Protein AF-A0A1Y0IBA2-F1 (afdb_monomer)

InterPro domains:
  IPR001638 Solute-binding protein family 3/N-terminal domain of MltF [PF00497] (38-251)
  IPR001638 Solute-binding protein family 3/N-terminal domain of MltF [PF00497] (267-486)
  IPR001638 Solute-binding protein family 3/N-terminal domain of MltF [SM00062] (30-254)
  IPR001638 Solute-binding protein family 3/N-terminal domain of MltF [SM00062] (262-488)

Foldseek 3Di:
DDPDDDDDDDDDDDDPPPPPPPPPVPLPPQAEAEEEEEDQPQQADDPHVCRHLLNVLLQQLLVVLRHHYDYDYDHPVVRLVCQLVVVGFKYWFDFDDPVCVVFKDWAPFSFKFFWWKKFFPPDPDDDPACLVQAVFEEEEAPPDDLDPRVVVCVVVSSHHYDYDPDPLVVLVCRLVVVGGIYTDGPNRSLVSCLPPPVPCSLRMDTDPPTSDIGGITMIHTPPRPCRVVVRVSSNNSSVVCVVVVVSVVSNLLSVLLVLLLSAQAAEEDQPPAWHQDPVRFIHHLVQVLVCLLCVLSVHNDGDGSVRYDQPVCRVVCQQSDLRYKYWQAWDDPVCVVFWDWADLLFWWFKWKKFFVVLVCQADDLLPDDQFAEEDEPPHPQVVLCVVVVNDPVNYDYDRDLLVVLVCRVVVVGGIYTGTPLSNQQSVVVVPHQCQRMDIHPGSDGTTIIMTHGPSRDVSNSVSSNVSSVCCVVVCVSVVSCCVSVVPGDDHPPD

Organism: NCBI:txid141451

Solvent-accessible surface area (backbone atoms only — not comparable to full-atom values): 27259 Å² total; per-residue (Å²): 137,85,85,78,86,77,90,82,89,82,90,84,83,89,82,86,80,75,78,78,75,74,80,68,80,71,77,71,82,55,48,75,42,38,38,22,24,34,74,48,47,66,39,21,27,79,93,36,80,77,30,15,55,52,44,43,55,50,39,53,13,29,42,72,53,51,31,42,70,42,80,42,72,43,53,56,73,54,26,54,49,34,14,63,72,58,78,22,61,24,26,51,77,37,69,88,46,80,77,55,52,74,54,28,45,73,49,63,68,75,52,72,46,49,25,16,38,33,28,47,62,87,54,88,80,77,72,94,51,68,64,66,45,36,87,42,38,31,32,41,44,62,89,66,82,74,52,70,72,47,54,50,34,48,75,72,60,41,34,40,76,42,79,30,86,36,67,68,55,39,52,51,31,40,78,69,63,76,24,52,31,35,70,35,38,58,64,37,52,48,46,49,30,60,74,76,34,66,88,49,49,85,49,47,42,62,48,88,68,54,78,42,75,49,52,22,19,41,36,30,21,64,82,42,92,56,40,71,61,53,49,53,34,37,43,52,14,43,51,48,30,58,73,71,45,50,45,63,48,52,54,49,51,48,55,33,40,59,49,57,70,64,42,42,61,33,28,35,72,48,41,66,33,27,27,67,48,97,83,64,44,56,41,36,49,55,44,54,53,50,36,52,36,31,45,71,64,73,32,88,71,63,80,52,56,90,24,57,31,53,55,62,56,32,64,52,46,31,76,72,36,52,54,20,33,35,42,81,39,72,82,42,84,88,49,52,87,65,42,43,80,34,70,72,76,47,79,51,42,26,22,37,40,22,49,52,93,67,61,56,34,83,49,60,77,79,76,53,76,98,54,36,31,26,27,42,67,92,34,71,48,41,52,54,42,48,78,58,68,50,56,68,93,32,54,45,71,44,80,46,66,61,56,45,34,56,31,46,75,71,63,76,25,60,32,35,39,38,43,50,65,34,51,46,50,37,32,47,73,74,71,46,68,57,64,53,46,37,66,29,74,61,78,38,87,37,44,23,20,37,37,26,18,72,69,45,55,68,67,46,52,52,51,53,37,53,38,48,51,46,33,59,74,73,41,54,48,58,51,50,48,51,64,54,59,74,70,53,85,71,55,73,92,122

pLDDT: mean 89.32, std 13.73, range [33.81, 98.62]

Secondary structure (DSSP, 8-state):
-----------------------------PEEEEEEE--BTTTB-TTSGGG-HHHHHHHHHHHTTTEEEEEEE--HHHHHHHHHTTSSSEEEEEEP-TTGGGTEEE-S-SEEEEEEEEEETTS----SSGGGGTTSEEEEETT----HHHHHHHHTTSSEEEEESSHHHHHHHHHTTS-SEEEEEHHHHHHHHHHH-TTTTTTEEE-SS-SEEEEEEEEEETT-TTHHHHHHHHHHHHHHHHHHTHHHHHHHHHHHHHHHHTPEEEB--BTTTBEE-TTS-EESHHHHHHHHHHHHTT--PPP-GGGB--HHHHHHHHHH-TTEEEEEEE--HHHHTT-EEEEEEEE--EEEEEEGGG--TTS-GGG--S--EEE-TTSHHHHHHHHTT--GGGEEE-S-HHHHHHHHHTTSSSEEEEEHHHHHHHHHHTT--GGGEEE-S-SB--EEEEEE-TTS-HHHHHHHHHHHHHHHHHSHHHHHHHHHHTTSPPPP--

Structure (mmCIF, N/CA/C/O backbone):
data_AF-A0A1Y0IBA2-F1
#
_entry.id   AF-A0A1Y0IBA2-F1
#
loop_
_atom_site.group_PDB
_atom_site.id
_atom_site.type_symbol
_atom_site.label_atom_id
_atom_site.label_alt_id
_atom_site.label_comp_id
_atom_site.label_asym_id
_atom_site.label_entity_id
_atom_site.label_seq_id
_atom_site.pdbx_PDB_ins_code
_atom_site.Cartn_x
_atom_site.Cartn_y
_atom_site.Cartn_z
_atom_site.occupancy
_atom_site.B_iso_or_equiv
_atom_site.auth_seq_id
_atom_site.auth_comp_id
_atom_site.auth_asym_id
_atom_site.auth_atom_id
_atom_site.pdbx_PDB_model_num
ATOM 1 N N . MET A 1 1 ? 102.633 3.731 -4.176 1.00 46.41 1 MET A N 1
ATOM 2 C CA . MET A 1 1 ? 101.498 3.028 -4.812 1.00 46.41 1 MET A CA 1
ATOM 3 C C . MET A 1 1 ? 100.332 3.130 -3.850 1.00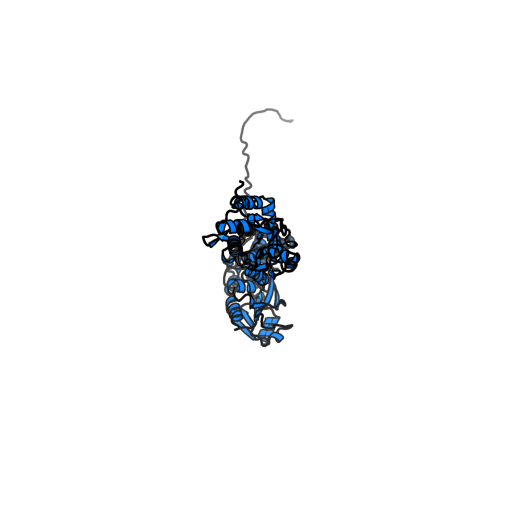 46.41 1 MET A C 1
ATOM 5 O O . MET A 1 1 ? 100.462 2.710 -2.712 1.00 46.41 1 MET A O 1
ATOM 9 N N . LYS A 1 2 ? 99.335 3.926 -4.241 1.00 37.59 2 LYS A N 1
ATOM 10 C CA . LYS A 1 2 ? 98.458 4.699 -3.352 1.00 37.59 2 LYS A CA 1
ATOM 11 C C . LYS A 1 2 ? 97.168 3.931 -3.037 1.00 37.59 2 LYS A C 1
ATOM 13 O O . LYS A 1 2 ? 96.363 3.743 -3.940 1.00 37.59 2 LYS A O 1
ATOM 18 N N . SER A 1 3 ? 96.932 3.593 -1.770 1.00 38.38 3 SER A N 1
ATOM 19 C CA . SER A 1 3 ? 95.576 3.533 -1.208 1.00 38.38 3 SER A CA 1
ATOM 20 C C . SER A 1 3 ? 95.429 4.746 -0.289 1.00 38.38 3 SER A C 1
ATOM 22 O O . SER A 1 3 ? 95.976 4.789 0.811 1.00 38.38 3 SER A O 1
ATOM 24 N N . CYS A 1 4 ? 94.806 5.785 -0.832 1.00 38.47 4 CYS A N 1
ATOM 25 C CA . CYS A 1 4 ? 94.611 7.092 -0.215 1.00 38.47 4 CYS A CA 1
ATOM 26 C C . CYS A 1 4 ? 93.495 7.031 0.848 1.00 38.47 4 CYS A C 1
ATOM 28 O O . CYS A 1 4 ? 92.418 6.542 0.526 1.00 38.47 4 CYS A O 1
ATOM 30 N N . THR A 1 5 ? 93.813 7.500 2.070 1.00 41.88 5 THR A N 1
ATOM 31 C CA . THR A 1 5 ? 93.128 8.556 2.874 1.00 41.88 5 THR A CA 1
ATOM 32 C C . THR A 1 5 ? 91.595 8.540 2.990 1.00 41.88 5 THR A C 1
ATOM 34 O O . THR A 1 5 ? 90.887 8.309 2.029 1.00 41.88 5 THR A O 1
ATOM 37 N N . GLU A 1 6 ? 90.934 8.930 4.077 1.00 38.28 6 GLU A N 1
ATOM 38 C CA . GLU A 1 6 ? 91.236 9.317 5.459 1.00 38.28 6 GLU A CA 1
ATOM 39 C C . GLU A 1 6 ? 89.854 9.550 6.106 1.00 38.28 6 GLU A C 1
ATOM 41 O O . GLU A 1 6 ? 88.870 9.850 5.428 1.00 38.28 6 GLU A O 1
ATOM 46 N N . ARG A 1 7 ? 89.777 9.458 7.434 1.00 46.19 7 ARG A N 1
ATOM 47 C CA . ARG A 1 7 ? 88.698 10.080 8.218 1.00 46.19 7 ARG A CA 1
ATOM 48 C C . ARG A 1 7 ? 88.736 11.602 8.002 1.00 46.19 7 ARG A C 1
ATOM 50 O O . ARG A 1 7 ? 89.830 12.138 7.901 1.00 46.19 7 ARG A O 1
ATOM 57 N N . THR A 1 8 ? 87.599 12.307 8.072 1.00 38.00 8 THR A N 1
ATOM 58 C CA . THR A 1 8 ? 87.295 13.335 9.105 1.00 38.00 8 THR A CA 1
ATOM 59 C C . THR A 1 8 ? 85.969 14.062 8.807 1.00 38.00 8 THR A C 1
ATOM 61 O O . THR A 1 8 ? 85.603 14.321 7.668 1.00 38.00 8 THR A O 1
ATOM 64 N N . ARG A 1 9 ? 85.241 14.324 9.897 1.00 45.75 9 ARG A N 1
ATOM 65 C CA . ARG A 1 9 ? 83.955 15.021 10.077 1.00 45.75 9 ARG A CA 1
ATOM 66 C C . ARG A 1 9 ? 83.925 16.436 9.474 1.00 45.75 9 ARG A C 1
ATOM 68 O O . ARG A 1 9 ? 84.949 17.092 9.556 1.00 45.75 9 ARG A O 1
ATOM 75 N N . LEU A 1 10 ? 82.745 16.944 9.081 1.00 33.81 10 LEU A N 1
ATOM 76 C CA . LEU A 1 10 ? 82.214 18.262 9.507 1.00 33.81 10 LEU A CA 1
ATOM 77 C C . LEU A 1 10 ? 80.775 18.526 8.973 1.00 33.81 10 LEU A C 1
ATOM 79 O O . LEU A 1 10 ? 80.551 18.626 7.777 1.00 33.81 10 LEU A O 1
ATOM 83 N N . THR A 1 11 ? 79.828 18.579 9.919 1.00 41.25 11 THR A N 1
ATOM 84 C CA . THR A 1 11 ? 78.705 19.530 10.117 1.00 41.25 11 THR A CA 1
ATOM 85 C C . THR A 1 11 ? 77.932 20.135 8.927 1.00 41.25 11 THR A C 1
ATOM 87 O O . THR A 1 11 ? 78.527 20.860 8.145 1.00 41.25 11 THR A O 1
ATOM 90 N N . LEU A 1 12 ? 76.589 19.980 8.912 1.00 35.59 12 LEU A N 1
ATOM 91 C CA . LEU A 1 12 ? 75.534 21.013 8.672 1.00 35.59 12 LEU A CA 1
ATOM 92 C C . LEU A 1 12 ? 74.169 20.318 8.438 1.00 35.59 12 LEU A C 1
ATOM 94 O O . LEU A 1 12 ? 74.000 19.571 7.485 1.00 35.59 12 LEU A O 1
ATOM 98 N N . PHE A 1 13 ? 73.280 20.267 9.434 1.00 36.09 13 PHE A N 1
ATOM 99 C CA . PHE A 1 13 ? 72.139 21.178 9.647 1.00 36.09 13 PHE A CA 1
ATOM 100 C C . PHE A 1 13 ? 71.141 21.288 8.469 1.00 36.09 13 PHE A C 1
ATOM 102 O O . PHE A 1 13 ? 71.413 21.936 7.470 1.00 36.09 13 PHE A O 1
ATOM 109 N N . ALA A 1 14 ? 69.958 20.702 8.698 1.00 37.66 14 ALA A N 1
ATOM 110 C CA . ALA A 1 14 ? 68.623 21.105 8.235 1.00 37.66 14 ALA A CA 1
ATOM 111 C C . ALA A 1 14 ? 68.325 21.245 6.725 1.00 37.66 14 ALA A C 1
ATOM 113 O O . ALA A 1 14 ? 68.632 22.257 6.110 1.00 37.66 14 ALA A O 1
ATOM 114 N N . LEU A 1 15 ? 67.526 20.303 6.202 1.00 36.12 15 LEU A N 1
ATOM 115 C CA . LEU A 1 15 ? 66.221 20.580 5.568 1.00 36.12 15 LEU A CA 1
ATOM 116 C C . LEU A 1 15 ? 65.508 19.250 5.275 1.00 36.12 15 LEU A C 1
ATOM 118 O O . LEU A 1 15 ? 65.703 18.610 4.245 1.00 36.12 15 LEU A O 1
ATOM 122 N N . PHE A 1 16 ? 64.684 18.817 6.229 1.00 40.34 16 PHE A N 1
ATOM 123 C CA . PHE A 1 16 ? 63.760 17.698 6.069 1.00 40.34 16 PHE A CA 1
ATOM 124 C C . PHE A 1 16 ? 62.535 18.216 5.298 1.00 40.34 16 PHE A C 1
ATOM 126 O O . PHE A 1 16 ? 61.545 18.638 5.889 1.00 40.34 16 PHE A O 1
ATOM 133 N N . LEU A 1 17 ? 62.619 18.254 3.965 1.00 37.97 17 LEU A N 1
ATOM 134 C CA . LEU A 1 17 ? 61.452 18.442 3.100 1.00 37.97 17 LEU A CA 1
ATOM 135 C C . LEU A 1 17 ? 60.733 17.093 3.000 1.00 37.97 17 LEU A C 1
ATOM 137 O O . LEU A 1 17 ? 60.948 16.297 2.088 1.00 37.97 17 LEU A O 1
ATOM 141 N N . TRP A 1 18 ? 59.909 16.813 4.006 1.00 43.09 18 TRP A N 1
ATOM 142 C CA . TRP A 1 18 ? 58.934 15.735 3.950 1.00 43.09 18 TRP A CA 1
ATOM 143 C C . TRP A 1 18 ? 57.874 16.150 2.928 1.00 43.09 18 TRP A C 1
ATOM 145 O O . TRP A 1 18 ? 57.004 16.974 3.204 1.00 43.09 18 TRP A O 1
ATOM 155 N N . ALA A 1 19 ? 57.996 15.629 1.707 1.00 40.78 19 ALA A N 1
ATOM 156 C CA . ALA A 1 19 ? 56.945 15.709 0.712 1.00 40.78 19 ALA A CA 1
ATOM 157 C C . ALA A 1 19 ? 55.736 14.918 1.234 1.00 40.78 19 ALA A C 1
ATOM 159 O O . ALA A 1 19 ? 55.625 13.708 1.042 1.00 40.78 19 ALA A O 1
ATOM 160 N N . LEU A 1 20 ? 54.838 15.628 1.917 1.00 43.28 20 LEU A N 1
ATOM 161 C CA . LEU A 1 20 ? 53.439 15.261 2.085 1.00 43.28 20 LEU A CA 1
ATOM 162 C C . LEU A 1 20 ? 52.824 15.166 0.685 1.00 43.28 20 LEU A C 1
ATOM 164 O O . LEU A 1 20 ? 52.234 16.117 0.179 1.00 43.28 20 LEU A O 1
ATOM 168 N N . THR A 1 21 ? 52.978 14.012 0.039 1.00 44.53 21 THR A N 1
ATOM 169 C CA . THR A 1 21 ? 52.054 13.612 -1.017 1.00 44.53 21 THR A CA 1
ATOM 170 C C . THR A 1 21 ? 50.749 13.276 -0.316 1.00 44.53 21 THR A C 1
ATOM 172 O O . THR A 1 21 ? 50.501 12.170 0.157 1.00 44.53 21 THR A O 1
ATOM 175 N N . SER A 1 22 ? 49.920 14.302 -0.169 1.00 42.81 22 SER A N 1
ATOM 176 C CA . SER A 1 22 ? 48.495 14.122 0.003 1.00 42.81 22 SER A CA 1
ATOM 177 C C . SER A 1 22 ? 48.020 13.294 -1.189 1.00 42.81 22 SER A C 1
ATOM 179 O O . SER A 1 22 ? 47.839 13.807 -2.291 1.00 42.81 22 SER A O 1
ATOM 181 N N . ASN A 1 23 ? 47.833 11.991 -0.975 1.00 39.16 23 ASN A N 1
ATOM 182 C CA . ASN A 1 23 ? 46.945 11.182 -1.799 1.00 39.16 23 ASN A CA 1
ATOM 183 C C . ASN A 1 23 ? 45.531 11.739 -1.603 1.00 39.16 23 ASN A C 1
ATOM 185 O O . ASN A 1 23 ? 44.699 11.168 -0.902 1.00 39.16 23 ASN A O 1
ATOM 189 N N . SER A 1 24 ? 45.268 12.901 -2.200 1.00 40.94 24 SER A N 1
ATOM 190 C CA . SER A 1 24 ? 43.923 13.249 -2.606 1.00 40.94 24 SER A CA 1
ATOM 191 C C . SER A 1 24 ? 43.558 12.180 -3.619 1.00 40.94 24 SER A C 1
ATOM 193 O O . SER A 1 24 ? 44.074 12.187 -4.736 1.00 40.94 24 SER A O 1
ATOM 195 N N . TYR A 1 25 ? 42.730 11.219 -3.212 1.00 47.41 25 TYR A N 1
ATOM 196 C CA . TYR A 1 25 ? 41.954 10.444 -4.165 1.00 47.41 25 TYR A CA 1
ATOM 197 C C . TYR A 1 25 ? 41.173 11.469 -4.987 1.00 47.41 25 TYR A C 1
ATOM 199 O O . TYR A 1 25 ? 40.138 11.973 -4.554 1.00 47.41 25 TYR A O 1
ATOM 207 N N . ALA A 1 26 ? 41.720 11.853 -6.138 1.00 38.84 26 ALA A N 1
ATOM 208 C CA . ALA A 1 26 ? 40.960 12.546 -7.150 1.00 38.84 26 ALA A CA 1
ATOM 209 C C . ALA A 1 26 ? 39.820 11.590 -7.501 1.00 38.84 26 ALA A C 1
ATOM 211 O O . ALA A 1 26 ? 40.058 10.503 -8.025 1.00 38.84 26 ALA A O 1
ATOM 212 N N . ILE A 1 27 ? 38.597 11.951 -7.111 1.00 50.38 27 ILE A N 1
ATOM 213 C CA . ILE A 1 27 ? 37.390 11.270 -7.564 1.00 50.38 27 ILE A CA 1
ATOM 214 C C . ILE A 1 27 ? 37.451 11.358 -9.090 1.00 50.38 27 ILE A C 1
ATOM 216 O O . ILE A 1 27 ? 37.327 12.456 -9.637 1.00 50.38 27 ILE A O 1
ATOM 220 N N . GLU A 1 28 ? 37.736 10.243 -9.770 1.00 56.47 28 GLU A N 1
ATOM 221 C CA . GLU A 1 28 ? 37.721 10.222 -11.231 1.00 56.47 28 GLU A CA 1
ATOM 222 C C . GLU A 1 28 ? 36.373 10.779 -11.712 1.00 56.47 28 GLU A C 1
ATOM 224 O O . GLU A 1 28 ? 35.336 10.470 -11.108 1.00 56.47 28 GLU A O 1
ATOM 229 N N . PRO A 1 29 ? 36.346 11.617 -12.765 1.00 55.97 29 PRO A N 1
ATOM 230 C CA . PRO A 1 29 ? 35.093 12.136 -13.282 1.00 55.97 29 PRO A CA 1
ATOM 231 C C . PRO A 1 29 ? 34.214 10.958 -13.711 1.00 55.97 29 PRO A C 1
ATOM 233 O O . PRO A 1 29 ? 34.481 10.295 -14.713 1.00 55.97 29 PRO A O 1
ATOM 236 N N . THR A 1 30 ? 33.164 10.688 -12.930 1.00 71.38 30 THR A N 1
ATOM 237 C CA . THR A 1 30 ? 32.177 9.658 -13.263 1.00 71.38 30 THR A CA 1
ATOM 238 C C . THR A 1 30 ? 31.604 9.959 -14.641 1.00 71.38 30 THR A C 1
ATOM 240 O O . THR A 1 30 ? 31.122 11.064 -14.911 1.00 71.38 30 THR A O 1
ATOM 243 N N . SER A 1 31 ? 31.681 8.982 -15.545 1.00 90.12 31 SER A N 1
ATOM 244 C CA . SER A 1 31 ? 31.133 9.146 -16.890 1.00 90.12 31 SER A CA 1
ATOM 245 C C . SER A 1 31 ? 29.627 9.367 -16.772 1.00 90.12 31 SER A C 1
ATOM 247 O O . SER A 1 31 ? 28.919 8.574 -16.154 1.00 90.12 31 SER A O 1
ATOM 249 N N . ARG A 1 32 ? 29.121 10.472 -17.317 1.00 95.00 32 ARG A N 1
ATOM 250 C CA . ARG A 1 32 ? 27.687 10.773 -17.268 1.00 95.00 32 ARG A CA 1
ATOM 251 C C . ARG A 1 32 ? 26.972 10.005 -18.372 1.00 95.00 32 ARG A C 1
ATOM 253 O O . ARG A 1 32 ? 27.505 9.904 -19.473 1.00 95.00 32 ARG A O 1
ATOM 260 N N . ILE A 1 33 ? 25.789 9.482 -18.069 1.00 96.75 33 ILE A N 1
ATOM 261 C CA . ILE A 1 33 ? 24.936 8.801 -19.043 1.00 96.75 33 ILE A CA 1
ATOM 262 C C . ILE A 1 33 ? 23.505 9.320 -18.945 1.00 96.75 33 ILE A C 1
ATOM 264 O O . ILE A 1 33 ? 22.924 9.361 -17.861 1.00 96.75 33 ILE A O 1
ATOM 268 N N . SER A 1 34 ? 22.951 9.746 -20.071 1.00 97.69 34 SER A N 1
ATOM 269 C CA . SER A 1 34 ? 21.569 10.206 -20.188 1.00 97.69 34 SER A CA 1
ATOM 270 C C . SER A 1 34 ? 20.628 9.025 -20.429 1.00 97.69 34 SER A C 1
ATOM 272 O O . SER A 1 34 ? 20.839 8.222 -21.337 1.00 97.69 34 SER A O 1
ATOM 274 N N . VAL A 1 35 ? 19.604 8.902 -19.581 1.00 97.56 35 VAL A N 1
ATOM 275 C CA . VAL A 1 35 ? 18.660 7.775 -19.573 1.00 97.56 35 VAL A CA 1
ATOM 276 C C . VAL A 1 35 ? 17.244 8.313 -19.743 1.00 97.56 35 VAL A C 1
ATOM 278 O O . VAL A 1 35 ? 16.734 8.962 -18.830 1.00 97.56 35 VAL A O 1
ATOM 281 N N . SER A 1 36 ? 16.606 8.043 -20.882 1.00 97.19 36 SER A N 1
ATOM 282 C CA . SER A 1 36 ? 15.223 8.460 -21.152 1.00 97.19 36 SER A CA 1
ATOM 283 C C . SER A 1 36 ? 14.196 7.369 -20.850 1.00 97.19 36 SER A C 1
ATOM 285 O O . SER A 1 36 ? 14.473 6.176 -21.001 1.00 97.19 36 SER A O 1
ATOM 287 N N . TYR A 1 37 ? 12.992 7.759 -20.433 1.00 95.31 37 TYR A N 1
ATOM 288 C CA . TYR A 1 37 ? 11.892 6.829 -20.152 1.00 95.31 37 TYR A CA 1
ATOM 289 C C . TYR A 1 37 ? 10.519 7.501 -20.231 1.00 95.31 37 TYR A C 1
ATOM 291 O O . TYR A 1 37 ? 10.405 8.713 -20.038 1.00 95.31 37 TYR A O 1
ATOM 299 N N . GLY A 1 38 ? 9.493 6.685 -20.493 1.00 92.56 38 GLY A N 1
ATOM 300 C CA . GLY A 1 38 ? 8.085 7.057 -20.377 1.00 92.56 38 GLY A CA 1
ATOM 301 C C . GLY A 1 38 ? 7.575 7.049 -18.939 1.00 92.56 38 GLY A C 1
ATOM 302 O O . GLY A 1 38 ? 8.171 6.415 -18.064 1.00 92.56 38 GLY A O 1
ATOM 303 N N . ASP A 1 39 ? 6.460 7.736 -18.693 1.00 90.50 39 ASP A N 1
ATOM 304 C CA . ASP A 1 39 ? 5.732 7.602 -17.431 1.00 90.50 39 ASP A CA 1
ATOM 305 C C . ASP A 1 39 ? 5.001 6.256 -17.388 1.00 90.50 39 ASP A C 1
ATOM 307 O O . ASP A 1 39 ? 4.251 5.911 -18.304 1.00 90.50 39 ASP A O 1
ATOM 311 N N . TRP A 1 40 ? 5.290 5.469 -16.356 1.00 91.56 40 TRP A N 1
ATOM 312 C CA . TRP A 1 40 ? 4.789 4.111 -16.181 1.00 91.56 40 TRP A CA 1
ATOM 313 C C . TRP A 1 40 ? 4.854 3.727 -14.704 1.00 91.56 40 TRP A C 1
ATOM 315 O O . TRP A 1 40 ? 5.523 2.774 -14.284 1.00 91.56 40 TRP A O 1
ATOM 325 N N . ALA A 1 41 ? 4.207 4.557 -13.888 1.00 88.81 41 ALA A N 1
ATOM 326 C CA . ALA A 1 41 ? 4.178 4.403 -12.448 1.00 88.81 41 ALA A CA 1
ATOM 327 C C . ALA A 1 41 ? 3.658 3.003 -12.052 1.00 88.81 41 ALA A C 1
ATOM 329 O O . ALA A 1 41 ? 2.621 2.565 -12.552 1.00 88.81 41 ALA A O 1
ATOM 330 N N . PRO A 1 42 ? 4.342 2.285 -11.144 1.00 86.94 42 PRO A N 1
ATOM 331 C CA . PRO A 1 42 ? 5.414 2.784 -10.283 1.00 86.94 42 PRO A CA 1
ATOM 332 C C . PRO A 1 42 ? 6.852 2.501 -10.776 1.00 86.94 42 PRO A C 1
ATOM 334 O O . PRO A 1 42 ? 7.826 2.727 -10.051 1.00 86.94 42 PRO A O 1
ATOM 337 N N . PHE A 1 43 ? 7.016 1.955 -11.980 1.00 90.44 43 PHE A N 1
ATOM 338 C CA . PHE A 1 43 ? 8.317 1.532 -12.497 1.00 90.44 43 PHE A CA 1
ATOM 339 C C . PHE A 1 43 ? 9.178 2.694 -12.978 1.00 90.44 43 PHE A C 1
ATOM 341 O O . PHE A 1 43 ? 10.380 2.710 -12.709 1.00 90.44 43 PHE A O 1
ATOM 348 N N . THR A 1 44 ? 8.569 3.653 -13.665 1.00 93.25 44 THR A N 1
ATOM 349 C CA . THR A 1 44 ? 9.206 4.883 -14.135 1.00 93.25 44 THR A CA 1
ATOM 350 C C . THR A 1 44 ? 8.232 6.046 -13.997 1.00 93.25 44 THR A C 1
ATOM 352 O O . THR A 1 44 ? 7.028 5.847 -14.111 1.00 93.25 44 THR A O 1
ATOM 355 N N . GLY A 1 45 ? 8.721 7.256 -13.739 1.00 89.62 45 GLY A N 1
ATOM 356 C CA . GLY A 1 45 ? 7.861 8.441 -13.680 1.00 89.62 45 GLY A CA 1
ATOM 357 C C . GLY A 1 45 ? 8.600 9.672 -13.180 1.00 89.62 45 GLY A C 1
ATOM 358 O O . GLY A 1 45 ? 9.595 9.561 -12.465 1.00 89.62 45 GLY A O 1
ATOM 359 N N . LYS A 1 46 ? 8.135 10.858 -13.581 1.00 84.75 46 LYS A N 1
ATOM 360 C CA . LYS A 1 46 ? 8.781 12.132 -13.230 1.00 84.75 46 LYS A CA 1
ATOM 361 C C . LYS A 1 46 ? 8.604 12.486 -11.751 1.00 84.75 46 LYS A C 1
ATOM 363 O O . LYS A 1 46 ? 9.548 12.948 -11.118 1.00 84.75 46 LYS A O 1
ATOM 368 N N . ASP A 1 47 ? 7.411 12.238 -11.223 1.00 81.19 47 ASP A N 1
ATOM 369 C CA . ASP A 1 47 ? 6.994 12.654 -9.881 1.00 81.19 47 ASP A CA 1
ATOM 370 C C . ASP A 1 47 ? 7.049 11.490 -8.872 1.00 81.19 47 ASP A C 1
ATOM 372 O O . ASP A 1 47 ? 6.344 11.476 -7.867 1.00 81.19 47 ASP A O 1
ATOM 376 N N . ILE A 1 48 ? 7.901 10.497 -9.146 1.00 79.25 48 ILE A N 1
ATOM 377 C CA . ILE A 1 48 ? 8.120 9.323 -8.296 1.00 79.25 48 ILE A CA 1
ATOM 378 C C . ILE A 1 48 ? 9.507 9.431 -7.667 1.00 79.25 48 ILE A C 1
ATOM 380 O O . ILE A 1 48 ? 10.478 9.791 -8.341 1.00 79.25 48 ILE A O 1
ATOM 384 N N . ALA A 1 49 ? 9.630 9.086 -6.383 1.00 74.12 49 ALA A N 1
ATOM 385 C CA . ALA A 1 49 ? 10.921 9.031 -5.706 1.00 74.12 49 ALA A CA 1
ATOM 386 C C . ALA A 1 49 ? 11.932 8.200 -6.521 1.00 74.12 49 ALA A C 1
ATOM 388 O O . ALA A 1 49 ? 11.629 7.105 -7.000 1.00 74.12 49 ALA A O 1
ATOM 389 N N . HIS A 1 50 ? 13.131 8.755 -6.721 1.00 76.50 50 HIS A N 1
ATOM 390 C CA . HIS A 1 50 ? 14.197 8.168 -7.548 1.00 76.50 50 HIS A CA 1
ATOM 391 C C . HIS A 1 50 ? 13.819 7.870 -9.016 1.00 76.50 50 HIS A C 1
ATOM 393 O O . HIS A 1 50 ? 14.555 7.174 -9.713 1.00 76.50 50 HIS A O 1
ATOM 399 N N . GLY A 1 51 ? 12.707 8.420 -9.512 1.00 82.38 51 GLY A N 1
ATOM 400 C CA . GLY A 1 51 ? 12.202 8.183 -10.861 1.00 82.38 51 GLY A CA 1
ATOM 401 C C . GLY A 1 51 ? 11.555 6.810 -11.061 1.00 82.38 51 GLY A C 1
ATOM 402 O O . GLY A 1 51 ? 11.388 6.405 -12.209 1.00 82.38 51 GLY A O 1
ATOM 403 N N . GLY A 1 52 ? 11.231 6.082 -9.983 1.00 88.25 52 GLY A N 1
ATOM 404 C CA . GLY A 1 52 ? 10.587 4.764 -10.016 1.00 88.25 52 GLY A CA 1
ATOM 405 C C . GLY A 1 52 ? 11.536 3.559 -9.924 1.00 88.25 52 GLY A C 1
ATOM 406 O O . GLY A 1 52 ? 12.763 3.684 -9.963 1.00 88.25 52 GLY A O 1
ATOM 407 N N . ILE A 1 53 ? 10.942 2.365 -9.796 1.00 89.81 53 ILE A N 1
ATOM 408 C CA . ILE A 1 53 ? 11.646 1.090 -9.550 1.00 89.81 53 ILE A CA 1
ATOM 409 C C . ILE A 1 53 ? 12.739 0.797 -10.588 1.00 89.81 53 ILE A C 1
ATOM 411 O O . ILE A 1 53 ? 13.869 0.455 -10.231 1.00 89.81 53 ILE A O 1
ATOM 415 N N . LEU A 1 54 ? 12.417 0.902 -11.880 1.00 93.12 54 LEU A N 1
ATOM 416 C CA . LEU A 1 54 ? 13.362 0.574 -12.951 1.00 93.12 54 LEU A CA 1
ATOM 417 C C . LEU A 1 54 ? 14.477 1.608 -13.040 1.00 93.12 54 LEU A C 1
ATOM 419 O O . LEU A 1 54 ? 15.631 1.233 -13.249 1.00 93.12 54 LEU A O 1
ATOM 423 N N . THR A 1 55 ? 14.151 2.886 -12.850 1.00 94.50 55 THR A N 1
ATOM 424 C CA . THR A 1 55 ? 15.136 3.973 -12.857 1.00 94.50 55 THR A CA 1
ATOM 425 C C . THR A 1 55 ? 16.177 3.766 -11.763 1.00 94.50 55 THR A C 1
ATOM 427 O O . THR A 1 55 ? 17.376 3.880 -12.027 1.00 94.50 55 THR A O 1
ATOM 430 N N . GLU A 1 56 ? 15.748 3.370 -10.563 1.00 93.00 56 GLU A N 1
ATOM 431 C CA . GLU A 1 56 ? 16.650 3.086 -9.448 1.00 93.00 56 GLU A CA 1
ATOM 432 C C . GLU A 1 56 ? 17.545 1.863 -9.716 1.00 93.00 56 GLU A C 1
ATOM 434 O O . GLU A 1 56 ? 18.762 1.937 -9.529 1.00 93.00 56 GLU A O 1
ATOM 439 N N . LEU A 1 57 ? 16.992 0.762 -10.239 1.00 94.94 57 LEU A N 1
ATOM 440 C CA . LEU A 1 57 ? 17.788 -0.413 -10.629 1.00 94.94 57 LEU A CA 1
ATOM 441 C C . LEU A 1 57 ? 18.840 -0.068 -11.693 1.00 94.94 57 LEU A C 1
ATOM 443 O O . LEU A 1 57 ? 19.992 -0.504 -11.607 1.00 94.94 57 LEU A O 1
ATOM 447 N N . VAL A 1 58 ? 18.461 0.739 -12.686 1.00 96.69 58 VAL A N 1
ATOM 448 C CA . VAL A 1 58 ? 19.360 1.188 -13.755 1.00 96.69 58 VAL A CA 1
ATOM 449 C C . VAL A 1 58 ? 20.455 2.095 -13.203 1.00 96.69 58 VAL A C 1
ATOM 451 O O . VAL A 1 58 ? 21.629 1.910 -13.535 1.00 96.69 58 VAL A O 1
ATOM 454 N N . ARG A 1 59 ? 20.101 3.029 -12.315 1.00 95.88 59 ARG A N 1
ATOM 455 C CA . ARG A 1 59 ? 21.054 3.902 -11.626 1.00 95.88 59 ARG A CA 1
ATOM 456 C C . ARG A 1 59 ? 22.096 3.093 -10.865 1.00 95.88 59 ARG A C 1
ATOM 458 O O . ARG A 1 59 ? 23.290 3.316 -11.052 1.00 95.88 59 ARG A O 1
ATOM 465 N N . GLN A 1 60 ? 21.660 2.125 -10.065 1.00 95.50 60 GLN A N 1
ATOM 466 C CA . GLN A 1 60 ? 22.554 1.274 -9.280 1.00 95.50 60 GLN A CA 1
ATOM 467 C C . GLN A 1 60 ? 23.466 0.426 -10.175 1.00 95.50 60 GLN A C 1
ATOM 469 O O . GLN A 1 60 ? 24.665 0.317 -9.910 1.00 95.50 60 GLN A O 1
ATOM 474 N N . ALA A 1 61 ? 22.944 -0.117 -11.280 1.00 96.69 61 ALA A N 1
ATOM 475 C CA . ALA A 1 61 ? 23.742 -0.894 -12.226 1.00 96.69 61 ALA A CA 1
ATOM 476 C C . ALA A 1 61 ? 24.844 -0.039 -12.872 1.00 96.69 61 ALA A C 1
ATOM 478 O O . ALA A 1 61 ? 26.004 -0.447 -12.921 1.00 96.69 61 ALA A O 1
ATOM 479 N N . PHE A 1 62 ? 24.516 1.173 -13.319 1.00 97.38 62 PHE A N 1
ATOM 480 C CA . PHE A 1 62 ? 25.498 2.091 -13.895 1.00 97.38 62 PHE A CA 1
ATOM 481 C C . PHE A 1 62 ? 26.526 2.584 -12.872 1.00 97.38 62 PHE A C 1
ATOM 483 O O . PHE A 1 62 ? 27.717 2.640 -13.189 1.00 97.38 62 PHE A O 1
ATOM 490 N N . MET A 1 63 ? 26.107 2.849 -11.632 1.00 94.81 63 MET A N 1
ATOM 491 C CA . MET A 1 63 ? 27.009 3.257 -10.552 1.00 94.81 63 MET A CA 1
ATOM 492 C C . MET A 1 63 ? 28.057 2.193 -10.218 1.00 94.81 63 MET A C 1
ATOM 494 O O . MET A 1 63 ? 29.225 2.535 -10.046 1.00 94.81 63 MET A O 1
ATOM 498 N N . LYS A 1 64 ? 27.692 0.900 -10.216 1.00 93.12 64 LYS A N 1
ATOM 499 C CA . LYS A 1 64 ? 28.659 -0.210 -10.052 1.00 93.12 64 LYS A CA 1
ATOM 500 C C . LYS A 1 64 ? 29.734 -0.229 -11.151 1.00 93.12 64 LYS A C 1
ATOM 502 O O . LYS A 1 64 ? 30.781 -0.843 -10.967 1.00 93.12 64 LYS A O 1
ATOM 507 N N . SER A 1 65 ? 29.480 0.439 -12.274 1.00 93.38 65 SER A N 1
ATOM 508 C CA . SER A 1 65 ? 30.386 0.554 -13.417 1.00 93.38 65 SER A CA 1
ATOM 509 C C . SER A 1 65 ? 30.985 1.958 -13.589 1.00 93.38 65 SER A C 1
ATOM 511 O O . SER A 1 65 ? 31.537 2.240 -14.651 1.00 93.38 65 SER A O 1
ATOM 513 N N . GLY A 1 66 ? 30.893 2.831 -12.576 1.00 92.88 66 GLY A N 1
ATOM 514 C CA . GLY A 1 66 ? 31.528 4.157 -12.576 1.00 92.88 66 GLY A CA 1
ATOM 515 C C . GLY A 1 66 ? 30.775 5.248 -13.348 1.00 92.88 66 GLY A C 1
ATOM 516 O O . GLY A 1 66 ? 31.363 6.280 -13.678 1.00 92.88 66 GLY A O 1
ATOM 517 N N . TYR A 1 67 ? 29.489 5.035 -13.647 1.00 95.94 67 TYR A N 1
ATOM 518 C CA . TYR A 1 67 ? 28.652 6.018 -14.335 1.00 95.94 67 TYR A CA 1
ATOM 519 C C . TYR A 1 67 ? 27.711 6.753 -13.380 1.00 95.94 67 TYR A C 1
ATOM 521 O O . TYR A 1 67 ? 27.173 6.169 -12.438 1.00 95.94 67 TYR A O 1
ATOM 529 N N . THR A 1 68 ? 27.446 8.018 -13.697 1.00 95.44 68 THR A N 1
ATOM 530 C CA . THR A 1 68 ? 26.391 8.820 -13.068 1.00 95.44 68 THR A CA 1
ATOM 531 C C . THR A 1 68 ? 25.222 8.963 -14.037 1.00 95.44 68 THR A C 1
ATOM 533 O O . THR A 1 68 ? 25.380 9.508 -15.132 1.00 95.44 68 THR A O 1
ATOM 536 N N . VAL A 1 69 ? 24.044 8.483 -13.634 1.00 95.44 69 VAL A N 1
ATOM 537 C CA . VAL A 1 69 ? 22.817 8.542 -14.443 1.00 95.44 69 VAL A CA 1
ATOM 538 C C . VAL A 1 69 ? 22.184 9.931 -14.383 1.00 95.44 69 VAL A C 1
ATOM 540 O O . VAL A 1 69 ? 21.991 10.488 -13.304 1.00 95.44 69 VAL A O 1
ATOM 543 N N . ILE A 1 70 ? 21.828 10.465 -15.551 1.00 95.19 70 ILE A N 1
ATOM 544 C CA . ILE A 1 70 ? 21.004 11.662 -15.729 1.00 95.19 70 ILE A CA 1
ATOM 545 C C . ILE A 1 70 ? 19.643 11.205 -16.278 1.00 95.19 70 ILE A C 1
ATOM 547 O O . ILE A 1 70 ? 19.538 10.944 -17.480 1.00 95.19 70 ILE A O 1
ATOM 551 N N . PRO A 1 71 ? 18.614 11.066 -15.427 1.00 94.00 71 PRO A N 1
ATOM 552 C CA . PRO A 1 71 ? 17.294 10.639 -15.872 1.00 94.00 71 PRO A CA 1
ATOM 553 C C . PRO A 1 71 ? 16.578 11.752 -16.651 1.00 94.00 71 PRO A C 1
ATOM 555 O O . PRO A 1 71 ? 16.675 12.927 -16.294 1.00 94.00 71 PRO A O 1
ATOM 558 N N . GLN A 1 72 ? 15.837 11.378 -17.694 1.00 94.81 72 GLN A N 1
ATOM 559 C CA . GLN A 1 72 ? 15.024 12.280 -18.511 1.00 94.81 72 GLN A CA 1
ATOM 560 C C . GLN A 1 72 ? 13.646 11.655 -18.774 1.00 94.81 72 GLN A C 1
ATOM 562 O O . GLN A 1 72 ? 13.484 10.819 -19.662 1.00 94.81 72 GLN A O 1
ATOM 567 N N . ALA A 1 73 ? 12.651 12.058 -17.984 1.00 93.75 73 ALA A N 1
ATOM 568 C CA . ALA A 1 73 ? 11.264 11.649 -18.186 1.00 93.75 73 ALA A CA 1
ATOM 569 C C . ALA A 1 73 ? 10.660 12.380 -19.396 1.00 93.75 73 ALA A C 1
ATOM 571 O O . ALA A 1 73 ? 10.763 13.606 -19.484 1.00 93.75 73 ALA A O 1
ATOM 572 N N . MET A 1 74 ? 10.033 11.639 -20.309 1.00 92.81 74 MET A N 1
ATOM 573 C CA . MET A 1 74 ? 9.417 12.158 -21.536 1.00 92.81 74 MET A CA 1
ATOM 574 C C . MET A 1 74 ? 8.336 11.196 -22.060 1.00 92.81 74 MET A C 1
ATOM 576 O O . MET A 1 74 ? 8.051 10.192 -21.419 1.00 92.81 74 MET A O 1
ATOM 580 N N . GLY A 1 75 ? 7.702 11.469 -23.204 1.00 91.88 75 GLY A N 1
ATOM 581 C CA . GLY A 1 75 ? 6.759 10.511 -23.804 1.00 91.88 75 GLY A CA 1
ATOM 582 C C . GLY A 1 75 ? 7.469 9.272 -24.371 1.00 91.88 75 GLY A C 1
ATOM 583 O O . GLY A 1 75 ? 8.598 9.373 -24.841 1.00 91.88 75 GLY A O 1
ATOM 584 N N . TRP A 1 76 ? 6.818 8.102 -24.410 1.00 92.62 76 TRP A N 1
ATOM 585 C CA . TRP A 1 76 ? 7.435 6.871 -24.942 1.00 92.62 76 TRP A CA 1
ATOM 586 C C . TRP A 1 76 ? 7.972 7.025 -26.373 1.00 92.62 76 TRP A C 1
ATOM 588 O O . TRP A 1 76 ? 9.100 6.628 -26.666 1.00 92.62 76 TRP A O 1
ATOM 598 N N . SER A 1 77 ? 7.194 7.645 -27.266 1.00 92.44 77 SER A N 1
ATOM 599 C CA . SER A 1 77 ? 7.638 7.916 -28.639 1.00 92.44 77 SER A CA 1
ATOM 600 C C . SER A 1 77 ? 8.822 8.887 -28.692 1.00 92.44 77 SER A C 1
ATOM 602 O O . SER A 1 77 ? 9.701 8.726 -29.535 1.00 92.44 77 SER A O 1
ATOM 604 N N . GLU A 1 78 ? 8.870 9.860 -27.781 1.00 94.38 78 GLU A N 1
ATOM 605 C CA . GLU A 1 78 ? 9.973 10.817 -27.660 1.00 94.38 78 GLU A CA 1
ATOM 606 C C . GLU A 1 78 ? 11.244 10.128 -27.151 1.00 94.38 78 GLU A C 1
ATOM 608 O O . GLU A 1 78 ? 12.297 10.285 -27.761 1.00 94.38 78 GLU A O 1
ATOM 613 N N . ALA A 1 79 ? 11.141 9.278 -26.124 1.00 95.81 79 ALA A N 1
ATOM 614 C CA . ALA A 1 79 ? 12.264 8.513 -25.579 1.00 95.81 79 ALA A CA 1
ATOM 615 C C . ALA A 1 79 ? 12.916 7.610 -26.634 1.00 95.81 79 ALA A C 1
ATOM 617 O O . ALA A 1 79 ? 14.147 7.575 -26.764 1.00 95.81 79 ALA A O 1
ATOM 618 N N . LEU A 1 80 ? 12.095 6.921 -27.435 1.00 95.75 80 LEU A N 1
ATOM 619 C CA . LEU A 1 80 ? 12.576 6.094 -28.540 1.00 95.75 80 LEU A CA 1
ATOM 620 C C . LEU A 1 80 ? 13.308 6.939 -29.592 1.00 95.75 80 LEU A C 1
ATOM 622 O O . LEU A 1 80 ? 14.389 6.569 -30.048 1.00 95.75 80 LEU A O 1
ATOM 626 N N . GLU A 1 81 ? 12.742 8.090 -29.954 1.00 97.12 81 GLU A N 1
ATOM 627 C CA . GLU A 1 81 ? 13.294 8.961 -30.989 1.00 97.12 81 GLU A CA 1
ATOM 628 C C . GLU A 1 81 ? 14.571 9.686 -30.544 1.00 97.12 81 GLU A C 1
ATOM 630 O O . GLU A 1 81 ? 15.537 9.757 -31.307 1.00 97.12 81 GLU A O 1
ATOM 635 N N . HIS A 1 82 ? 14.624 10.160 -29.299 1.00 98.00 82 HIS A N 1
ATOM 636 C CA . HIS A 1 82 ? 15.825 10.748 -28.706 1.00 98.00 82 HIS A CA 1
ATOM 637 C C . HIS A 1 82 ? 16.970 9.736 -28.639 1.00 98.00 82 HIS A C 1
ATOM 639 O O . HIS A 1 82 ? 18.111 10.054 -28.976 1.00 98.00 82 HIS A O 1
ATOM 645 N N . THR A 1 83 ? 16.662 8.484 -28.297 1.00 98.12 83 THR A N 1
ATOM 646 C CA . THR A 1 83 ? 17.660 7.407 -28.281 1.00 98.12 83 THR A CA 1
ATOM 647 C C . THR A 1 83 ? 18.115 7.048 -29.693 1.00 98.12 83 THR A C 1
ATOM 649 O O . THR A 1 83 ? 19.310 6.867 -29.921 1.00 98.12 83 THR A O 1
ATOM 652 N N . ARG A 1 84 ? 17.199 7.005 -30.675 1.00 97.69 84 ARG A N 1
ATOM 653 C CA . ARG A 1 84 ? 17.531 6.759 -32.091 1.00 97.69 84 ARG A CA 1
ATOM 654 C C . ARG A 1 84 ? 18.498 7.813 -32.626 1.00 97.69 84 ARG A C 1
ATOM 656 O O . ARG A 1 84 ? 19.516 7.464 -33.227 1.00 97.69 84 ARG A O 1
ATOM 663 N N . LYS A 1 85 ? 18.185 9.087 -32.363 1.00 97.69 85 LYS A N 1
ATOM 664 C CA . LYS A 1 85 ? 18.978 10.271 -32.731 1.00 97.69 85 LYS A CA 1
ATOM 665 C C . LYS A 1 85 ? 20.208 10.496 -31.853 1.00 97.69 85 LYS A C 1
ATOM 667 O O . LYS A 1 85 ? 20.993 11.387 -32.161 1.00 97.69 85 LYS A O 1
ATOM 672 N N . GLN A 1 86 ? 20.389 9.693 -30.803 1.00 97.31 86 GLN A N 1
ATOM 673 C CA . GLN A 1 86 ? 21.517 9.770 -29.869 1.00 97.31 86 GLN A CA 1
ATOM 674 C C . GLN A 1 86 ? 21.578 11.107 -29.104 1.00 97.31 86 GLN A C 1
ATOM 676 O O . GLN A 1 86 ? 22.644 11.526 -28.660 1.00 97.31 86 GLN A O 1
ATOM 681 N N . THR A 1 87 ? 20.440 11.792 -28.947 1.00 97.12 87 THR A N 1
ATOM 682 C CA . THR A 1 87 ? 20.315 12.946 -28.038 1.00 97.12 87 THR A CA 1
ATOM 683 C C . THR A 1 87 ? 20.157 12.498 -26.586 1.00 97.12 87 THR A C 1
ATOM 685 O O . THR A 1 87 ? 20.465 13.263 -25.674 1.00 97.12 87 THR A O 1
ATOM 688 N N . THR A 1 88 ? 19.738 11.247 -26.379 1.00 97.81 88 THR A N 1
ATOM 689 C CA . THR A 1 88 ? 19.962 10.486 -25.147 1.00 97.81 88 THR A CA 1
ATOM 690 C C . THR A 1 88 ? 20.773 9.233 -25.448 1.00 97.81 88 THR A C 1
ATOM 692 O O . THR A 1 88 ? 20.613 8.634 -26.512 1.00 97.81 88 THR A O 1
ATOM 695 N N . ASP A 1 89 ? 21.632 8.821 -24.516 1.00 98.38 89 ASP A N 1
ATOM 696 C CA . ASP A 1 89 ? 22.517 7.667 -24.699 1.00 98.38 89 ASP A CA 1
ATOM 697 C C . ASP A 1 89 ? 21.712 6.360 -24.735 1.00 98.38 89 ASP A C 1
ATOM 699 O O . ASP A 1 89 ? 21.972 5.481 -25.558 1.00 98.38 89 ASP A O 1
ATOM 703 N N . VAL A 1 90 ? 20.742 6.219 -23.824 1.00 98.56 90 VAL A N 1
ATOM 704 C CA . VAL A 1 90 ? 19.951 4.995 -23.638 1.00 98.56 90 VAL A CA 1
ATOM 705 C C . VAL A 1 90 ? 18.507 5.309 -23.249 1.00 98.56 90 VAL A C 1
ATOM 707 O O . VAL A 1 90 ? 18.224 6.368 -22.687 1.00 98.56 90 VAL A O 1
ATOM 710 N N . SER A 1 91 ? 17.612 4.342 -23.459 1.00 98.38 91 SER A N 1
ATOM 711 C CA . SER A 1 91 ? 16.253 4.360 -22.909 1.00 98.38 91 SER A CA 1
ATOM 712 C C . SER A 1 91 ? 15.903 3.041 -22.218 1.00 98.38 91 SER A C 1
ATOM 714 O O . SER A 1 91 ? 16.477 2.005 -22.544 1.00 98.38 91 SER A O 1
ATOM 716 N N . ILE A 1 92 ? 15.002 3.062 -21.233 1.00 97.94 92 ILE A N 1
ATOM 717 C CA . ILE A 1 92 ? 14.714 1.918 -20.347 1.00 97.94 92 ILE A CA 1
ATOM 718 C C . ILE A 1 92 ? 13.226 1.563 -20.317 1.00 97.94 92 ILE A C 1
ATOM 720 O O . ILE A 1 92 ? 12.382 2.405 -20.599 1.00 97.94 92 ILE A O 1
ATOM 724 N N . GLY A 1 93 ? 12.919 0.318 -19.935 1.00 95.44 93 GLY A N 1
ATOM 725 C CA . GLY A 1 93 ? 11.539 -0.164 -19.800 1.00 95.44 93 GLY A CA 1
ATOM 726 C C . GLY A 1 93 ? 10.962 -0.759 -21.085 1.00 95.44 93 GLY A C 1
ATOM 727 O O . GLY A 1 93 ? 9.751 -0.773 -21.263 1.00 95.44 93 GLY A O 1
ATOM 728 N N . TRP A 1 94 ? 11.811 -1.254 -21.989 1.00 96.81 94 TRP A N 1
ATOM 729 C CA . TRP A 1 94 ? 11.374 -1.739 -23.298 1.00 96.81 94 TRP A CA 1
ATOM 730 C C . TRP A 1 94 ? 11.277 -3.257 -23.352 1.00 96.81 94 TRP A C 1
ATOM 732 O O . TRP A 1 94 ? 12.224 -3.955 -22.993 1.00 96.81 94 TRP A O 1
ATOM 742 N N . LEU A 1 95 ? 10.174 -3.763 -23.899 1.00 95.88 95 LEU A N 1
ATOM 743 C CA . LEU A 1 95 ? 10.111 -5.134 -24.394 1.00 95.88 95 LEU A CA 1
ATOM 744 C C . LEU A 1 95 ? 10.966 -5.287 -25.656 1.00 95.88 95 LEU A C 1
ATOM 746 O O . LEU A 1 95 ? 11.100 -4.353 -26.462 1.00 95.88 95 LEU A O 1
ATOM 750 N N . TYR A 1 96 ? 11.528 -6.479 -25.840 1.00 96.25 96 TYR A N 1
ATOM 751 C CA . TYR A 1 96 ? 12.158 -6.842 -27.103 1.00 96.25 96 TYR A CA 1
ATOM 752 C C . TYR A 1 96 ? 11.103 -6.925 -28.209 1.00 96.25 96 TYR A C 1
ATOM 754 O O . TYR A 1 96 ? 10.096 -7.614 -28.054 1.00 96.25 96 TYR A O 1
ATOM 762 N N . SER A 1 97 ? 11.346 -6.256 -29.338 1.00 94.62 97 SER A N 1
ATOM 763 C CA . SER A 1 97 ? 10.595 -6.502 -30.568 1.00 94.62 97 SER A CA 1
ATOM 764 C C . SER A 1 97 ? 11.556 -6.678 -31.749 1.00 94.62 97 SER A C 1
ATOM 766 O O . SER A 1 97 ? 12.541 -5.935 -31.846 1.00 94.62 97 SER A O 1
ATOM 768 N N . PRO A 1 98 ? 11.287 -7.628 -32.668 1.00 93.00 98 PRO A N 1
ATOM 769 C CA . PRO A 1 98 ? 12.126 -7.831 -33.850 1.00 93.00 98 PRO A CA 1
ATOM 770 C C . PRO A 1 98 ? 12.275 -6.565 -34.703 1.00 93.00 98 PRO A C 1
ATOM 772 O O . PRO A 1 98 ? 13.356 -6.278 -35.207 1.00 93.00 98 PRO A O 1
ATOM 775 N N . GLU A 1 99 ? 11.210 -5.768 -34.814 1.00 93.25 99 GLU A N 1
ATOM 776 C CA . GLU A 1 99 ? 11.217 -4.510 -35.565 1.00 93.25 99 GLU A CA 1
ATOM 777 C C . GLU A 1 99 ? 12.213 -3.495 -34.981 1.00 93.25 99 GLU A C 1
ATOM 779 O O . GLU A 1 99 ? 13.051 -2.959 -35.709 1.00 93.25 99 GLU A O 1
ATOM 784 N N . ARG A 1 100 ? 12.178 -3.268 -33.659 1.00 95.56 100 ARG A N 1
ATOM 785 C CA . ARG A 1 100 ? 13.063 -2.308 -32.976 1.00 95.56 100 ARG A CA 1
ATOM 786 C C . ARG A 1 100 ? 14.508 -2.796 -32.912 1.00 95.56 100 ARG A C 1
ATOM 788 O O . ARG A 1 100 ? 15.416 -1.971 -32.859 1.00 95.56 100 ARG A O 1
ATOM 795 N N . ALA A 1 101 ? 14.748 -4.106 -32.964 1.00 96.69 101 ALA A N 1
ATOM 796 C CA . ALA A 1 101 ? 16.099 -4.668 -32.981 1.00 96.69 101 ALA A CA 1
ATOM 797 C C . ALA A 1 101 ? 16.932 -4.229 -34.205 1.00 96.69 101 ALA A C 1
ATOM 799 O O . ALA A 1 101 ? 18.163 -4.258 -34.151 1.00 96.69 101 ALA A O 1
ATOM 800 N N . ASN A 1 102 ? 16.290 -3.762 -35.282 1.00 96.88 102 ASN A N 1
ATOM 801 C CA . ASN A 1 102 ? 16.986 -3.171 -36.430 1.00 96.88 102 ASN A CA 1
ATOM 802 C C . ASN A 1 102 ? 17.675 -1.841 -36.075 1.00 96.88 102 ASN A C 1
ATOM 804 O O . ASN A 1 102 ? 18.791 -1.582 -36.522 1.00 96.88 102 ASN A O 1
ATOM 808 N N . ASP A 1 103 ? 17.039 -1.031 -35.227 1.00 97.38 103 ASP A N 1
ATOM 809 C CA . ASP A 1 103 ? 17.515 0.300 -34.834 1.00 97.38 103 ASP A CA 1
ATOM 810 C C . ASP A 1 103 ? 18.293 0.288 -33.513 1.00 97.38 103 ASP A C 1
ATOM 812 O O . ASP A 1 103 ? 19.142 1.155 -33.281 1.00 97.38 103 ASP A O 1
ATOM 816 N N . PHE A 1 104 ? 18.024 -0.686 -32.639 1.00 98.56 104 PHE A N 1
ATOM 817 C CA . PHE A 1 104 ? 18.504 -0.689 -31.261 1.00 98.56 104 PHE A CA 1
ATOM 818 C C . PHE A 1 104 ? 19.148 -2.011 -30.842 1.00 98.56 104 PHE A C 1
ATOM 820 O O . PHE A 1 104 ? 18.688 -3.097 -31.185 1.00 98.56 104 PHE A O 1
ATOM 827 N N . ALA A 1 105 ? 20.197 -1.911 -30.026 1.00 98.44 105 ALA A N 1
ATOM 828 C CA . ALA A 1 105 ? 20.721 -3.035 -29.263 1.00 98.44 105 ALA A CA 1
ATOM 829 C C . ALA A 1 105 ? 20.055 -3.091 -27.880 1.00 98.44 105 ALA A C 1
ATOM 831 O O . ALA A 1 105 ? 19.785 -2.054 -27.276 1.00 98.44 105 ALA A O 1
ATOM 832 N N . TYR A 1 106 ? 19.841 -4.309 -27.382 1.00 98.50 106 TYR A N 1
ATOM 833 C CA . TYR A 1 106 ? 19.131 -4.599 -26.136 1.00 98.50 106 TYR A CA 1
ATOM 834 C C . TYR A 1 106 ? 20.077 -5.128 -25.057 1.00 98.50 106 TYR A C 1
ATOM 836 O O . TYR A 1 106 ? 21.037 -5.847 -25.348 1.00 98.50 106 TYR A O 1
ATOM 844 N N . SER A 1 107 ? 19.819 -4.761 -23.803 1.00 98.38 107 SER A N 1
ATOM 845 C CA . SER A 1 107 ? 20.629 -5.184 -22.656 1.00 98.38 107 SER A CA 1
ATOM 846 C C . SER A 1 107 ? 20.250 -6.567 -22.156 1.00 98.38 107 SER A C 1
ATOM 848 O O . SER A 1 107 ? 19.244 -7.136 -22.567 1.00 98.38 107 SER A O 1
ATOM 850 N N . GLU A 1 108 ? 21.000 -7.086 -21.182 1.00 95.50 108 GLU A N 1
ATOM 851 C CA . GLU A 1 108 ? 20.426 -8.096 -20.291 1.00 95.50 108 GLU A CA 1
ATOM 852 C C . GLU A 1 108 ? 19.187 -7.532 -19.570 1.00 95.50 108 GLU A C 1
ATOM 854 O O . GLU A 1 108 ? 19.023 -6.313 -19.447 1.00 95.50 108 GLU A O 1
ATOM 859 N N . SER A 1 109 ? 18.309 -8.414 -19.088 1.00 96.38 109 SER A N 1
ATOM 860 C CA . SER A 1 109 ? 17.051 -8.010 -18.455 1.00 96.38 109 SER A CA 1
ATOM 861 C C . SER A 1 109 ? 17.269 -7.129 -17.221 1.00 96.38 109 SER A C 1
ATOM 863 O O . SER A 1 109 ? 18.088 -7.446 -16.351 1.00 96.38 109 SER A O 1
ATOM 865 N N . ILE A 1 110 ? 16.497 -6.046 -17.132 1.00 96.19 110 ILE A N 1
ATOM 866 C CA . ILE A 1 110 ? 16.405 -5.179 -15.952 1.00 96.19 110 ILE A CA 1
ATOM 867 C C . ILE A 1 110 ? 15.478 -5.829 -14.928 1.00 96.19 110 ILE A C 1
ATOM 869 O O . ILE A 1 110 ? 15.864 -6.044 -13.784 1.00 96.19 110 ILE A O 1
ATOM 873 N N . ALA A 1 111 ? 14.263 -6.160 -15.355 1.00 93.00 111 ALA A N 1
ATOM 874 C CA . ALA A 1 111 ? 13.205 -6.796 -14.577 1.00 93.00 111 ALA A CA 1
ATOM 875 C C . ALA A 1 111 ? 12.264 -7.536 -15.543 1.00 93.00 111 ALA A C 1
ATOM 877 O O . ALA A 1 111 ? 12.538 -7.586 -16.742 1.00 93.00 111 ALA A O 1
ATOM 878 N N . TYR A 1 112 ? 11.170 -8.093 -15.033 1.00 91.75 112 TYR A N 1
ATOM 879 C CA . TYR A 1 112 ? 10.102 -8.684 -15.839 1.00 91.75 112 TYR A CA 1
ATOM 880 C C . TYR A 1 112 ? 8.815 -7.895 -15.630 1.00 91.75 112 TYR A C 1
ATOM 882 O O . TYR A 1 112 ? 8.566 -7.420 -14.522 1.00 91.75 112 TYR A O 1
ATOM 890 N N . THR A 1 113 ? 8.013 -7.780 -16.683 1.00 92.38 113 THR A N 1
ATOM 891 C CA . THR A 1 113 ? 6.642 -7.263 -16.612 1.00 92.38 113 THR A CA 1
ATOM 892 C C . THR A 1 113 ? 5.651 -8.412 -16.733 1.00 92.38 113 THR A C 1
ATOM 894 O O . THR A 1 113 ? 5.921 -9.381 -17.446 1.00 92.38 113 THR A O 1
ATOM 897 N N . LYS A 1 114 ? 4.516 -8.316 -16.032 1.00 93.44 114 LYS A N 1
ATOM 898 C CA . LYS A 1 114 ? 3.400 -9.265 -16.138 1.00 93.44 114 LYS A CA 1
ATOM 899 C C . LYS A 1 114 ? 2.189 -8.511 -16.679 1.00 93.44 114 LYS A C 1
ATOM 901 O O . LYS A 1 114 ? 1.431 -7.921 -15.909 1.00 93.44 114 LYS A O 1
ATOM 906 N N . ASN A 1 115 ? 1.991 -8.562 -17.995 1.00 95.06 115 ASN A N 1
ATOM 907 C CA . ASN A 1 115 ? 0.809 -7.972 -18.615 1.00 95.06 115 ASN A CA 1
ATOM 908 C C . ASN A 1 115 ? -0.376 -8.924 -18.479 1.00 95.06 115 ASN A C 1
ATOM 910 O O . ASN A 1 115 ? -0.315 -10.081 -18.895 1.00 95.06 115 ASN A O 1
ATOM 914 N N . VAL A 1 116 ? -1.462 -8.406 -17.925 1.00 96.00 116 VAL A N 1
ATOM 915 C CA . VAL A 1 116 ? -2.730 -9.100 -17.679 1.00 96.00 116 VAL A CA 1
ATOM 916 C C . VAL A 1 116 ? -3.860 -8.328 -18.344 1.00 96.00 116 VAL A C 1
ATOM 918 O O . VAL A 1 116 ? -3.721 -7.135 -18.612 1.00 96.00 116 VAL A O 1
ATOM 921 N N . PHE A 1 117 ? -4.987 -8.986 -18.600 1.00 97.50 117 PHE A N 1
ATOM 922 C CA . PHE A 1 117 ? -6.183 -8.289 -19.060 1.00 97.50 117 PHE A CA 1
ATOM 923 C C . PHE A 1 117 ? -6.964 -7.752 -17.863 1.00 97.50 117 PHE A C 1
ATOM 925 O O . PHE A 1 117 ? -7.540 -8.529 -17.105 1.00 97.50 117 PHE A O 1
ATOM 932 N N . PHE A 1 118 ? -7.005 -6.428 -17.710 1.00 97.50 118 PHE A N 1
ATOM 933 C CA . PHE A 1 118 ? -7.953 -5.765 -16.819 1.00 97.50 118 PHE A CA 1
ATOM 934 C C . PHE A 1 118 ? -9.351 -5.786 -17.439 1.00 97.50 118 PHE A C 1
ATOM 936 O O . PHE A 1 118 ? -9.493 -5.549 -18.639 1.00 97.50 118 PHE A O 1
ATOM 943 N N . HIS A 1 119 ? -10.367 -6.065 -16.624 1.00 97.38 119 HIS A N 1
ATOM 944 C CA . HIS A 1 119 ? -11.761 -6.180 -17.042 1.00 97.38 119 HIS A CA 1
ATOM 945 C C . HIS A 1 119 ? -12.735 -5.851 -15.905 1.00 97.38 119 HIS A C 1
ATOM 947 O O . HIS A 1 119 ? -12.370 -5.869 -14.728 1.00 97.38 119 HIS A O 1
ATOM 953 N N . HIS A 1 120 ? -13.996 -5.578 -16.244 1.00 96.75 120 HIS A N 1
ATOM 954 C CA . HIS A 1 120 ? -15.051 -5.448 -15.237 1.00 96.75 120 HIS A CA 1
ATOM 955 C C . HIS A 1 120 ? -15.260 -6.792 -14.526 1.00 96.75 120 HIS A C 1
ATOM 957 O O . HIS A 1 120 ? -15.293 -7.838 -15.175 1.00 96.75 120 HIS A O 1
ATOM 963 N N . ARG A 1 121 ? -15.428 -6.796 -13.203 1.00 93.62 121 ARG A N 1
ATOM 964 C CA . ARG A 1 121 ? -15.574 -8.016 -12.390 1.00 93.62 121 ARG A CA 1
ATOM 965 C C . ARG A 1 121 ? -16.791 -8.848 -12.784 1.00 93.62 121 ARG A C 1
ATOM 967 O O . ARG A 1 121 ? -16.766 -10.068 -12.665 1.00 93.62 121 ARG A O 1
ATOM 974 N N . GLU A 1 122 ? -17.835 -8.185 -13.263 1.00 93.06 122 GLU A N 1
ATOM 975 C CA . GLU A 1 122 ? -19.059 -8.822 -13.754 1.00 93.06 122 GLU A CA 1
ATOM 976 C C . GLU A 1 122 ? -18.894 -9.474 -15.136 1.00 93.06 122 GLU A C 1
ATOM 978 O O . GLU A 1 122 ? -19.756 -10.250 -15.543 1.00 93.06 122 GLU A O 1
ATOM 983 N N . LEU A 1 123 ? -17.801 -9.190 -15.857 1.00 93.69 123 LEU A N 1
ATOM 984 C CA . LEU A 1 123 ? -17.493 -9.833 -17.129 1.00 93.69 123 LEU A CA 1
ATOM 985 C C . LEU A 1 123 ? -16.791 -11.176 -16.862 1.00 93.69 123 LEU A C 1
ATOM 987 O O . LEU A 1 123 ? -15.652 -11.174 -16.385 1.00 93.69 123 LEU A O 1
ATOM 991 N N . PRO A 1 124 ? -17.413 -12.327 -17.185 1.00 85.81 124 PRO A N 1
ATOM 992 C CA . PRO A 1 124 ? -16.752 -13.620 -17.089 1.00 85.81 124 PRO A CA 1
ATOM 993 C C . PRO A 1 124 ? -15.734 -13.750 -18.226 1.00 85.81 124 PRO A C 1
ATOM 995 O O . PRO A 1 124 ? -16.064 -14.163 -19.338 1.00 85.81 124 PRO A O 1
ATOM 998 N N . VAL A 1 125 ? -14.490 -13.371 -17.952 1.00 87.75 125 VAL A N 1
ATOM 999 C CA . VAL A 1 125 ? -13.374 -13.545 -18.882 1.00 87.75 125 VAL A CA 1
ATOM 1000 C C . VAL A 1 125 ? -12.767 -14.925 -18.654 1.00 87.75 125 VAL A C 1
ATOM 1002 O O . VAL A 1 125 ? -12.366 -15.266 -17.545 1.00 87.75 125 VAL A O 1
ATOM 1005 N N . SER A 1 126 ? -12.734 -15.742 -19.704 1.00 89.00 126 SER A N 1
ATOM 1006 C CA . SER A 1 126 ? -12.052 -17.035 -19.717 1.00 89.00 126 SER A CA 1
ATOM 1007 C C . SER A 1 126 ? -11.483 -17.260 -21.108 1.00 89.00 126 SER A C 1
ATOM 1009 O O . SER A 1 126 ? -12.196 -17.118 -22.103 1.00 89.00 126 SER A O 1
ATOM 1011 N N . TRP A 1 127 ? -10.186 -17.545 -21.178 1.00 94.25 127 TRP A N 1
ATOM 1012 C CA . TRP A 1 127 ? -9.467 -17.697 -22.434 1.00 94.25 127 TRP A CA 1
ATOM 1013 C C . TRP A 1 127 ? -8.224 -18.562 -22.239 1.00 94.25 127 TRP A C 1
ATOM 1015 O O . TRP A 1 127 ? -7.492 -18.407 -21.262 1.00 94.25 127 TRP A O 1
ATOM 1025 N N . ASP A 1 128 ? -7.962 -19.423 -23.218 1.00 92.31 128 ASP A N 1
ATOM 1026 C CA . ASP A 1 128 ? -6.707 -20.178 -23.329 1.00 92.31 128 ASP A CA 1
ATOM 1027 C C . ASP A 1 128 ? -5.875 -19.676 -24.520 1.00 92.31 128 ASP A C 1
ATOM 1029 O O . ASP A 1 128 ? -4.644 -19.774 -24.558 1.00 92.31 128 ASP A O 1
ATOM 1033 N N . ARG A 1 129 ? -6.554 -19.096 -25.515 1.00 94.12 129 ARG A N 1
ATOM 1034 C CA . ARG A 1 129 ? -5.974 -18.539 -26.739 1.00 94.12 129 ARG A CA 1
ATOM 1035 C C . ARG A 1 129 ? -6.652 -17.220 -27.093 1.00 94.12 129 ARG A C 1
ATOM 1037 O O . ARG A 1 129 ? -7.810 -16.984 -26.772 1.00 94.12 129 ARG A O 1
ATOM 1044 N N . LEU A 1 130 ? -5.947 -16.362 -27.828 1.00 95.25 130 LEU A N 1
ATOM 1045 C CA . LEU A 1 130 ? -6.451 -15.021 -28.155 1.00 95.25 130 LEU A CA 1
ATOM 1046 C C . LEU A 1 130 ? -7.737 -15.026 -28.991 1.00 95.25 130 LEU A C 1
ATOM 1048 O O . LEU A 1 130 ? -8.523 -14.092 -28.888 1.00 95.25 130 LEU A O 1
ATOM 1052 N N . SER A 1 131 ? -7.995 -16.074 -29.777 1.00 95.25 131 SER A N 1
ATOM 1053 C CA . SER A 1 131 ? -9.249 -16.205 -30.530 1.00 95.25 131 SER A CA 1
ATOM 1054 C C . SER A 1 131 ? -10.487 -16.331 -29.643 1.00 95.25 131 SER A C 1
ATOM 1056 O O . SER A 1 131 ? -11.583 -16.024 -30.100 1.00 95.25 131 SER A O 1
ATOM 1058 N N . ASP A 1 132 ? -10.336 -16.757 -28.388 1.00 96.38 132 ASP A N 1
ATOM 1059 C CA . ASP A 1 132 ? -11.460 -16.831 -27.447 1.00 96.38 132 ASP A CA 1
ATOM 1060 C C . ASP A 1 132 ? -11.936 -15.416 -27.053 1.00 96.38 132 ASP A C 1
ATOM 1062 O O . ASP A 1 132 ? -13.088 -15.213 -26.678 1.00 96.38 132 ASP A O 1
ATOM 1066 N N . LEU A 1 133 ? -11.073 -14.409 -27.238 1.00 96.31 133 LEU A N 1
ATOM 1067 C CA . LEU A 1 133 ? -11.340 -12.995 -26.970 1.00 96.31 133 LEU A CA 1
ATOM 1068 C C . LEU A 1 133 ? -11.912 -12.250 -28.190 1.00 96.31 133 LEU A C 1
ATOM 1070 O O . LEU A 1 133 ? -12.081 -11.034 -28.139 1.00 96.31 133 LEU A O 1
ATOM 1074 N N . ALA A 1 134 ? -12.215 -12.944 -29.294 1.00 95.62 134 ALA A N 1
ATOM 1075 C CA . ALA A 1 134 ? -12.566 -12.327 -30.579 1.00 95.62 134 ALA A CA 1
ATOM 1076 C C . ALA A 1 134 ? -13.776 -11.375 -30.525 1.00 95.62 134 ALA A C 1
ATOM 1078 O O . ALA A 1 134 ? -13.858 -10.419 -31.299 1.00 95.62 134 ALA A O 1
ATOM 1079 N N . LEU A 1 135 ? -14.729 -11.630 -29.623 1.00 95.44 135 LEU A N 1
ATOM 1080 C CA . LEU A 1 135 ? -15.932 -10.804 -29.472 1.00 95.44 135 LEU A CA 1
ATOM 1081 C C . LEU A 1 135 ? -15.721 -9.586 -28.566 1.00 95.44 135 LEU A C 1
ATOM 1083 O O . LEU A 1 135 ? -16.495 -8.630 -28.661 1.00 95.44 135 LEU A O 1
ATOM 1087 N N . LEU A 1 136 ? -14.679 -9.608 -27.734 1.00 97.62 136 LEU A N 1
ATOM 1088 C CA . LEU A 1 136 ? -14.389 -8.579 -26.745 1.00 97.62 136 LEU A CA 1
ATOM 1089 C C . LEU A 1 136 ? -13.618 -7.416 -27.374 1.00 97.62 136 LEU A C 1
ATOM 1091 O O . LEU A 1 136 ? -12.781 -7.589 -28.260 1.00 97.62 136 LEU A O 1
ATOM 1095 N N . ARG A 1 137 ? -13.916 -6.204 -26.913 1.00 98.31 137 ARG A N 1
ATOM 1096 C CA . ARG A 1 137 ? -13.241 -4.967 -27.307 1.00 98.31 137 ARG A CA 1
ATOM 1097 C C . ARG A 1 137 ? -11.983 -4.805 -26.463 1.00 98.31 137 ARG A C 1
ATOM 1099 O O . ARG A 1 137 ? -12.076 -4.562 -25.263 1.00 98.31 137 ARG A O 1
ATOM 1106 N N . ILE A 1 138 ? -10.817 -4.920 -27.087 1.00 98.56 138 ILE A N 1
ATOM 1107 C CA . ILE A 1 138 ? -9.524 -4.830 -26.408 1.00 98.56 138 ILE A CA 1
ATOM 1108 C C . ILE A 1 138 ? -8.934 -3.436 -26.632 1.00 98.56 138 ILE A C 1
ATOM 1110 O O . ILE A 1 138 ? -8.578 -3.090 -27.757 1.00 98.56 138 ILE A O 1
ATOM 1114 N N . GLY A 1 139 ? -8.840 -2.621 -25.584 1.00 98.44 139 GLY A N 1
ATOM 1115 C CA . GLY A 1 139 ? -8.173 -1.319 -25.645 1.00 98.44 139 GLY A CA 1
ATOM 1116 C C . GLY A 1 139 ? -6.658 -1.472 -25.570 1.00 98.44 139 GLY A C 1
ATOM 1117 O O . GLY A 1 139 ? -6.171 -2.148 -24.678 1.00 98.44 139 GLY A O 1
ATOM 1118 N N . VAL A 1 140 ? -5.900 -0.864 -26.479 1.00 97.75 140 VAL A N 1
ATOM 1119 C CA . VAL A 1 140 ? -4.427 -0.911 -26.478 1.00 97.75 140 VAL A CA 1
ATOM 1120 C C . VAL A 1 140 ? -3.840 0.488 -26.492 1.00 97.75 140 VAL A C 1
ATOM 1122 O O . VAL A 1 140 ? -4.444 1.426 -27.019 1.00 97.75 140 VAL A O 1
ATOM 1125 N N . THR A 1 141 ? -2.663 0.647 -25.905 1.00 95.88 141 THR A N 1
ATOM 1126 C CA . THR A 1 141 ? -1.971 1.933 -25.844 1.00 95.88 141 THR A CA 1
ATOM 1127 C C . THR A 1 141 ? -1.079 2.092 -27.065 1.00 95.88 141 THR A C 1
ATOM 1129 O O . THR A 1 141 ? -0.318 1.198 -27.444 1.00 95.88 141 THR A O 1
ATOM 1132 N N . LYS A 1 142 ? -1.192 3.242 -27.725 1.00 92.69 142 LYS A N 1
ATOM 1133 C CA . LYS A 1 142 ? -0.452 3.558 -28.943 1.00 92.69 142 LYS A CA 1
ATOM 1134 C C . LYS A 1 142 ? 1.056 3.418 -28.727 1.00 92.69 142 LYS A C 1
ATOM 1136 O O . LYS A 1 142 ? 1.638 4.037 -27.843 1.00 92.69 142 LYS A O 1
ATOM 1141 N N . GLY A 1 143 ? 1.701 2.634 -29.589 1.00 88.25 143 GLY A N 1
ATOM 1142 C CA . GLY A 1 143 ? 3.149 2.414 -29.558 1.00 88.25 143 GLY A CA 1
ATOM 1143 C C . GLY A 1 143 ? 3.620 1.344 -28.568 1.00 88.25 143 GLY A C 1
ATOM 1144 O O . GLY A 1 143 ? 4.819 1.044 -28.544 1.00 88.25 143 GLY A O 1
ATOM 1145 N N . TYR A 1 144 ? 2.722 0.740 -27.783 1.00 93.00 144 TYR A N 1
ATOM 1146 C CA . TYR A 1 144 ? 3.058 -0.452 -27.008 1.00 93.00 144 TYR A CA 1
ATOM 1147 C C . TYR A 1 144 ? 3.152 -1.670 -27.920 1.00 93.00 144 TYR A C 1
ATOM 1149 O O . TYR A 1 144 ? 2.523 -1.737 -28.971 1.00 93.00 144 TYR A O 1
ATOM 1157 N N . TYR A 1 145 ? 3.985 -2.613 -27.498 1.00 94.12 145 TYR A N 1
ATOM 1158 C CA . TYR A 1 145 ? 4.132 -3.918 -28.121 1.00 94.12 145 TYR A CA 1
ATOM 1159 C C . TYR A 1 145 ? 3.578 -4.951 -27.146 1.00 94.12 145 TYR A C 1
ATOM 1161 O O . TYR A 1 145 ? 4.009 -4.984 -25.993 1.00 94.12 145 TYR A O 1
ATOM 1169 N N . TYR A 1 146 ? 2.637 -5.778 -27.592 1.00 94.75 146 TYR A N 1
ATOM 1170 C CA . TYR A 1 146 ? 1.919 -6.726 -26.728 1.00 94.75 146 TYR A CA 1
ATOM 1171 C C . TYR A 1 146 ? 2.347 -8.181 -26.946 1.00 94.75 146 TYR A C 1
ATOM 1173 O O . TYR A 1 146 ? 1.638 -9.114 -26.565 1.00 94.75 146 TYR A O 1
ATOM 1181 N N . GLY A 1 147 ? 3.535 -8.377 -27.522 1.00 93.38 147 GLY A N 1
ATOM 1182 C CA . GLY A 1 147 ? 4.096 -9.690 -27.814 1.00 93.38 147 GLY A CA 1
ATOM 1183 C C . GLY A 1 147 ? 3.633 -10.244 -29.159 1.00 93.38 147 GLY A C 1
ATOM 1184 O O . GLY A 1 147 ? 2.552 -9.931 -29.654 1.00 93.38 147 GLY A O 1
ATOM 1185 N N . GLU A 1 148 ? 4.453 -11.117 -29.739 1.00 92.69 148 GLU A N 1
ATOM 1186 C CA . GLU A 1 148 ? 4.294 -11.613 -31.112 1.00 92.69 148 GLU A CA 1
ATOM 1187 C C . GLU A 1 148 ? 2.919 -12.248 -31.352 1.00 92.69 148 GLU A C 1
ATOM 1189 O O . GLU A 1 148 ? 2.247 -11.940 -32.333 1.00 92.69 148 GLU A O 1
ATOM 1194 N N . ARG A 1 149 ? 2.449 -13.063 -30.398 1.00 93.94 149 ARG A N 1
ATOM 1195 C CA . ARG A 1 149 ? 1.133 -13.712 -30.462 1.00 93.94 149 ARG A CA 1
ATOM 1196 C C . ARG A 1 149 ? -0.013 -12.697 -30.549 1.00 93.94 149 ARG A C 1
ATOM 1198 O O . ARG A 1 149 ? -0.983 -12.943 -31.262 1.00 93.94 149 ARG A O 1
ATOM 1205 N N . PHE A 1 150 ? 0.081 -11.581 -29.823 1.00 96.75 150 PHE A N 1
ATOM 1206 C CA . PHE A 1 150 ? -0.944 -10.537 -29.843 1.00 96.75 150 PHE 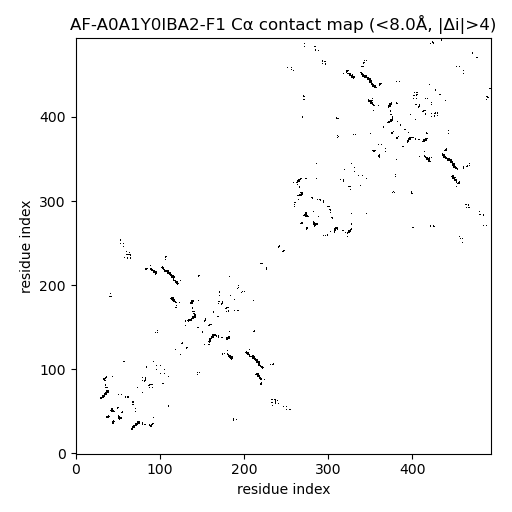A CA 1
ATOM 1207 C C . PHE A 1 150 ? -0.892 -9.727 -31.135 1.00 96.75 150 PHE A C 1
ATOM 1209 O O . PHE A 1 150 ? -1.935 -9.521 -31.753 1.00 96.75 150 PHE A O 1
ATOM 1216 N N . GLU A 1 151 ? 0.306 -9.336 -31.578 1.00 95.00 151 GLU A N 1
ATOM 1217 C CA . GLU A 1 151 ? 0.483 -8.619 -32.846 1.00 95.00 151 GLU A CA 1
ATOM 1218 C C . GLU A 1 151 ? -0.034 -9.445 -34.033 1.00 95.00 151 GLU A C 1
ATOM 1220 O O . GLU A 1 151 ? -0.753 -8.926 -34.889 1.00 95.00 151 GLU A O 1
ATOM 1225 N N . GLN A 1 152 ? 0.248 -10.753 -34.050 1.00 95.19 152 GLN A N 1
ATOM 1226 C CA . GLN A 1 152 ? -0.270 -11.663 -35.068 1.00 95.19 152 GLN A CA 1
ATOM 1227 C C . GLN A 1 152 ? -1.802 -11.731 -35.027 1.00 95.19 152 GLN A C 1
ATOM 1229 O O . GLN A 1 152 ? -2.454 -11.522 -36.047 1.00 95.19 152 GLN A O 1
ATOM 1234 N N . ALA A 1 153 ? -2.397 -11.952 -33.850 1.00 96.75 153 ALA A N 1
ATOM 1235 C CA . ALA A 1 153 ? -3.852 -12.008 -33.714 1.00 96.75 153 ALA A CA 1
ATOM 1236 C C . ALA A 1 153 ? -4.536 -10.688 -34.120 1.00 96.75 153 ALA A C 1
ATOM 1238 O O . ALA A 1 153 ? -5.639 -10.713 -34.675 1.00 96.75 153 ALA A O 1
ATOM 1239 N N . HIS A 1 154 ? -3.898 -9.543 -33.859 1.00 95.94 154 HIS A N 1
ATOM 1240 C CA . HIS A 1 154 ? -4.380 -8.236 -34.293 1.00 95.94 154 HIS A CA 1
ATOM 1241 C C . HIS A 1 154 ? -4.313 -8.079 -35.820 1.00 95.94 154 HIS A C 1
ATOM 1243 O O . HIS A 1 154 ? -5.322 -7.724 -36.435 1.00 95.94 154 HIS A O 1
ATOM 1249 N N . SER A 1 155 ? -3.166 -8.396 -36.431 1.00 94.69 155 SER A N 1
ATOM 1250 C CA . SER A 1 155 ? -2.962 -8.352 -37.888 1.00 94.69 155 SER A CA 1
ATOM 1251 C C . SER A 1 155 ? -3.943 -9.264 -38.631 1.00 94.69 155 SER A C 1
ATOM 1253 O O . SER A 1 155 ? -4.580 -8.848 -39.601 1.00 94.69 155 SER A O 1
ATOM 1255 N N . ASP A 1 156 ? -4.143 -10.478 -38.116 1.00 95.94 156 ASP A N 1
ATOM 1256 C CA . ASP A 1 156 ? -5.053 -11.481 -38.675 1.00 95.94 156 ASP A CA 1
ATOM 1257 C C . ASP A 1 156 ? -6.532 -11.177 -38.373 1.00 95.94 156 ASP A C 1
ATOM 1259 O O . ASP A 1 156 ? -7.420 -11.936 -38.761 1.00 95.94 156 ASP A O 1
ATOM 1263 N N . LYS A 1 157 ? -6.824 -10.067 -37.674 1.00 95.75 157 LYS A N 1
ATOM 1264 C CA . LYS A 1 157 ? -8.171 -9.639 -37.249 1.00 95.75 157 LYS A CA 1
ATOM 1265 C C . LYS A 1 157 ? -8.918 -10.694 -36.426 1.00 95.75 157 LYS A C 1
ATOM 1267 O O . LYS A 1 157 ? -10.148 -10.725 -36.410 1.00 95.75 157 LYS A O 1
ATOM 1272 N N . THR A 1 158 ? -8.170 -11.537 -35.720 1.00 96.56 158 THR A N 1
ATOM 1273 C CA . THR A 1 158 ? -8.705 -12.546 -34.797 1.00 96.56 158 THR A CA 1
ATOM 1274 C C . THR A 1 158 ? -9.220 -11.905 -33.504 1.00 96.56 158 THR A C 1
ATOM 1276 O O . THR A 1 158 ? -10.094 -12.460 -32.848 1.00 96.56 158 THR A O 1
ATOM 1279 N N . ILE A 1 159 ? -8.716 -10.718 -33.155 1.00 97.75 159 ILE A N 1
ATOM 1280 C CA . ILE A 1 159 ? -9.149 -9.918 -32.002 1.00 97.75 159 ILE A CA 1
ATOM 1281 C C . ILE A 1 159 ? -9.556 -8.502 -32.425 1.00 97.75 159 ILE A C 1
ATOM 1283 O O . ILE A 1 159 ? -9.059 -7.962 -33.417 1.00 97.75 159 ILE A O 1
ATOM 1287 N N . ARG A 1 160 ? -10.453 -7.875 -31.654 1.00 97.50 160 ARG A N 1
ATOM 1288 C CA . ARG A 1 160 ? -10.947 -6.512 -31.911 1.00 97.50 160 ARG A CA 1
ATOM 1289 C C . ARG A 1 160 ? -10.200 -5.505 -31.047 1.00 97.50 160 ARG A C 1
ATOM 1291 O O . ARG A 1 160 ? -10.452 -5.404 -29.851 1.00 97.50 160 ARG A O 1
ATOM 1298 N N . VAL A 1 161 ? -9.308 -4.743 -31.669 1.00 97.88 161 VAL A N 1
ATOM 1299 C CA . VAL A 1 161 ? -8.405 -3.814 -30.978 1.00 97.88 161 VAL A CA 1
ATOM 1300 C C . VAL A 1 161 ? -8.832 -2.358 -31.181 1.00 97.88 161 VAL A C 1
ATOM 1302 O O . VAL A 1 161 ? -9.134 -1.945 -32.300 1.00 97.88 161 VAL A O 1
ATOM 1305 N N . PHE A 1 162 ? -8.824 -1.578 -30.100 1.00 97.94 162 PHE A N 1
ATOM 1306 C CA . PHE A 1 162 ? -9.139 -0.150 -30.065 1.00 97.94 162 PHE A CA 1
ATOM 1307 C C . PHE A 1 162 ? -7.944 0.617 -29.505 1.00 97.94 162 PHE A C 1
ATOM 1309 O O . PHE A 1 162 ? -7.578 0.444 -28.349 1.00 97.94 162 PHE A O 1
ATOM 1316 N N . VAL A 1 163 ? -7.330 1.479 -30.310 1.00 97.12 163 VAL A N 1
ATOM 1317 C CA . VAL A 1 163 ? -6.134 2.220 -29.888 1.00 97.12 163 VAL A CA 1
ATOM 1318 C C . VAL A 1 163 ? -6.532 3.471 -29.096 1.00 97.12 163 VAL A C 1
ATOM 1320 O O . VAL A 1 163 ? -7.440 4.206 -29.494 1.00 97.12 163 VAL A O 1
ATOM 1323 N N . ALA A 1 164 ? -5.849 3.730 -27.984 1.00 96.56 164 ALA A N 1
ATOM 1324 C CA . ALA A 1 164 ? -5.888 4.995 -27.254 1.00 96.56 164 ALA A CA 1
ATOM 1325 C C . ALA A 1 164 ? -4.481 5.599 -27.151 1.00 96.56 164 ALA A C 1
ATOM 1327 O O . ALA A 1 164 ? -3.484 4.885 -27.269 1.00 96.56 164 ALA A O 1
ATOM 1328 N N . ASP A 1 165 ? -4.398 6.912 -26.936 1.00 92.75 165 ASP A N 1
ATOM 1329 C CA . ASP A 1 165 ? -3.109 7.603 -26.849 1.00 92.75 165 ASP A CA 1
ATOM 1330 C C . ASP A 1 165 ? -2.387 7.336 -25.519 1.00 92.75 165 ASP A C 1
ATOM 1332 O O . ASP A 1 165 ? -1.157 7.345 -25.492 1.00 92.75 165 ASP A O 1
ATOM 1336 N N . THR A 1 166 ? -3.121 7.058 -24.433 1.00 93.12 166 THR A N 1
ATOM 1337 C CA . THR A 1 166 ? -2.544 6.840 -23.097 1.00 93.12 166 THR A CA 1
ATOM 1338 C C . THR A 1 166 ? -3.165 5.658 -22.348 1.00 93.12 166 THR A C 1
ATOM 1340 O O . THR A 1 166 ? -4.309 5.267 -22.598 1.00 93.12 166 THR A O 1
ATOM 1343 N N . ASP A 1 167 ? -2.428 5.127 -21.365 1.00 95.44 167 ASP A N 1
ATOM 1344 C CA . ASP A 1 167 ? -2.940 4.103 -20.446 1.00 95.44 167 ASP A CA 1
ATOM 1345 C C . ASP A 1 167 ? -4.132 4.624 -19.621 1.00 95.44 167 ASP A C 1
ATOM 1347 O O . ASP A 1 167 ? -5.090 3.890 -19.377 1.00 95.44 167 ASP A O 1
ATOM 1351 N N . ALA A 1 168 ? -4.114 5.908 -19.243 1.00 94.94 168 ALA A N 1
ATOM 1352 C CA . ALA A 1 168 ? -5.213 6.555 -18.527 1.00 94.94 168 ALA A CA 1
ATOM 1353 C C . ALA A 1 168 ? -6.503 6.598 -19.367 1.00 94.94 168 ALA A C 1
ATOM 1355 O O . ALA A 1 168 ? -7.585 6.342 -18.839 1.00 94.94 168 ALA A O 1
ATOM 1356 N N . ASP A 1 169 ? -6.400 6.846 -20.678 1.00 96.69 169 ASP A N 1
ATOM 1357 C CA . ASP A 1 169 ? -7.554 6.816 -21.582 1.00 96.69 169 ASP A CA 1
ATOM 1358 C C . ASP A 1 169 ? -8.148 5.415 -21.713 1.00 96.69 169 ASP A C 1
ATOM 1360 O O . ASP A 1 169 ? -9.370 5.267 -21.701 1.00 96.69 169 ASP A O 1
ATOM 1364 N N . ASN A 1 170 ? -7.307 4.383 -21.832 1.00 97.94 170 ASN A N 1
ATOM 1365 C CA . ASN A 1 170 ?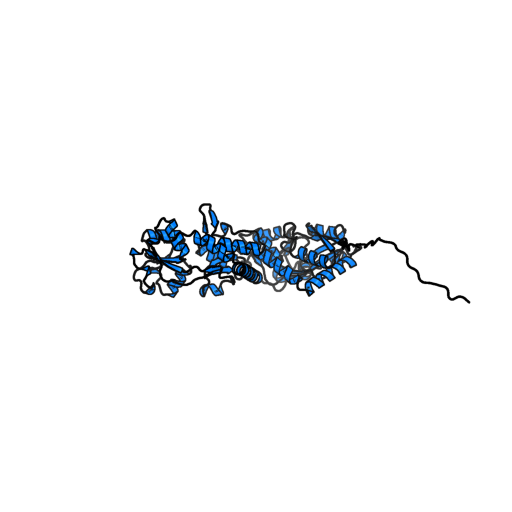 -7.782 2.999 -21.854 1.00 97.94 170 ASN A CA 1
ATOM 1366 C C . ASN A 1 170 ? -8.429 2.611 -20.521 1.00 97.94 170 ASN A C 1
ATOM 1368 O O . ASN A 1 170 ? -9.514 2.033 -20.527 1.00 97.94 170 ASN A O 1
ATOM 1372 N N . MET A 1 171 ? -7.838 2.990 -19.384 1.00 97.56 171 MET A N 1
ATOM 1373 C CA . MET A 1 171 ? -8.430 2.717 -18.073 1.00 97.56 171 MET A CA 1
ATOM 1374 C C . MET A 1 171 ? -9.783 3.422 -17.900 1.00 97.56 171 MET A C 1
ATOM 1376 O O . MET A 1 171 ? -10.748 2.799 -17.463 1.00 97.56 171 MET A O 1
ATOM 1380 N N . ARG A 1 172 ? -9.900 4.686 -18.331 1.00 97.44 172 ARG A N 1
ATOM 1381 C CA . ARG A 1 172 ? -11.180 5.412 -18.363 1.00 97.44 172 ARG A CA 1
ATOM 1382 C C . ARG A 1 172 ? -12.228 4.663 -19.180 1.00 97.44 172 ARG A C 1
ATOM 1384 O O . ARG A 1 172 ? -13.345 4.462 -18.711 1.00 97.44 172 ARG A O 1
ATOM 1391 N N . LYS A 1 173 ? -11.870 4.270 -20.407 1.00 98.00 173 LYS A N 1
ATOM 1392 C CA . LYS A 1 173 ? -12.749 3.525 -21.316 1.00 98.00 173 LYS A CA 1
ATOM 1393 C C . LYS A 1 173 ? -13.190 2.201 -20.702 1.00 98.00 173 LYS A C 1
ATOM 1395 O O . LYS A 1 173 ? -14.339 1.816 -20.882 1.00 98.00 173 LYS A O 1
ATOM 1400 N N . LEU A 1 174 ? -12.301 1.524 -19.976 1.00 98.12 174 LEU A N 1
ATOM 1401 C CA . LEU A 1 174 ? -12.615 0.275 -19.294 1.00 98.12 174 LEU A CA 1
ATOM 1402 C C . LEU A 1 174 ? -13.638 0.489 -18.175 1.00 98.12 174 LEU A C 1
ATOM 1404 O O . LEU A 1 174 ? -14.666 -0.181 -18.155 1.00 98.12 174 LEU A O 1
ATOM 1408 N N . VAL A 1 175 ? -13.394 1.464 -17.294 1.00 96.69 175 VAL A N 1
ATOM 1409 C CA . VAL A 1 175 ? -14.309 1.832 -16.196 1.00 96.69 175 VAL A CA 1
ATOM 1410 C C . VAL A 1 175 ? -15.686 2.245 -16.727 1.00 96.69 175 VAL A C 1
ATOM 1412 O O . VAL A 1 175 ? -16.706 1.936 -16.125 1.00 96.69 175 VAL A O 1
ATOM 1415 N N . GLN A 1 176 ? -15.734 2.904 -17.886 1.00 95.94 176 GLN A N 1
ATOM 1416 C CA . GLN A 1 176 ? -16.980 3.345 -18.523 1.00 95.94 176 GLN A CA 1
ATOM 1417 C C . GLN A 1 176 ? -17.645 2.273 -19.406 1.00 95.94 176 GLN A C 1
ATOM 1419 O O . GLN A 1 176 ? -18.696 2.536 -19.991 1.00 95.94 176 GLN A O 1
ATOM 1424 N N . GLY A 1 177 ? -17.051 1.082 -19.537 1.00 96.44 177 GLY A N 1
ATOM 1425 C CA . GLY A 1 177 ? -17.573 0.004 -20.381 1.00 96.44 177 GLY A CA 1
ATOM 1426 C C . GLY A 1 177 ? -17.489 0.277 -21.892 1.00 96.44 177 GLY A C 1
ATOM 1427 O O . GLY A 1 177 ? -18.186 -0.363 -22.684 1.00 96.44 177 GLY A O 1
ATOM 1428 N N . GLU A 1 178 ? -16.650 1.220 -22.331 1.00 97.94 178 GLU A N 1
ATOM 1429 C CA . GLU A 1 178 ? -16.362 1.485 -23.751 1.00 97.94 178 GLU A CA 1
ATOM 1430 C C . GLU A 1 178 ? -15.462 0.403 -24.378 1.00 97.94 178 GLU A C 1
ATOM 1432 O O . GLU A 1 178 ? -15.549 0.143 -25.583 1.00 97.94 178 GLU A O 1
ATOM 1437 N N . ILE A 1 179 ? -14.636 -0.254 -23.563 1.00 98.50 179 ILE A N 1
ATOM 1438 C CA . ILE A 1 179 ? -13.863 -1.455 -23.903 1.00 98.50 179 ILE A CA 1
ATOM 1439 C C . ILE A 1 179 ? -14.132 -2.540 -22.858 1.00 98.50 179 ILE A C 1
ATOM 1441 O O . ILE A 1 179 ? -14.568 -2.237 -21.751 1.00 98.50 179 ILE A O 1
ATOM 1445 N N . ASP A 1 180 ? -13.876 -3.795 -23.216 1.00 98.38 180 ASP A N 1
ATOM 1446 C CA . ASP A 1 180 ? -14.110 -4.947 -22.341 1.00 98.38 180 ASP A CA 1
ATOM 1447 C C . ASP A 1 180 ? -12.821 -5.397 -21.645 1.00 98.38 180 ASP A C 1
ATOM 1449 O O . ASP A 1 180 ? -12.857 -5.799 -20.484 1.00 98.38 180 ASP A O 1
ATOM 1453 N N . LEU A 1 181 ? -11.686 -5.307 -22.352 1.00 98.38 181 LEU A N 1
ATOM 1454 C CA . LEU A 1 181 ? -10.371 -5.729 -21.872 1.00 98.38 181 LEU A CA 1
ATOM 1455 C C . LEU A 1 181 ? -9.322 -4.640 -22.092 1.00 98.38 181 LEU A C 1
ATOM 1457 O O . LEU A 1 181 ? -9.277 -4.025 -23.158 1.00 98.38 181 LEU A O 1
ATOM 1461 N N . PHE A 1 182 ? -8.413 -4.482 -21.134 1.00 98.19 182 PHE A N 1
ATOM 1462 C CA . PHE A 1 182 ? -7.213 -3.662 -21.287 1.00 98.19 182 PHE A CA 1
ATOM 1463 C C . PHE A 1 182 ? -5.960 -4.447 -20.857 1.00 98.19 182 PHE A C 1
ATOM 1465 O O . PHE A 1 182 ? -5.773 -4.668 -19.658 1.00 98.19 182 PHE A O 1
ATOM 1472 N N . PRO A 1 183 ? -5.104 -4.904 -21.794 1.00 97.44 183 PRO A N 1
ATOM 1473 C CA . PRO A 1 183 ? -3.806 -5.472 -21.464 1.00 97.44 183 PRO A CA 1
ATOM 1474 C C . PRO A 1 183 ? -2.866 -4.401 -20.906 1.00 97.44 183 PRO A C 1
ATOM 1476 O O . PRO A 1 183 ? -2.513 -3.447 -21.600 1.00 97.44 183 PRO A O 1
ATOM 1479 N N . LEU A 1 184 ? -2.426 -4.586 -19.665 1.00 96.44 184 LEU A N 1
ATOM 1480 C CA . LEU A 1 184 ? -1.455 -3.714 -19.007 1.00 96.44 184 LEU A CA 1
ATOM 1481 C C . LEU A 1 184 ? -0.715 -4.486 -17.912 1.00 96.44 184 LEU A C 1
ATOM 1483 O O . LEU A 1 184 ? -1.201 -5.513 -17.433 1.00 96.44 184 LEU A O 1
ATOM 1487 N N . ASP A 1 185 ? 0.450 -3.992 -17.500 1.00 94.56 185 ASP A N 1
ATOM 1488 C CA . ASP A 1 185 ? 1.158 -4.546 -16.352 1.00 94.56 185 ASP A CA 1
ATOM 1489 C C . ASP A 1 185 ? 0.273 -4.475 -15.101 1.00 94.56 185 ASP A C 1
ATOM 1491 O O . ASP A 1 185 ? -0.381 -3.461 -14.829 1.00 94.56 185 ASP A O 1
ATOM 1495 N N . ASN A 1 186 ? 0.233 -5.568 -14.340 1.00 90.00 186 ASN A N 1
ATOM 1496 C CA . ASN A 1 186 ? -0.664 -5.710 -13.201 1.00 90.00 186 ASN A CA 1
ATOM 1497 C C . ASN A 1 186 ? -0.429 -4.649 -12.107 1.00 90.00 186 ASN A C 1
ATOM 1499 O O . ASN A 1 186 ? -1.382 -4.240 -11.439 1.00 90.00 186 ASN A O 1
ATOM 1503 N N . PHE A 1 187 ? 0.807 -4.178 -11.912 1.00 87.19 187 PHE A N 1
ATOM 1504 C CA . PHE A 1 187 ? 1.102 -3.125 -10.938 1.00 87.19 187 PHE A CA 1
ATOM 1505 C C . PHE A 1 187 ? 0.728 -1.742 -11.463 1.00 87.19 187 PHE A C 1
ATOM 1507 O O . PHE A 1 187 ? 0.195 -0.933 -10.699 1.00 87.19 187 PHE A O 1
ATOM 1514 N N . VAL A 1 188 ? 0.962 -1.489 -12.750 1.00 91.81 188 VAL A N 1
ATOM 1515 C CA . VAL A 1 188 ? 0.626 -0.209 -13.391 1.00 91.81 188 VAL A CA 1
ATOM 1516 C C . VAL A 1 188 ? -0.887 -0.029 -13.471 1.00 91.81 188 VAL A C 1
ATOM 1518 O O . VAL A 1 188 ? -1.405 1.007 -13.062 1.00 91.81 188 VAL A O 1
ATOM 1521 N N . GLY A 1 189 ? -1.631 -1.051 -13.901 1.00 92.88 189 GLY A N 1
ATOM 1522 C CA . GLY A 1 189 ? -3.091 -0.962 -13.973 1.00 92.88 189 GLY A CA 1
ATOM 1523 C C . GLY A 1 189 ? -3.748 -0.790 -12.602 1.00 92.88 189 GLY A C 1
ATOM 1524 O O . GLY A 1 189 ? -4.634 0.050 -12.452 1.00 92.88 189 GLY A O 1
ATOM 1525 N N . ARG A 1 190 ? -3.256 -1.484 -11.564 1.00 87.19 190 ARG A N 1
ATOM 1526 C CA . ARG A 1 190 ? -3.694 -1.240 -10.177 1.00 87.19 190 ARG A CA 1
ATOM 1527 C C . ARG A 1 190 ? -3.391 0.189 -9.728 1.00 87.19 190 ARG A C 1
ATOM 1529 O O . ARG A 1 190 ? -4.259 0.829 -9.146 1.00 87.19 190 ARG A O 1
ATOM 1536 N N . HIS A 1 191 ? -2.194 0.698 -10.023 1.00 85.50 191 HIS A N 1
ATOM 1537 C CA . HIS A 1 191 ? -1.820 2.071 -9.687 1.00 85.50 191 HIS A CA 1
ATOM 1538 C C . HIS A 1 191 ? -2.740 3.105 -10.353 1.00 85.50 191 HIS A C 1
ATOM 1540 O O . HIS A 1 191 ? -3.168 4.053 -9.697 1.00 85.50 191 HIS A O 1
ATOM 1546 N N . LEU A 1 192 ? -3.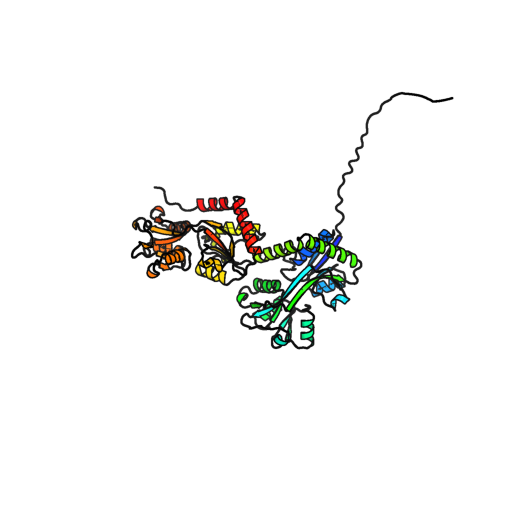097 2.909 -11.625 1.00 90.44 192 LEU A N 1
ATOM 1547 C CA . LEU A 1 192 ? -4.039 3.788 -12.321 1.00 90.44 192 LEU A CA 1
ATOM 1548 C C . LEU A 1 192 ? -5.435 3.751 -11.693 1.00 90.44 192 LEU A C 1
ATOM 1550 O O . LEU A 1 192 ? -6.033 4.807 -11.501 1.00 90.44 192 LEU A O 1
ATOM 1554 N N . LEU A 1 193 ? -5.945 2.567 -11.339 1.00 90.19 193 LEU A N 1
ATOM 1555 C CA . LEU A 1 193 ? -7.243 2.432 -10.667 1.00 90.19 193 LEU A CA 1
ATOM 1556 C C . LEU A 1 193 ? -7.254 3.135 -9.308 1.00 90.19 193 LEU A C 1
ATOM 1558 O O . LEU A 1 193 ? -8.171 3.894 -9.017 1.00 90.19 193 LEU A O 1
ATOM 1562 N N . GLU A 1 194 ? -6.225 2.920 -8.492 1.00 82.38 194 GLU A N 1
ATOM 1563 C CA . GLU A 1 194 ? -6.108 3.530 -7.164 1.00 82.38 194 GLU A CA 1
ATOM 1564 C C . GLU A 1 194 ? -6.023 5.059 -7.233 1.00 82.38 194 GLU A C 1
ATOM 1566 O O . GLU A 1 194 ? -6.646 5.748 -6.426 1.00 82.38 194 GLU A O 1
ATOM 1571 N N . THR A 1 195 ? -5.273 5.587 -8.201 1.00 82.81 195 THR A N 1
ATOM 1572 C CA . THR A 1 195 ? -5.021 7.026 -8.326 1.00 82.81 195 THR A CA 1
ATOM 1573 C C . THR A 1 195 ? -6.171 7.763 -9.012 1.00 82.81 195 THR A C 1
ATOM 1575 O O . THR A 1 195 ? -6.546 8.852 -8.580 1.00 82.81 195 THR A O 1
ATOM 1578 N N . LEU A 1 196 ? -6.738 7.195 -10.082 1.00 89.00 196 LEU A N 1
ATOM 1579 C CA . LEU A 1 196 ? -7.716 7.883 -10.934 1.00 89.00 196 LEU A CA 1
ATOM 1580 C C . LEU A 1 196 ? -9.167 7.484 -10.639 1.00 89.00 196 LEU A C 1
ATOM 1582 O O . LEU A 1 196 ? -10.065 8.310 -10.800 1.00 89.00 196 LEU A O 1
ATOM 1586 N N . TYR A 1 197 ? -9.402 6.248 -10.189 1.00 89.62 197 TYR A N 1
ATOM 1587 C CA . TYR A 1 197 ? -10.738 5.670 -9.999 1.00 89.62 197 TYR A CA 1
ATOM 1588 C C . TYR A 1 197 ? -10.898 4.966 -8.637 1.00 89.62 197 TYR A C 1
ATOM 1590 O O . TYR A 1 197 ? -11.375 3.829 -8.575 1.00 89.62 197 TYR A O 1
ATOM 1598 N N . PRO A 1 198 ? -10.558 5.613 -7.502 1.00 77.81 198 PRO A N 1
ATOM 1599 C CA . PRO A 1 198 ? -10.583 4.966 -6.185 1.00 77.81 198 PRO A CA 1
ATOM 1600 C C . PRO A 1 198 ? -11.978 4.483 -5.751 1.00 77.81 198 PRO A C 1
ATOM 1602 O O . PRO A 1 198 ? -12.083 3.666 -4.839 1.00 77.81 198 PRO A O 1
ATOM 1605 N N . ARG A 1 199 ? -13.054 4.982 -6.377 1.00 80.25 199 ARG A N 1
ATOM 1606 C CA . ARG A 1 199 ? -14.436 4.535 -6.123 1.00 80.25 199 ARG A CA 1
ATOM 1607 C C . ARG A 1 199 ? -14.814 3.278 -6.908 1.00 80.25 199 ARG A C 1
ATOM 1609 O O . ARG A 1 199 ? -15.636 2.512 -6.422 1.00 80.25 199 ARG A O 1
ATOM 1616 N N . ASP A 1 200 ? -14.192 3.062 -8.062 1.00 82.81 200 ASP A N 1
ATOM 1617 C CA . ASP A 1 200 ? -14.506 1.977 -9.001 1.00 82.81 200 ASP A CA 1
ATOM 1618 C C . ASP A 1 200 ? -13.485 0.829 -8.920 1.00 82.81 200 ASP A C 1
ATOM 1620 O O . ASP A 1 200 ? -13.596 -0.174 -9.620 1.00 82.81 200 ASP A O 1
ATOM 1624 N N . ILE A 1 201 ? -12.488 0.934 -8.032 1.00 81.19 201 ILE A N 1
ATOM 1625 C CA . ILE A 1 201 ? -11.435 -0.076 -7.840 1.00 81.19 201 ILE A CA 1
ATOM 1626 C C . ILE A 1 201 ? -11.982 -1.474 -7.509 1.00 81.19 201 ILE A C 1
ATOM 1628 O O . ILE A 1 201 ? -11.318 -2.478 -7.753 1.00 81.19 201 ILE A O 1
ATOM 1632 N N . LEU A 1 202 ? -13.187 -1.555 -6.937 1.00 81.56 202 LEU A N 1
ATOM 1633 C CA . LEU A 1 202 ? -13.852 -2.826 -6.656 1.00 81.56 202 LEU A CA 1
ATOM 1634 C C . LEU A 1 202 ? -14.635 -3.364 -7.856 1.00 81.56 202 LEU A C 1
ATOM 1636 O O . LEU A 1 202 ? -14.950 -4.546 -7.860 1.00 81.56 202 LEU A O 1
ATOM 1640 N N . GLU A 1 203 ? -14.920 -2.551 -8.863 1.00 90.56 203 GLU A N 1
ATOM 1641 C CA . GLU A 1 203 ? -15.647 -2.980 -10.058 1.00 90.56 203 GLU A CA 1
ATOM 1642 C C . GLU A 1 203 ? -14.701 -3.524 -11.127 1.00 90.56 203 GLU A C 1
ATOM 1644 O O . GLU A 1 203 ? -15.074 -4.402 -11.901 1.00 90.56 203 GLU A O 1
ATOM 1649 N N . ILE A 1 204 ? -13.443 -3.078 -11.129 1.00 94.19 204 ILE A N 1
ATOM 1650 C CA . ILE A 1 204 ? -12.413 -3.575 -12.040 1.00 94.19 204 ILE A CA 1
ATOM 1651 C C . ILE A 1 204 ? -11.560 -4.651 -11.361 1.00 94.19 204 ILE A C 1
ATOM 1653 O O . ILE A 1 204 ? -11.149 -4.548 -10.206 1.00 94.19 204 ILE A O 1
ATOM 1657 N N . THR A 1 205 ? -11.283 -5.717 -12.100 1.00 91.94 205 THR A N 1
ATOM 1658 C CA . THR A 1 205 ? -10.352 -6.785 -11.731 1.00 91.94 205 THR A CA 1
ATOM 1659 C C . THR A 1 205 ? -9.438 -7.080 -12.918 1.00 91.94 205 THR A C 1
ATOM 1661 O O . THR A 1 205 ? -9.486 -6.393 -13.937 1.00 91.94 205 THR A O 1
ATOM 1664 N N . TYR A 1 206 ? -8.570 -8.074 -12.796 1.00 92.94 206 TYR A N 1
ATOM 1665 C CA . TYR A 1 206 ? -7.806 -8.592 -13.922 1.00 92.94 206 TYR A CA 1
ATOM 1666 C C . TYR A 1 206 ? -7.705 -10.116 -13.846 1.00 92.94 206 TYR A C 1
ATOM 1668 O O . TYR A 1 206 ? -7.830 -10.700 -12.766 1.00 92.94 206 TYR A O 1
ATOM 1676 N N . ASP A 1 207 ? -7.468 -10.737 -14.998 1.00 87.81 207 ASP A N 1
ATOM 1677 C CA . ASP A 1 207 ? -7.207 -12.170 -15.120 1.00 87.81 207 ASP A CA 1
ATOM 1678 C C . ASP A 1 207 ? -5.763 -12.486 -14.687 1.00 87.81 207 ASP A C 1
ATOM 1680 O O . ASP A 1 207 ? -4.810 -11.847 -15.137 1.00 87.81 207 ASP A O 1
ATOM 1684 N N . GLU A 1 208 ? -5.577 -13.463 -13.797 1.00 84.12 208 GLU A N 1
ATOM 1685 C CA . GLU A 1 208 ? -4.244 -13.858 -13.328 1.00 84.12 208 GLU A CA 1
ATOM 1686 C C . GLU A 1 208 ? -3.422 -14.609 -14.390 1.00 84.12 208 GLU A C 1
ATOM 1688 O O . GLU A 1 208 ? -2.191 -14.661 -14.256 1.00 84.12 208 GLU A O 1
ATOM 1693 N N . ASN A 1 209 ? -4.069 -15.148 -15.433 1.00 89.31 209 ASN A N 1
ATOM 1694 C CA . ASN A 1 209 ? -3.433 -15.689 -16.630 1.00 89.31 209 ASN A CA 1
ATOM 1695 C C . ASN A 1 209 ? -2.807 -14.533 -17.432 1.00 89.31 209 ASN A C 1
ATOM 1697 O O . ASN A 1 209 ? -3.524 -13.681 -17.966 1.00 89.31 209 ASN A O 1
ATOM 1701 N N . PRO A 1 210 ? -1.468 -14.441 -17.509 1.00 93.12 210 PRO A N 1
ATOM 1702 C CA . PRO A 1 210 ? -0.829 -13.323 -18.179 1.00 93.12 210 PRO A CA 1
ATOM 1703 C C . PRO A 1 210 ? -0.983 -13.425 -19.700 1.00 93.12 210 PRO A C 1
ATOM 1705 O O . PRO A 1 210 ? -0.759 -14.478 -20.299 1.00 93.12 210 PRO A O 1
ATOM 1708 N N . LEU A 1 211 ? -1.255 -12.289 -20.347 1.00 95.50 211 LEU A N 1
ATOM 1709 C CA . LEU A 1 211 ? -1.080 -12.149 -21.793 1.00 95.50 211 LEU A CA 1
ATOM 1710 C C . LEU A 1 211 ? 0.375 -12.451 -22.177 1.00 95.50 211 LEU A C 1
ATOM 1712 O O . LEU A 1 211 ? 0.627 -13.203 -23.126 1.00 95.50 211 LEU A O 1
ATOM 1716 N N . LEU A 1 212 ? 1.305 -11.863 -21.416 1.00 94.12 212 LEU A N 1
ATOM 1717 C CA . LEU A 1 212 ? 2.738 -12.111 -21.505 1.00 94.12 212 LEU A CA 1
ATOM 1718 C C . LEU A 1 212 ? 3.435 -11.898 -20.158 1.00 94.12 212 LEU A C 1
ATOM 1720 O O . LEU A 1 212 ? 2.961 -11.152 -19.296 1.00 94.12 212 LEU A O 1
ATOM 1724 N N . MET A 1 213 ? 4.589 -12.543 -20.010 1.00 94.56 213 MET A N 1
ATOM 1725 C CA . MET A 1 213 ? 5.544 -12.290 -18.939 1.00 94.56 213 MET A CA 1
ATOM 1726 C C . MET A 1 213 ? 6.941 -12.236 -19.552 1.00 94.56 213 MET A C 1
ATOM 1728 O O . MET A 1 213 ? 7.564 -13.268 -19.785 1.00 94.56 213 MET A O 1
ATOM 1732 N N . GLU A 1 214 ? 7.405 -11.029 -19.857 1.00 94.56 214 GLU A N 1
ATOM 1733 C CA . GLU A 1 214 ? 8.586 -10.800 -20.697 1.00 94.56 214 GLU A CA 1
ATOM 1734 C C . GLU A 1 214 ? 9.594 -9.882 -19.986 1.00 94.56 214 GLU A C 1
ATOM 1736 O O . GLU A 1 214 ? 9.214 -9.068 -19.132 1.00 94.56 214 GLU A O 1
ATOM 1741 N N . PRO A 1 215 ? 10.895 -10.007 -20.296 1.00 95.81 215 PRO A N 1
ATOM 1742 C CA . PRO A 1 215 ? 11.917 -9.139 -19.739 1.00 95.81 215 PRO A CA 1
ATOM 1743 C C . PRO A 1 215 ? 11.813 -7.706 -20.279 1.00 95.81 215 PRO A C 1
ATOM 1745 O O . PRO A 1 215 ? 11.617 -7.462 -21.468 1.00 95.81 215 PRO A O 1
ATOM 1748 N N . LEU A 1 216 ? 12.027 -6.744 -19.383 1.00 96.88 216 LEU A N 1
ATOM 1749 C CA . LEU A 1 216 ? 12.232 -5.338 -19.710 1.00 96.88 216 LEU A CA 1
ATOM 1750 C C . LEU A 1 216 ? 13.722 -5.059 -19.875 1.00 96.88 216 LEU A C 1
ATOM 1752 O O . LEU A 1 216 ? 14.546 -5.495 -19.064 1.00 96.88 216 LEU A O 1
ATOM 1756 N N . HIS A 1 217 ? 14.060 -4.282 -20.895 1.00 98.25 217 HIS A N 1
ATOM 1757 C CA . HIS A 1 217 ? 15.428 -4.006 -21.303 1.00 98.25 217 HIS A CA 1
ATOM 1758 C C . HIS A 1 217 ? 15.739 -2.512 -21.315 1.00 98.25 217 HIS A C 1
ATOM 1760 O O . HIS A 1 217 ? 14.861 -1.649 -21.424 1.00 98.25 217 HIS A O 1
ATOM 1766 N N . LEU A 1 218 ? 17.036 -2.234 -21.239 1.00 98.44 218 LEU A N 1
ATOM 1767 C CA . LEU A 1 218 ? 17.631 -0.996 -21.699 1.00 98.44 218 LEU A CA 1
ATOM 1768 C C . LEU A 1 218 ? 17.930 -1.147 -23.193 1.00 98.44 218 LEU A C 1
ATOM 1770 O O . LEU A 1 218 ? 18.446 -2.182 -23.625 1.00 98.44 218 LEU A O 1
ATOM 1774 N N . ILE A 1 219 ? 17.637 -0.102 -23.960 1.00 98.62 219 ILE A N 1
ATOM 1775 C CA . ILE A 1 219 ? 17.965 0.003 -25.378 1.00 98.62 219 ILE A CA 1
ATOM 1776 C C . ILE A 1 219 ? 18.960 1.133 -25.629 1.00 98.62 219 ILE A C 1
ATOM 1778 O O . ILE A 1 219 ? 18.973 2.148 -24.932 1.00 98.62 219 ILE A O 1
ATOM 1782 N N . ILE A 1 220 ? 19.776 0.957 -26.661 1.00 98.62 220 ILE A N 1
ATOM 1783 C CA . ILE A 1 220 ? 20.729 1.946 -27.173 1.00 98.62 220 ILE A CA 1
ATOM 1784 C C . ILE A 1 220 ? 20.725 1.889 -28.697 1.00 98.62 220 ILE A C 1
ATOM 1786 O O . ILE A 1 220 ? 20.581 0.808 -29.269 1.00 98.62 220 ILE A O 1
ATOM 1790 N N . SER A 1 221 ? 20.899 3.027 -29.372 1.00 98.50 221 SER A N 1
ATOM 1791 C CA . SER A 1 221 ? 20.979 3.046 -30.838 1.00 98.50 221 SER A CA 1
ATOM 1792 C C . SER A 1 221 ? 22.094 2.124 -31.342 1.00 98.50 221 SER A C 1
ATOM 1794 O O . SER A 1 221 ? 23.224 2.147 -30.840 1.00 98.50 221 SER A O 1
ATOM 1796 N N . GLN A 1 222 ? 21.795 1.326 -32.370 1.00 97.69 222 GLN A N 1
ATOM 1797 C CA . GLN A 1 222 ? 22.777 0.509 -33.084 1.00 97.69 222 GLN A CA 1
ATOM 1798 C C . GLN A 1 222 ? 23.947 1.361 -33.596 1.00 97.69 222 GLN A C 1
ATOM 1800 O O . GLN A 1 222 ? 25.069 0.860 -33.645 1.00 97.69 222 GLN A O 1
ATOM 1805 N N . GLN A 1 223 ? 23.691 2.635 -33.907 1.00 97.56 223 GLN A N 1
ATOM 1806 C CA . GLN A 1 223 ? 24.659 3.595 -34.442 1.00 97.56 223 GLN A CA 1
ATOM 1807 C C . GLN A 1 223 ? 25.433 4.361 -33.357 1.00 97.56 223 GLN A C 1
ATOM 1809 O O . GLN A 1 223 ? 26.287 5.185 -33.679 1.00 97.56 223 GLN A O 1
ATOM 1814 N N . HIS A 1 224 ? 25.151 4.121 -32.072 1.00 98.25 224 HIS A N 1
ATOM 1815 C CA . HIS A 1 224 ? 25.793 4.856 -30.987 1.00 98.25 224 HIS A CA 1
ATOM 1816 C C . HIS A 1 224 ? 27.300 4.524 -30.903 1.00 98.25 224 HIS A C 1
ATOM 1818 O O . HIS A 1 224 ? 27.663 3.355 -30.728 1.00 98.25 224 HIS A O 1
ATOM 1824 N N . PRO A 1 225 ? 28.215 5.512 -30.924 1.00 97.38 225 PRO A N 1
ATOM 1825 C CA . PRO A 1 225 ? 29.659 5.259 -31.024 1.00 97.38 225 PRO A CA 1
ATOM 1826 C C . PRO A 1 225 ? 30.229 4.498 -29.817 1.00 97.38 225 PRO A C 1
ATOM 1828 O O . PRO A 1 225 ? 31.184 3.735 -29.943 1.00 97.38 225 PRO A O 1
ATOM 1831 N N . LYS A 1 226 ? 29.620 4.665 -28.636 1.00 96.88 226 LYS A N 1
ATOM 1832 C CA . LYS A 1 226 ? 30.007 3.966 -27.395 1.00 96.88 226 LYS A CA 1
ATOM 1833 C C . LYS A 1 226 ? 29.117 2.768 -27.057 1.00 96.88 226 LYS A C 1
ATOM 1835 O O . LYS A 1 226 ? 29.160 2.290 -25.925 1.00 96.88 226 LYS A O 1
ATOM 1840 N N . ARG A 1 227 ? 28.306 2.276 -28.005 1.00 97.81 227 ARG A N 1
ATOM 1841 C CA . ARG A 1 227 ? 27.302 1.218 -27.783 1.00 97.81 227 ARG A CA 1
ATOM 1842 C C . ARG A 1 227 ? 27.856 0.043 -26.981 1.00 97.81 227 ARG A C 1
ATOM 1844 O O . ARG A 1 227 ? 27.391 -0.233 -25.884 1.00 97.81 227 ARG A O 1
ATOM 1851 N N . THR A 1 228 ? 28.900 -0.609 -27.488 1.00 97.75 228 THR A N 1
ATOM 1852 C CA . THR A 1 228 ? 29.492 -1.793 -26.845 1.00 97.75 228 THR A CA 1
ATOM 1853 C C . THR A 1 228 ? 30.029 -1.487 -25.443 1.00 97.75 228 THR A C 1
ATOM 1855 O O . THR A 1 228 ? 29.869 -2.296 -24.532 1.00 97.75 228 THR A O 1
ATOM 1858 N N . GLN A 1 229 ? 30.631 -0.312 -25.238 1.00 97.38 229 GLN A N 1
ATOM 1859 C CA . GLN A 1 229 ? 31.148 0.106 -23.932 1.00 97.38 229 GLN A CA 1
ATOM 1860 C C . GLN A 1 229 ? 30.019 0.280 -22.909 1.00 97.38 229 GLN A C 1
ATOM 1862 O O . GLN A 1 229 ? 30.112 -0.264 -21.808 1.00 97.38 229 GLN A O 1
ATOM 1867 N N . ILE A 1 230 ? 28.964 1.012 -23.279 1.00 98.00 230 ILE A N 1
ATOM 1868 C CA . ILE A 1 230 ? 27.813 1.294 -22.412 1.00 98.00 230 ILE A CA 1
ATOM 1869 C C . ILE A 1 230 ? 27.067 0.001 -22.080 1.00 98.00 230 ILE A C 1
ATOM 1871 O O . ILE A 1 230 ? 26.811 -0.270 -20.909 1.00 98.00 230 ILE A O 1
ATOM 1875 N N . MET A 1 231 ? 26.807 -0.844 -23.080 1.00 98.12 231 MET A N 1
ATOM 1876 C CA . MET A 1 231 ? 26.122 -2.124 -22.883 1.00 98.12 231 MET A CA 1
ATOM 1877 C C . MET A 1 231 ? 26.900 -3.058 -21.962 1.00 98.12 231 MET A C 1
ATOM 1879 O O . MET A 1 231 ? 26.334 -3.628 -21.031 1.00 98.12 231 MET A O 1
ATOM 1883 N N . ASN A 1 232 ? 28.215 -3.170 -22.158 1.00 97.94 232 ASN A N 1
ATOM 1884 C CA . ASN A 1 232 ? 29.055 -3.985 -21.288 1.00 97.94 232 ASN A CA 1
ATOM 1885 C C . ASN A 1 232 ? 29.117 -3.425 -19.863 1.00 97.94 232 ASN A C 1
ATOM 1887 O O . ASN A 1 232 ? 29.111 -4.196 -18.906 1.00 97.94 232 ASN A O 1
ATOM 1891 N N . ALA A 1 233 ? 29.174 -2.100 -19.703 1.00 97.44 233 ALA A N 1
ATOM 1892 C CA . ALA A 1 233 ? 29.135 -1.465 -18.391 1.00 97.44 233 ALA A CA 1
ATOM 1893 C C . ALA A 1 233 ? 27.809 -1.745 -17.671 1.00 97.44 233 ALA A C 1
ATOM 1895 O O . ALA A 1 233 ? 27.822 -2.187 -16.521 1.00 97.44 233 ALA A O 1
ATOM 1896 N N . PHE A 1 234 ? 26.683 -1.559 -18.357 1.00 98.38 234 PHE A N 1
ATOM 1897 C CA . PHE A 1 234 ? 25.364 -1.832 -17.803 1.00 98.38 234 PHE A CA 1
ATOM 1898 C C . PHE A 1 234 ? 25.199 -3.307 -17.422 1.00 98.38 234 PHE A C 1
ATOM 1900 O O . PHE A 1 234 ? 24.902 -3.614 -16.270 1.00 98.38 234 PHE A O 1
ATOM 1907 N N . ASN A 1 235 ? 25.474 -4.229 -18.351 1.00 98.44 235 ASN A N 1
ATOM 1908 C CA . ASN A 1 235 ? 25.312 -5.666 -18.124 1.00 98.44 235 ASN A CA 1
ATOM 1909 C C . ASN A 1 235 ? 26.208 -6.167 -16.980 1.00 98.44 235 ASN A C 1
ATOM 1911 O O . ASN A 1 235 ? 25.758 -6.948 -16.145 1.00 98.44 235 ASN A O 1
ATOM 1915 N N . ARG A 1 236 ? 27.458 -5.686 -16.870 1.00 97.75 236 ARG A N 1
ATOM 1916 C CA . ARG A 1 236 ? 28.325 -6.013 -15.721 1.00 97.75 236 ARG A CA 1
ATOM 1917 C C . ARG A 1 236 ? 27.738 -5.525 -14.400 1.00 97.75 236 ARG A C 1
ATOM 1919 O O . ARG A 1 236 ? 27.730 -6.288 -13.436 1.00 97.75 236 ARG A O 1
ATOM 1926 N N . GLY A 1 237 ? 27.246 -4.289 -14.364 1.00 97.06 237 GLY A N 1
ATOM 1927 C CA . GLY A 1 237 ? 26.620 -3.711 -13.179 1.00 97.06 237 GLY A CA 1
ATOM 1928 C C . GLY A 1 237 ? 25.364 -4.471 -12.762 1.00 97.06 237 GLY A C 1
ATOM 1929 O O . GLY A 1 237 ? 25.235 -4.876 -11.610 1.00 97.06 237 GLY A O 1
ATOM 1930 N N . MET A 1 238 ? 24.486 -4.767 -13.721 1.00 97.38 238 MET A N 1
ATOM 1931 C CA . MET A 1 238 ? 23.266 -5.539 -13.494 1.00 97.38 238 MET A CA 1
ATOM 1932 C C . MET A 1 238 ? 23.576 -6.960 -13.007 1.00 97.38 238 MET A C 1
ATOM 1934 O O . MET A 1 238 ? 22.977 -7.448 -12.050 1.00 97.38 238 MET A O 1
ATOM 1938 N N . LYS A 1 239 ? 24.574 -7.618 -13.603 1.00 97.12 239 LYS A N 1
ATOM 1939 C CA . LYS A 1 239 ? 25.049 -8.933 -13.162 1.00 97.12 239 LYS A CA 1
ATOM 1940 C C . LYS A 1 239 ? 25.636 -8.895 -11.751 1.00 97.12 239 LYS A C 1
ATOM 1942 O O . LYS A 1 239 ? 25.435 -9.845 -10.998 1.00 97.12 239 LYS A O 1
ATOM 1947 N N . ALA A 1 240 ? 26.340 -7.824 -11.382 1.00 96.25 240 ALA A N 1
ATOM 1948 C CA . ALA A 1 240 ? 26.836 -7.633 -10.023 1.00 96.25 240 ALA A CA 1
ATOM 1949 C C . ALA A 1 240 ? 25.679 -7.493 -9.020 1.00 96.25 240 ALA A C 1
ATOM 1951 O O . ALA A 1 240 ? 25.688 -8.206 -8.022 1.00 96.25 240 ALA A O 1
ATOM 1952 N N . LEU A 1 241 ? 24.658 -6.681 -9.329 1.00 95.75 241 LEU A N 1
ATOM 1953 C CA . LEU A 1 241 ? 23.457 -6.532 -8.491 1.00 95.75 241 LEU A CA 1
ATOM 1954 C C . LEU A 1 241 ? 22.690 -7.850 -8.318 1.00 95.75 241 LEU A C 1
ATOM 1956 O O . LEU A 1 241 ? 22.235 -8.171 -7.222 1.00 95.75 241 LEU A O 1
ATOM 1960 N N . LYS A 1 242 ? 22.539 -8.627 -9.397 1.00 94.88 242 LYS A N 1
ATOM 1961 C CA . LYS A 1 242 ? 21.877 -9.940 -9.342 1.00 94.88 242 LYS A CA 1
ATOM 1962 C C . LYS A 1 242 ? 22.675 -10.934 -8.494 1.00 94.88 242 LYS A C 1
ATOM 1964 O O . LYS A 1 242 ? 22.092 -11.663 -7.703 1.00 94.88 242 LYS A O 1
ATOM 1969 N N . ARG A 1 243 ? 24.009 -10.946 -8.619 1.00 95.62 243 ARG A N 1
ATOM 1970 C CA . ARG A 1 243 ? 24.893 -11.835 -7.841 1.00 95.62 243 ARG A CA 1
ATOM 1971 C C . ARG A 1 243 ? 24.963 -11.479 -6.358 1.00 95.62 243 ARG A C 1
ATOM 1973 O O . ARG A 1 243 ? 25.097 -12.387 -5.549 1.00 95.62 243 ARG A O 1
ATOM 1980 N N . SER A 1 244 ? 24.902 -10.195 -6.007 1.00 95.56 244 SER A N 1
ATOM 1981 C CA . SER A 1 244 ? 24.925 -9.736 -4.612 1.00 95.56 244 SER A CA 1
ATOM 1982 C C . SER A 1 244 ? 23.572 -9.868 -3.904 1.00 95.56 244 SER A C 1
ATOM 1984 O O . SER A 1 244 ? 23.507 -9.685 -2.694 1.00 95.56 244 SER A O 1
ATOM 1986 N N . GLY A 1 245 ? 22.489 -10.142 -4.640 1.00 94.38 245 GLY A N 1
ATOM 1987 C CA . GLY A 1 245 ? 21.119 -10.099 -4.121 1.00 94.38 245 GLY A CA 1
ATOM 1988 C C . GLY A 1 245 ? 20.555 -8.680 -3.970 1.00 94.38 245 GLY A C 1
ATOM 1989 O O . GLY A 1 245 ? 19.375 -8.523 -3.659 1.00 94.38 245 GLY A O 1
ATOM 1990 N N . GLU A 1 246 ? 21.352 -7.637 -4.242 1.00 92.75 246 GLU A N 1
ATOM 1991 C CA . GLU A 1 246 ? 20.905 -6.239 -4.189 1.00 92.75 246 GLU A CA 1
ATOM 1992 C C . GLU A 1 246 ? 19.769 -5.970 -5.181 1.00 92.75 246 GLU A C 1
ATOM 1994 O O . GLU A 1 246 ? 18.875 -5.194 -4.865 1.00 92.75 246 GLU A O 1
ATOM 1999 N N . HIS A 1 247 ? 19.769 -6.632 -6.346 1.00 93.81 247 HIS A N 1
ATOM 2000 C CA . HIS A 1 247 ? 18.700 -6.507 -7.346 1.00 93.81 247 HIS A CA 1
ATOM 2001 C C . HIS A 1 247 ? 17.326 -6.863 -6.761 1.00 93.81 247 HIS A C 1
ATOM 2003 O O . HIS A 1 247 ? 16.426 -6.022 -6.741 1.00 93.81 247 HIS A O 1
ATOM 2009 N N . SER A 1 248 ? 17.188 -8.075 -6.217 1.00 90.12 248 SER A N 1
ATOM 2010 C CA . SER A 1 248 ? 15.936 -8.541 -5.612 1.00 90.12 248 SER A CA 1
ATOM 2011 C C . SER A 1 248 ? 15.554 -7.719 -4.384 1.00 90.12 248 SER A C 1
ATOM 2013 O O . SER A 1 248 ? 14.371 -7.453 -4.170 1.00 90.12 248 SER A O 1
ATOM 2015 N N . ARG A 1 249 ? 16.544 -7.284 -3.592 1.00 88.44 249 ARG A N 1
ATOM 2016 C CA . ARG A 1 249 ? 16.322 -6.430 -2.420 1.00 88.44 249 ARG A CA 1
ATOM 2017 C C . ARG A 1 249 ? 15.729 -5.077 -2.816 1.00 88.44 249 ARG A C 1
ATOM 2019 O O . ARG A 1 249 ? 14.692 -4.714 -2.280 1.00 88.44 249 ARG A O 1
ATOM 2026 N N . ILE A 1 250 ? 16.332 -4.371 -3.777 1.00 86.94 250 ILE A N 1
ATOM 2027 C CA . ILE A 1 250 ? 15.842 -3.069 -4.265 1.00 86.94 250 ILE A CA 1
ATOM 2028 C C . ILE A 1 250 ? 14.424 -3.207 -4.824 1.00 86.94 250 ILE A C 1
ATOM 2030 O O . ILE A 1 250 ? 13.550 -2.409 -4.492 1.00 86.94 250 ILE A O 1
ATOM 2034 N N . LEU A 1 251 ? 14.183 -4.240 -5.640 1.00 85.94 251 LEU A N 1
ATOM 2035 C CA . LEU A 1 251 ? 12.860 -4.501 -6.201 1.00 85.94 251 LEU A CA 1
ATOM 2036 C C . LEU A 1 251 ? 11.815 -4.695 -5.092 1.00 85.94 251 LEU A C 1
ATOM 2038 O O . LEU A 1 251 ? 10.768 -4.053 -5.115 1.00 85.94 251 LEU A O 1
ATOM 2042 N N . THR A 1 252 ? 12.128 -5.534 -4.102 1.00 84.62 252 THR A N 1
ATOM 2043 C CA . THR A 1 252 ? 11.230 -5.830 -2.978 1.00 84.62 252 THR A CA 1
ATOM 2044 C C . THR A 1 252 ? 10.999 -4.601 -2.102 1.00 84.62 252 THR A C 1
ATOM 2046 O O . THR A 1 252 ? 9.861 -4.317 -1.738 1.00 84.62 252 THR A O 1
ATOM 2049 N N . GLU A 1 253 ? 12.044 -3.844 -1.764 1.00 83.50 253 GLU A N 1
ATOM 2050 C CA . GLU A 1 253 ? 11.944 -2.642 -0.927 1.00 83.50 253 GLU A CA 1
ATOM 2051 C C . GLU A 1 253 ? 11.060 -1.578 -1.569 1.00 83.50 253 GLU A C 1
ATOM 2053 O O . GLU A 1 253 ? 10.155 -1.064 -0.915 1.00 83.50 253 GLU A O 1
ATOM 2058 N N . LEU A 1 254 ? 11.261 -1.296 -2.858 1.00 80.81 254 LEU A N 1
ATOM 2059 C CA . LEU A 1 254 ? 10.461 -0.296 -3.555 1.00 80.81 254 LEU A CA 1
ATOM 2060 C C . LEU A 1 254 ? 9.013 -0.761 -3.732 1.00 80.81 254 LEU A C 1
ATOM 2062 O O . LEU A 1 254 ? 8.096 0.011 -3.471 1.00 80.81 254 LEU A O 1
ATOM 2066 N N . GLN A 1 255 ? 8.782 -2.033 -4.081 1.00 81.19 255 GLN A N 1
ATOM 2067 C CA . GLN A 1 255 ? 7.428 -2.602 -4.108 1.00 81.19 255 GLN A CA 1
ATOM 2068 C C . GLN A 1 255 ? 6.738 -2.513 -2.742 1.00 81.19 255 GLN A C 1
ATOM 2070 O O . GLN A 1 255 ? 5.551 -2.194 -2.676 1.00 81.19 255 GLN A O 1
ATOM 2075 N N . THR A 1 256 ? 7.478 -2.762 -1.656 1.00 84.69 256 THR A N 1
ATOM 2076 C CA . THR A 1 256 ? 6.964 -2.615 -0.290 1.00 84.69 256 THR A CA 1
ATOM 2077 C C . THR A 1 256 ? 6.574 -1.169 -0.024 1.00 84.69 256 THR A C 1
ATOM 2079 O O . THR A 1 256 ? 5.437 -0.919 0.358 1.00 84.69 256 THR A O 1
ATOM 2082 N N . LEU A 1 257 ? 7.482 -0.219 -0.263 1.00 82.06 257 LEU A N 1
ATOM 2083 C CA . LEU A 1 257 ? 7.255 1.204 -0.015 1.00 82.06 257 LEU A CA 1
ATOM 2084 C C . LEU A 1 257 ? 5.991 1.698 -0.727 1.00 82.06 257 LEU A C 1
ATOM 2086 O O . LEU A 1 257 ? 5.103 2.261 -0.097 1.00 82.06 257 LEU A O 1
ATOM 2090 N N . LEU A 1 258 ? 5.853 1.373 -2.011 1.00 79.06 258 LEU A N 1
ATOM 2091 C CA . LEU A 1 258 ? 4.693 1.752 -2.817 1.00 79.06 258 LEU A CA 1
ATOM 2092 C C . LEU A 1 258 ? 3.387 1.121 -2.325 1.00 79.06 258 LEU A C 1
ATOM 2094 O O . LEU A 1 258 ? 2.317 1.709 -2.486 1.00 79.06 258 LEU A O 1
ATOM 2098 N N . ALA A 1 259 ? 3.438 -0.099 -1.786 1.00 83.50 259 ALA A N 1
ATOM 2099 C CA . ALA A 1 259 ? 2.269 -0.733 -1.183 1.00 83.50 259 ALA A CA 1
ATOM 2100 C C . ALA A 1 259 ? 1.881 -0.040 0.136 1.00 83.50 259 ALA A C 1
ATOM 2102 O O . ALA A 1 259 ? 0.695 0.193 0.366 1.00 83.50 259 ALA A O 1
ATOM 2103 N N . VAL A 1 260 ? 2.867 0.350 0.956 1.00 88.19 260 VAL A N 1
ATOM 2104 C CA . VAL A 1 260 ? 2.674 1.069 2.230 1.00 88.19 260 VAL A CA 1
ATOM 2105 C C . VAL A 1 260 ? 2.121 2.480 2.003 1.00 88.19 260 VAL A C 1
ATOM 2107 O O . VAL A 1 260 ? 1.170 2.878 2.677 1.00 88.19 260 VAL A O 1
ATOM 2110 N N . GLU A 1 261 ? 2.662 3.233 1.040 1.00 85.06 261 GLU A N 1
ATOM 2111 C CA . GLU A 1 261 ? 2.194 4.586 0.690 1.00 85.06 261 GLU A CA 1
ATOM 2112 C C . GLU A 1 261 ? 0.699 4.608 0.356 1.00 85.06 261 GLU A C 1
ATOM 2114 O O . GLU A 1 261 ? -0.024 5.527 0.745 1.00 85.06 261 GLU A O 1
ATOM 2119 N N . ARG A 1 262 ? 0.226 3.554 -0.312 1.00 82.69 262 ARG A N 1
ATOM 2120 C CA . ARG A 1 262 ? -1.158 3.413 -0.780 1.00 82.69 262 ARG A CA 1
ATOM 2121 C C . ARG A 1 262 ? -2.046 2.606 0.162 1.00 82.69 262 ARG A C 1
ATOM 2123 O O . ARG A 1 262 ? -3.238 2.465 -0.097 1.00 82.69 262 ARG A O 1
ATOM 2130 N N . LEU A 1 263 ? -1.495 2.088 1.258 1.0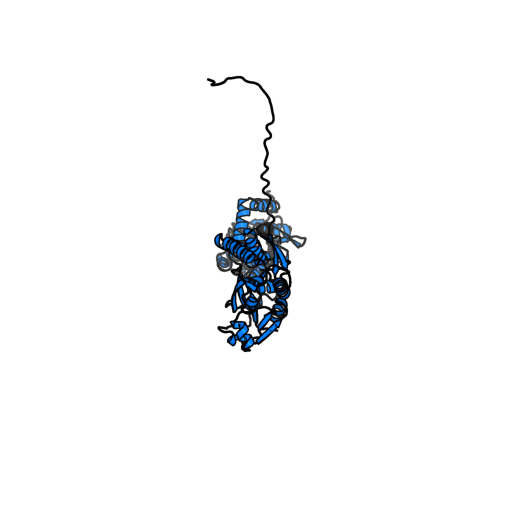0 91.31 263 LEU A N 1
ATOM 2131 C CA . LEU A 1 263 ? -2.239 1.288 2.222 1.00 91.31 263 LEU A CA 1
ATOM 2132 C C . LEU A 1 263 ? -3.372 2.126 2.824 1.00 91.31 263 LEU A C 1
ATOM 2134 O O . LEU A 1 263 ? -3.140 3.205 3.375 1.00 91.31 263 LEU A O 1
ATOM 2138 N N . ARG A 1 264 ? -4.613 1.654 2.741 1.00 92.44 264 ARG A N 1
ATOM 2139 C CA . ARG A 1 264 ? -5.749 2.311 3.391 1.00 92.44 264 ARG A CA 1
ATOM 2140 C C . ARG A 1 264 ? -5.713 2.013 4.884 1.00 92.44 264 ARG A C 1
ATOM 2142 O O . ARG A 1 264 ? -5.841 0.859 5.286 1.00 92.44 264 ARG A O 1
ATOM 2149 N N . LEU A 1 265 ? -5.541 3.052 5.694 1.00 96.38 265 LEU A N 1
ATOM 2150 C CA . LEU A 1 265 ? -5.559 2.943 7.148 1.00 96.38 265 LEU A CA 1
ATOM 2151 C C . LEU A 1 265 ? -6.996 3.120 7.645 1.00 96.38 265 LEU A C 1
ATOM 2153 O O . LEU A 1 265 ? -7.715 4.013 7.201 1.00 96.38 265 LEU A O 1
ATOM 2157 N N . ILE A 1 266 ? -7.425 2.223 8.525 1.00 97.38 266 ILE A N 1
ATOM 2158 C CA . ILE A 1 266 ? -8.780 2.161 9.065 1.00 97.38 266 ILE A CA 1
ATOM 2159 C C . ILE A 1 266 ? -8.673 2.041 10.583 1.00 97.38 266 ILE A C 1
ATOM 2161 O O . ILE A 1 266 ? -7.848 1.302 11.117 1.00 97.38 266 ILE A O 1
ATOM 2165 N N . THR A 1 267 ? -9.521 2.757 11.298 1.00 96.88 2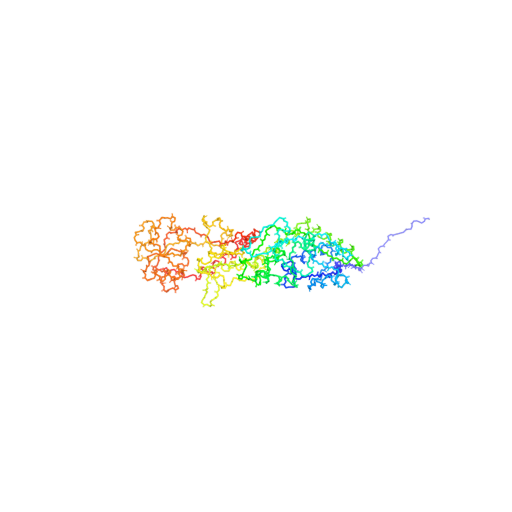67 THR A N 1
ATOM 2166 C CA . THR A 1 267 ? -9.661 2.654 12.744 1.00 96.88 267 THR A CA 1
ATOM 2167 C C . THR A 1 267 ? -11.062 3.083 13.162 1.00 96.88 267 THR A C 1
ATOM 2169 O O . THR A 1 267 ? -11.902 3.429 12.325 1.00 96.88 267 THR A O 1
ATOM 2172 N N . GLU A 1 268 ? -11.325 3.037 14.459 1.00 94.69 268 GLU A N 1
ATOM 2173 C CA . GLU A 1 268 ? -12.601 3.435 15.039 1.00 94.69 268 GLU A CA 1
ATOM 2174 C C . GLU A 1 268 ? -12.476 4.624 15.996 1.00 94.69 268 GLU A C 1
ATOM 2176 O O . GLU A 1 268 ? -11.408 5.221 16.128 1.00 94.69 268 GLU A O 1
ATOM 2181 N N . ASP A 1 269 ? -13.575 4.978 16.659 1.00 94.12 269 ASP A N 1
ATOM 2182 C CA . ASP A 1 269 ? -13.527 5.846 17.831 1.00 94.12 269 ASP A CA 1
ATOM 2183 C C . ASP A 1 269 ? -13.361 4.996 19.102 1.00 94.12 269 ASP A C 1
ATOM 2185 O O . ASP A 1 269 ? -14.319 4.441 19.645 1.00 94.12 269 ASP A O 1
ATOM 2189 N N . TYR A 1 270 ? -12.113 4.897 19.551 1.00 94.81 270 TYR A N 1
ATOM 2190 C CA . TYR A 1 270 ? -11.666 4.159 20.726 1.00 94.81 270 TYR A CA 1
ATOM 2191 C C . TYR A 1 270 ? -10.711 5.030 21.552 1.00 94.81 270 TYR A C 1
ATOM 2193 O O . TYR A 1 270 ? -9.545 4.700 21.773 1.00 94.81 270 TYR A O 1
ATOM 2201 N N . ALA A 1 271 ? -11.180 6.207 21.970 1.00 94.69 271 ALA A N 1
ATOM 2202 C CA . ALA A 1 271 ? -10.421 7.080 22.864 1.00 94.69 271 ALA A CA 1
ATOM 2203 C C . ALA A 1 271 ? -10.010 6.343 24.156 1.00 94.69 271 ALA A C 1
ATOM 2205 O O . ALA A 1 271 ? -10.788 5.533 24.654 1.00 94.69 271 ALA A O 1
ATOM 2206 N N . PRO A 1 272 ? -8.816 6.587 24.720 1.00 93.81 272 PRO A N 1
ATOM 2207 C CA . PRO A 1 272 ? -7.782 7.546 24.303 1.00 93.81 272 PRO A CA 1
ATOM 2208 C C . PRO A 1 272 ? -6.835 7.033 23.198 1.00 93.81 272 PRO A C 1
ATOM 2210 O O . PRO A 1 272 ? -5.841 7.687 22.881 1.00 93.81 272 PRO A O 1
ATOM 2213 N N . PHE A 1 273 ? -7.072 5.841 22.652 1.00 95.44 273 PHE A N 1
ATOM 2214 C CA . PHE A 1 273 ? -6.130 5.172 21.756 1.00 95.44 273 PHE A CA 1
ATOM 2215 C C . PHE A 1 273 ? -6.194 5.725 20.329 1.00 95.44 273 PHE A C 1
ATOM 2217 O O . PHE A 1 273 ? -5.161 6.021 19.733 1.00 95.44 273 PHE A O 1
ATOM 2224 N N . ASN A 1 274 ? -7.397 5.908 19.794 1.00 96.88 274 ASN A N 1
ATOM 2225 C CA . ASN A 1 274 ? -7.637 6.466 18.464 1.00 96.88 274 ASN A CA 1
ATOM 2226 C C . ASN A 1 274 ? -9.005 7.135 18.442 1.00 96.88 274 ASN A C 1
ATOM 2228 O O . ASN A 1 274 ? -10.013 6.482 18.677 1.00 96.88 274 ASN A O 1
ATOM 2232 N N . TYR A 1 275 ? -9.049 8.441 18.208 1.00 95.69 275 TYR A N 1
ATOM 2233 C CA . TYR A 1 275 ? -10.300 9.196 18.198 1.00 95.69 275 TYR A CA 1
ATOM 2234 C C . TYR A 1 275 ? -10.133 10.533 17.479 1.00 95.69 275 TYR A C 1
ATOM 2236 O O . TYR A 1 275 ? -9.017 10.985 17.218 1.00 95.69 275 TYR A O 1
ATOM 2244 N N . LEU A 1 276 ? -11.261 11.175 17.178 1.00 94.81 276 LEU A N 1
ATOM 2245 C CA . LEU A 1 276 ? -11.296 12.565 16.734 1.00 94.81 276 LEU A CA 1
ATOM 2246 C C . LEU A 1 276 ? -11.415 13.478 17.958 1.00 94.81 276 LEU A C 1
ATOM 2248 O O . LEU A 1 276 ? -12.333 13.329 18.770 1.00 94.81 276 LEU A O 1
ATOM 2252 N N . ASN A 1 277 ? -10.489 14.425 18.098 1.00 91.50 277 ASN A N 1
ATOM 2253 C CA . ASN A 1 277 ? -10.604 15.479 19.102 1.00 91.50 277 ASN A CA 1
ATOM 2254 C C . ASN A 1 277 ? -11.699 16.496 18.717 1.00 91.50 277 ASN A C 1
ATOM 2256 O O . ASN A 1 277 ? -12.330 16.410 17.663 1.00 91.50 277 ASN A O 1
ATOM 2260 N N . GLU A 1 278 ? -11.924 17.488 19.576 1.00 88.94 278 GLU A N 1
ATOM 2261 C CA . GLU A 1 278 ? -12.948 18.523 19.368 1.00 88.94 278 GLU A CA 1
ATOM 2262 C C . GLU A 1 278 ? -12.692 19.395 18.128 1.00 88.94 278 GLU A C 1
ATOM 2264 O O . GLU A 1 278 ? -13.623 19.970 17.571 1.00 88.94 278 GLU A O 1
ATOM 2269 N N . GLN A 1 279 ? -11.444 19.459 17.658 1.00 92.50 279 GLN A N 1
ATOM 2270 C CA . GLN A 1 279 ? -11.033 20.156 16.438 1.00 92.50 279 GLN A CA 1
ATOM 2271 C C . GLN A 1 279 ? -11.102 19.253 15.192 1.00 92.50 279 GLN A C 1
ATOM 2273 O O . GLN A 1 279 ? -10.600 19.630 14.133 1.00 92.50 279 GLN A O 1
ATOM 2278 N N . ASN A 1 280 ? -11.721 18.071 15.298 1.00 90.94 280 ASN A N 1
ATOM 2279 C CA . ASN A 1 280 ? -11.841 17.075 14.230 1.00 90.94 280 ASN A CA 1
ATOM 2280 C C . ASN A 1 280 ? -10.483 16.562 13.706 1.00 90.94 280 ASN A C 1
ATOM 2282 O O . ASN A 1 280 ? -10.353 16.163 12.548 1.00 90.94 280 ASN A O 1
ATOM 2286 N N . GLN A 1 281 ? -9.462 16.578 14.563 1.00 93.75 281 GLN A N 1
ATOM 2287 C CA . GLN A 1 281 ? -8.143 16.020 14.287 1.00 93.75 281 GLN A CA 1
ATOM 2288 C C . GLN A 1 281 ? -8.043 14.631 14.908 1.00 93.75 281 GLN A C 1
ATOM 2290 O O . GLN A 1 281 ? -8.448 14.416 16.053 1.00 93.75 281 GLN A O 1
ATOM 2295 N N . VAL A 1 282 ? -7.480 13.689 14.157 1.00 96.06 282 VAL A N 1
ATOM 2296 C CA . VAL A 1 282 ? -7.246 12.336 14.656 1.00 96.06 282 VAL A CA 1
ATOM 2297 C C . VAL A 1 282 ? -6.048 12.327 15.609 1.00 96.06 282 VAL A C 1
ATOM 2299 O O . VAL A 1 282 ? -4.987 12.867 15.297 1.00 96.06 282 VAL A O 1
ATOM 2302 N N . THR A 1 283 ? -6.223 11.752 16.796 1.00 95.94 283 THR A N 1
ATOM 2303 C CA . THR A 1 283 ? -5.191 11.697 17.838 1.00 95.94 283 THR A CA 1
ATOM 2304 C C . THR A 1 283 ? -5.363 10.468 18.734 1.00 95.94 283 THR A C 1
ATOM 2306 O O . THR A 1 283 ? -6.370 9.758 18.658 1.00 95.94 283 THR A O 1
ATOM 2309 N N . GLY A 1 284 ? -4.355 10.205 19.564 1.00 95.62 284 GLY A N 1
ATOM 2310 C CA . GLY A 1 284 ? -4.330 9.120 20.538 1.00 95.62 284 GLY A CA 1
ATOM 2311 C C . GLY A 1 284 ? -3.087 8.238 20.441 1.00 95.62 284 GLY A C 1
ATOM 2312 O O . GLY A 1 284 ? -2.263 8.376 19.535 1.00 95.62 284 GLY A O 1
ATOM 2313 N N . ILE A 1 285 ? -2.972 7.307 21.388 1.00 96.31 285 ILE A N 1
ATOM 2314 C CA . ILE A 1 285 ? -1.827 6.391 21.533 1.00 96.31 285 ILE A CA 1
ATOM 2315 C C . ILE A 1 285 ? -1.562 5.603 20.245 1.00 96.31 285 ILE A C 1
ATOM 2317 O O . ILE A 1 285 ? -0.454 5.618 19.714 1.00 96.31 285 ILE A O 1
ATOM 2321 N N . SER A 1 286 ? -2.585 4.928 19.721 1.00 97.38 286 SER A N 1
ATOM 2322 C CA . SER A 1 286 ? -2.479 4.097 18.521 1.00 97.38 286 SER A CA 1
ATOM 2323 C C . SER A 1 286 ? -2.221 4.924 17.263 1.00 97.38 286 SER A C 1
ATOM 2325 O O . SER A 1 286 ? -1.576 4.434 16.340 1.00 97.38 286 SER A O 1
ATOM 2327 N N . ILE A 1 287 ? -2.672 6.183 17.234 1.00 97.75 287 ILE A N 1
ATOM 2328 C CA . ILE A 1 287 ? -2.392 7.119 16.136 1.00 97.75 287 ILE A CA 1
ATOM 2329 C C . ILE A 1 287 ? -0.909 7.475 16.095 1.00 97.75 287 ILE A C 1
ATOM 2331 O O . ILE A 1 287 ? -0.294 7.411 15.032 1.00 97.75 287 ILE A O 1
ATOM 2335 N N . GLU A 1 288 ? -0.318 7.798 17.245 1.00 97.38 288 GLU A N 1
ATOM 2336 C CA . GLU A 1 288 ? 1.109 8.107 17.344 1.00 97.38 288 GLU A CA 1
ATOM 2337 C C . GLU A 1 288 ? 1.978 6.882 17.012 1.00 97.38 288 GLU A C 1
ATOM 2339 O O . GLU A 1 288 ? 2.940 6.998 16.249 1.00 97.38 288 GLU A O 1
ATOM 2344 N N . ILE A 1 289 ? 1.603 5.690 17.494 1.00 97.62 289 ILE A N 1
ATOM 2345 C CA . ILE A 1 289 ? 2.275 4.429 17.133 1.00 97.62 289 ILE A CA 1
ATOM 2346 C C . ILE A 1 289 ? 2.237 4.220 15.615 1.00 97.62 289 ILE A C 1
ATOM 2348 O O . ILE A 1 289 ? 3.276 3.979 14.999 1.00 97.62 289 ILE A O 1
ATOM 2352 N N . MET A 1 290 ? 1.058 4.349 15.000 1.00 97.69 290 MET A N 1
ATOM 2353 C CA . MET A 1 290 ? 0.892 4.161 13.560 1.00 97.69 290 MET A CA 1
ATOM 2354 C C . MET A 1 290 ? 1.719 5.189 12.774 1.00 97.69 290 MET A C 1
ATOM 2356 O O . MET A 1 290 ? 2.486 4.816 11.891 1.00 97.69 290 MET A O 1
ATOM 2360 N N . ASN A 1 291 ? 1.672 6.470 13.140 1.00 97.00 291 ASN A N 1
ATOM 2361 C CA . ASN A 1 291 ? 2.469 7.508 12.479 1.00 97.00 291 ASN A CA 1
ATOM 2362 C C . ASN A 1 291 ? 3.980 7.226 12.548 1.00 97.00 291 ASN A C 1
ATOM 2364 O O . ASN A 1 291 ? 4.681 7.411 11.553 1.00 97.00 291 ASN A O 1
ATOM 2368 N N . ARG A 1 292 ? 4.493 6.726 13.680 1.00 96.50 292 ARG A N 1
ATOM 2369 C CA . ARG A 1 292 ? 5.913 6.357 13.804 1.00 96.50 292 ARG A CA 1
ATOM 2370 C C . ARG A 1 292 ? 6.289 5.123 12.998 1.00 96.50 292 ARG A C 1
ATOM 2372 O O . ARG A 1 292 ? 7.389 5.083 12.448 1.00 96.50 292 ARG A O 1
ATOM 2379 N N . ILE A 1 293 ? 5.394 4.139 12.908 1.00 96.94 293 ILE A N 1
ATOM 2380 C CA . ILE A 1 293 ? 5.580 2.993 12.013 1.00 96.94 293 ILE A CA 1
ATOM 2381 C C . ILE A 1 293 ? 5.679 3.490 10.566 1.00 96.94 293 ILE A C 1
ATOM 2383 O O . ILE A 1 293 ? 6.665 3.181 9.903 1.00 96.94 293 ILE A O 1
ATOM 2387 N N . MET A 1 294 ? 4.736 4.316 10.096 1.00 94.94 294 MET A N 1
ATOM 2388 C CA . MET A 1 294 ? 4.766 4.863 8.728 1.00 94.94 294 MET A CA 1
ATOM 2389 C C . MET A 1 294 ? 6.060 5.636 8.448 1.00 94.94 294 MET A C 1
ATOM 2391 O O . MET A 1 294 ? 6.727 5.371 7.447 1.00 94.94 294 MET A O 1
ATOM 2395 N N . ALA A 1 295 ? 6.471 6.510 9.371 1.00 92.31 295 ALA A N 1
ATOM 2396 C CA . ALA A 1 295 ? 7.705 7.279 9.239 1.00 92.31 295 ALA A CA 1
ATOM 2397 C C . ALA A 1 295 ? 8.947 6.374 9.137 1.00 92.31 295 ALA A C 1
ATOM 2399 O O . ALA A 1 295 ? 9.816 6.607 8.297 1.00 92.31 295 ALA A O 1
ATOM 2400 N N . ARG A 1 296 ? 9.022 5.294 9.931 1.00 92.19 296 ARG A N 1
ATOM 2401 C CA . ARG A 1 296 ? 10.115 4.304 9.836 1.00 92.19 296 ARG A CA 1
ATOM 2402 C C . ARG A 1 296 ? 10.123 3.517 8.538 1.00 92.19 296 ARG A C 1
ATOM 2404 O O . ARG A 1 296 ? 11.184 3.091 8.090 1.00 92.19 296 ARG A O 1
ATOM 2411 N N . LEU A 1 297 ? 8.957 3.336 7.935 1.00 90.19 297 LEU A N 1
ATOM 2412 C CA . LEU A 1 297 ? 8.824 2.718 6.624 1.00 90.19 297 LEU A CA 1
ATOM 2413 C C . LEU A 1 297 ? 9.177 3.675 5.477 1.00 90.19 297 LEU A C 1
ATOM 2415 O O . LEU A 1 297 ? 9.138 3.251 4.327 1.00 90.19 297 LEU A O 1
ATOM 2419 N N . GLY A 1 298 ? 9.558 4.922 5.775 1.00 84.81 298 GLY A N 1
ATOM 2420 C CA . GLY A 1 298 ? 9.898 5.933 4.776 1.00 84.81 298 GLY A CA 1
ATOM 2421 C C . GLY A 1 298 ? 8.680 6.636 4.180 1.00 84.81 298 GLY A C 1
ATOM 2422 O O . GLY A 1 298 ? 8.811 7.282 3.146 1.00 84.81 298 GLY A O 1
ATOM 2423 N N . VAL A 1 299 ? 7.506 6.521 4.814 1.00 87.94 299 VAL A N 1
ATOM 2424 C CA . VAL A 1 299 ? 6.257 7.140 4.356 1.00 87.94 299 VAL A CA 1
ATOM 2425 C C . VAL A 1 299 ? 5.881 8.298 5.279 1.00 87.94 299 VAL A C 1
ATOM 2427 O O . VAL A 1 299 ? 5.502 8.087 6.428 1.00 87.94 299 VAL A O 1
ATOM 2430 N N . ASP A 1 300 ? 5.937 9.528 4.762 1.00 82.12 300 ASP A N 1
ATOM 2431 C CA . ASP A 1 300 ? 5.655 10.763 5.525 1.00 82.12 300 ASP A CA 1
ATOM 2432 C C . ASP A 1 300 ? 4.145 11.069 5.675 1.00 82.12 300 ASP A C 1
ATOM 2434 O O . ASP A 1 300 ? 3.720 12.038 6.307 1.00 82.12 300 ASP A O 1
ATOM 2438 N N . ARG A 1 301 ? 3.281 10.221 5.105 1.00 89.44 301 ARG A N 1
ATOM 2439 C CA . ARG A 1 301 ? 1.826 10.345 5.248 1.00 89.44 301 ARG A CA 1
ATOM 2440 C C . ARG A 1 301 ? 1.387 9.939 6.659 1.00 89.44 301 ARG A C 1
ATOM 2442 O O . ARG A 1 301 ? 1.511 8.775 7.040 1.00 89.44 301 ARG A O 1
ATOM 2449 N N . LYS A 1 302 ? 0.778 10.880 7.384 1.00 92.75 302 LYS A N 1
ATOM 2450 C CA . LYS A 1 302 ? 0.135 10.640 8.687 1.00 92.75 302 LYS A CA 1
ATOM 2451 C C . LYS A 1 302 ? -1.288 10.097 8.540 1.00 92.75 302 LYS A C 1
ATOM 2453 O O . LYS A 1 302 ? -1.940 10.329 7.524 1.00 92.75 302 LYS A O 1
ATOM 2458 N N . VAL A 1 303 ? -1.775 9.412 9.576 1.00 95.81 303 VAL A N 1
ATOM 2459 C CA . VAL A 1 303 ? -3.189 9.021 9.698 1.00 95.81 303 VAL A CA 1
ATOM 2460 C C . VAL A 1 303 ? -4.057 10.282 9.698 1.00 95.81 303 VAL A C 1
ATOM 2462 O O . VAL A 1 303 ? -3.782 11.211 10.459 1.00 95.81 303 VAL A O 1
ATOM 2465 N N . GLY A 1 304 ? -5.093 10.316 8.857 1.00 93.69 304 GLY A N 1
ATOM 2466 C CA . GLY A 1 304 ? -6.049 11.419 8.773 1.00 93.69 304 GLY A CA 1
ATOM 2467 C C . GLY A 1 304 ? -7.451 11.061 9.292 1.00 93.69 304 GLY A C 1
ATOM 2468 O O . GLY A 1 304 ? -7.736 9.898 9.601 1.00 93.69 304 GLY A O 1
ATOM 2469 N N . PRO A 1 305 ? -8.354 12.054 9.418 1.00 94.25 305 PRO A N 1
ATOM 2470 C CA . PRO A 1 305 ? -9.718 11.853 9.917 1.00 94.25 305 PRO A CA 1
ATOM 2471 C C . PRO A 1 305 ? -10.559 10.903 9.045 1.00 94.25 305 PRO A C 1
ATOM 2473 O O . PRO A 1 305 ? -11.468 10.250 9.550 1.00 94.25 305 PRO A O 1
ATOM 2476 N N . GLU A 1 306 ? -10.230 10.754 7.760 1.00 92.12 306 GLU A N 1
ATOM 2477 C CA . GLU A 1 306 ? -10.835 9.786 6.835 1.00 92.12 306 GLU A CA 1
ATOM 2478 C C . GLU A 1 306 ? -10.573 8.318 7.204 1.00 92.12 306 GLU A C 1
ATOM 2480 O O . GLU A 1 306 ? -11.175 7.418 6.614 1.00 92.12 306 GLU A O 1
ATOM 2485 N N . SER A 1 307 ? -9.676 8.071 8.161 1.00 95.81 307 SER A N 1
ATOM 2486 C CA . SER A 1 307 ? -9.379 6.736 8.680 1.00 95.81 307 SER A CA 1
ATOM 2487 C C . SER A 1 307 ? -10.333 6.306 9.803 1.00 95.81 307 SER A C 1
ATOM 2489 O O . SER A 1 307 ? -10.340 5.129 10.148 1.00 95.81 307 SER A O 1
ATOM 2491 N N . VAL A 1 308 ? -11.136 7.211 10.383 1.00 95.62 308 VAL A N 1
ATOM 2492 C CA . VAL A 1 308 ? -11.981 6.932 11.562 1.00 95.62 308 VAL A CA 1
ATOM 2493 C C . VAL A 1 308 ? -13.419 6.595 11.153 1.00 95.62 308 VAL A C 1
ATOM 2495 O O . VAL A 1 308 ? -14.114 7.404 10.538 1.00 95.62 308 VAL A O 1
ATOM 2498 N N . TYR A 1 309 ? -13.901 5.412 11.540 1.00 92.69 309 TYR A N 1
ATOM 2499 C CA . TYR A 1 309 ? -15.249 4.922 11.225 1.00 92.69 309 TYR A CA 1
ATOM 2500 C C . TYR A 1 309 ? -15.971 4.401 12.478 1.00 92.69 309 TYR A C 1
ATOM 2502 O O . TYR A 1 309 ? -15.334 3.948 13.421 1.00 92.69 309 TYR A O 1
ATOM 2510 N N . PRO A 1 310 ? -17.315 4.344 12.495 1.00 91.88 310 PRO A N 1
ATOM 2511 C CA . PRO A 1 310 ? -18.019 3.468 13.433 1.00 91.88 310 PRO A CA 1
ATOM 2512 C C . PRO A 1 310 ? -17.518 2.020 13.297 1.00 91.88 310 PRO A C 1
ATOM 2514 O O . PRO A 1 310 ? -17.392 1.543 12.165 1.00 91.88 310 PRO A O 1
ATOM 2517 N N . TRP A 1 311 ? -17.302 1.310 14.412 1.00 93.12 311 TRP A N 1
ATOM 2518 C CA . TRP A 1 311 ? -16.687 -0.029 14.459 1.00 93.12 311 TRP A CA 1
ATOM 2519 C C . TRP A 1 311 ? -17.160 -0.991 13.358 1.00 93.12 311 TRP A C 1
ATOM 2521 O O . TRP A 1 311 ? -16.367 -1.518 12.584 1.00 93.12 311 TRP A O 1
ATOM 2531 N N . ILE A 1 312 ? -18.477 -1.178 13.223 1.00 91.00 312 ILE A N 1
ATOM 2532 C CA . ILE A 1 312 ? -19.054 -2.094 12.226 1.00 91.00 312 ILE A CA 1
ATOM 2533 C C . ILE A 1 312 ? -18.661 -1.724 10.792 1.00 91.00 312 ILE A C 1
ATOM 2535 O O . ILE A 1 312 ? -18.441 -2.608 9.960 1.00 91.00 312 ILE A O 1
ATOM 2539 N N . ARG A 1 313 ? -18.556 -0.424 10.494 1.00 91.88 313 ARG A N 1
ATOM 2540 C CA . ARG A 1 313 ? -18.101 0.044 9.182 1.00 91.88 313 ARG A CA 1
ATOM 2541 C C . ARG A 1 313 ? -16.610 -0.216 9.011 1.00 91.88 313 ARG A C 1
ATOM 2543 O O . ARG A 1 313 ? -16.253 -0.778 7.985 1.00 91.88 313 ARG A O 1
ATOM 2550 N N . ALA A 1 314 ? -15.784 0.091 10.015 1.00 94.62 314 ALA A N 1
ATOM 2551 C CA . ALA A 1 314 ? -14.351 -0.222 9.994 1.00 94.62 314 ALA A CA 1
ATOM 2552 C C . ALA A 1 314 ? -14.104 -1.718 9.727 1.00 94.62 314 ALA A C 1
ATOM 2554 O O . ALA A 1 314 ? -13.353 -2.080 8.822 1.00 94.62 314 ALA A O 1
ATOM 2555 N N . TYR A 1 315 ? -14.802 -2.587 10.464 1.00 93.50 315 TYR A N 1
ATOM 2556 C CA . TYR A 1 315 ? -14.670 -4.039 10.366 1.00 93.50 315 TYR A CA 1
ATOM 2557 C C . TYR A 1 315 ? -15.162 -4.610 9.026 1.00 93.50 315 TYR A C 1
ATOM 2559 O O . TYR A 1 315 ? -14.593 -5.571 8.512 1.00 93.50 315 TYR A O 1
ATOM 2567 N N . THR A 1 316 ? -16.196 -4.012 8.429 1.00 91.31 316 THR A N 1
ATOM 2568 C CA . THR A 1 316 ? -16.671 -4.399 7.089 1.00 91.31 316 THR A CA 1
ATOM 2569 C C . THR A 1 316 ? -15.712 -3.918 5.999 1.00 91.31 316 THR A C 1
ATOM 2571 O O . THR A 1 316 ? -15.431 -4.647 5.049 1.00 91.31 316 THR A O 1
ATOM 2574 N N . GLU A 1 317 ? -15.195 -2.699 6.140 1.00 90.75 317 GLU A N 1
ATOM 2575 C CA . GLU A 1 317 ? -14.305 -2.057 5.174 1.00 90.75 317 GLU A CA 1
ATOM 2576 C C . GLU A 1 317 ? -12.985 -2.823 5.024 1.00 90.75 317 GLU A C 1
ATOM 2578 O O . GLU A 1 317 ? -12.576 -3.133 3.906 1.00 90.75 317 GLU A O 1
ATOM 2583 N N . ILE A 1 318 ? -12.345 -3.216 6.133 1.00 94.88 318 ILE A N 1
ATOM 2584 C CA . ILE A 1 318 ? -11.075 -3.960 6.086 1.00 94.88 318 ILE A CA 1
ATOM 2585 C C . ILE A 1 318 ? -11.198 -5.301 5.349 1.00 94.88 318 ILE A C 1
ATOM 2587 O O . ILE A 1 318 ? -10.262 -5.730 4.678 1.00 94.88 318 ILE A O 1
ATOM 2591 N N . GLN A 1 319 ? -12.352 -5.966 5.427 1.00 90.88 319 GLN A N 1
ATOM 2592 C CA . GLN A 1 319 ? -12.570 -7.232 4.720 1.00 90.88 319 GLN A CA 1
ATOM 2593 C C . GLN A 1 319 ? -12.735 -7.034 3.210 1.00 90.88 319 GLN A C 1
ATOM 2595 O O . GLN A 1 319 ? -12.374 -7.916 2.433 1.00 90.88 319 GLN A O 1
ATOM 2600 N N . ARG A 1 320 ? -13.271 -5.883 2.793 1.00 87.81 320 ARG A N 1
ATOM 2601 C CA . ARG A 1 320 ? -13.604 -5.587 1.393 1.00 87.81 320 ARG A CA 1
ATOM 2602 C C . ARG A 1 320 ? -12.492 -4.888 0.631 1.00 87.81 320 ARG A C 1
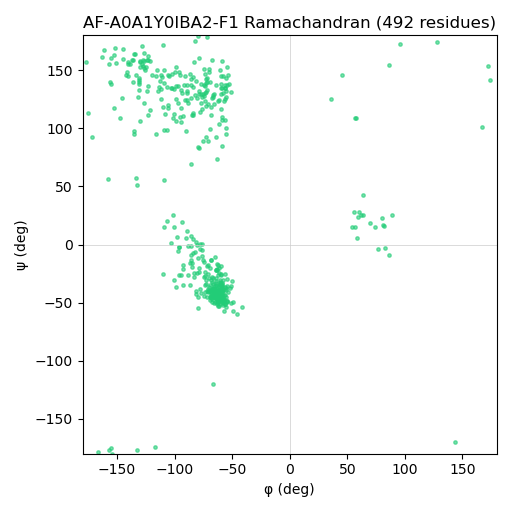ATOM 2604 O O . ARG A 1 320 ? -12.492 -4.962 -0.592 1.00 87.81 320 ARG A O 1
ATOM 2611 N N . THR A 1 321 ? -11.560 -4.245 1.328 1.00 86.00 321 THR A N 1
ATOM 2612 C CA . THR A 1 321 ? -10.501 -3.459 0.693 1.00 86.00 321 THR A CA 1
ATOM 2613 C C . THR A 1 321 ? -9.177 -4.235 0.664 1.00 86.00 321 THR A C 1
ATOM 2615 O O . THR A 1 321 ? -8.551 -4.395 1.713 1.00 86.00 321 THR A O 1
ATOM 2618 N N . PRO A 1 322 ? -8.706 -4.702 -0.514 1.00 83.31 322 PRO A N 1
ATOM 2619 C CA . PRO A 1 322 ? -7.527 -5.567 -0.630 1.00 83.31 322 PRO A CA 1
ATOM 2620 C C . PRO A 1 322 ? -6.224 -4.972 -0.076 1.00 83.31 322 PRO A C 1
ATOM 2622 O O . PRO A 1 322 ? -5.397 -5.701 0.463 1.00 83.31 322 PRO A O 1
ATOM 2625 N N . ASN A 1 323 ? -6.037 -3.655 -0.189 1.00 87.25 323 ASN A N 1
ATOM 2626 C CA . ASN A 1 323 ? -4.848 -2.954 0.299 1.00 87.25 323 ASN A CA 1
ATOM 2627 C C . ASN A 1 323 ? -5.175 -2.097 1.532 1.00 87.25 323 ASN A C 1
ATOM 2629 O O . ASN A 1 323 ? -4.983 -0.882 1.522 1.00 87.25 323 ASN A O 1
ATOM 2633 N N . ALA A 1 324 ? -5.735 -2.712 2.575 1.00 94.31 324 ALA A N 1
ATOM 2634 C CA . ALA A 1 324 ? -6.119 -2.019 3.801 1.00 94.31 324 ALA A CA 1
ATOM 2635 C C . ALA A 1 324 ? -5.556 -2.672 5.068 1.00 94.31 324 ALA A C 1
ATOM 2637 O O . ALA A 1 324 ? -5.326 -3.885 5.119 1.00 94.31 324 ALA A O 1
ATOM 2638 N N . ALA A 1 325 ? -5.397 -1.846 6.102 1.00 98.00 325 ALA A N 1
ATOM 2639 C CA . ALA A 1 325 ? -5.082 -2.243 7.465 1.00 98.00 325 ALA A CA 1
ATOM 2640 C C . ALA A 1 325 ? -6.040 -1.562 8.450 1.00 98.00 325 ALA A C 1
ATOM 2642 O O . ALA A 1 325 ? -6.254 -0.352 8.372 1.00 98.00 325 ALA A O 1
ATOM 2643 N N . ILE A 1 326 ? -6.592 -2.336 9.384 1.00 98.06 326 ILE A N 1
ATOM 2644 C CA . ILE A 1 326 ? -7.298 -1.827 10.560 1.00 98.06 326 ILE A CA 1
ATOM 2645 C C . ILE A 1 326 ? -6.382 -1.938 11.777 1.00 98.06 326 ILE A C 1
ATOM 2647 O O . ILE A 1 326 ? -5.743 -2.968 11.974 1.00 98.06 326 ILE A O 1
ATOM 2651 N N . PHE A 1 327 ? -6.303 -0.901 12.602 1.00 97.81 327 PHE A N 1
ATOM 2652 C CA . PHE A 1 327 ? -5.513 -0.929 13.836 1.00 97.81 327 PHE A CA 1
ATOM 2653 C C . PHE A 1 327 ? -6.369 -0.618 15.060 1.00 97.81 327 PHE A C 1
ATOM 2655 O O . PHE A 1 327 ? -7.472 -0.082 14.935 1.00 97.81 327 PHE A O 1
ATOM 2662 N N . SER A 1 328 ? -5.838 -0.973 16.233 1.00 95.62 328 SER A N 1
ATOM 2663 C CA . SER A 1 328 ? -6.586 -1.055 17.494 1.00 95.62 328 SER A CA 1
ATOM 2664 C C . SER A 1 328 ? -7.688 -2.113 17.464 1.00 95.62 328 SER A C 1
ATOM 2666 O O . SER A 1 328 ? -8.803 -1.874 17.909 1.00 95.62 328 SER A O 1
ATOM 2668 N N . ILE A 1 329 ? -7.378 -3.286 16.906 1.00 95.00 329 ILE A N 1
ATOM 2669 C CA . ILE A 1 329 ? -8.293 -4.428 16.877 1.00 95.00 329 ILE A CA 1
ATOM 2670 C C . ILE A 1 329 ? -7.760 -5.582 17.731 1.00 95.00 329 ILE A C 1
ATOM 2672 O O . ILE A 1 329 ? -6.598 -5.977 17.613 1.00 95.00 329 ILE A O 1
ATOM 2676 N N . THR A 1 330 ? -8.626 -6.196 18.539 1.00 94.00 330 THR A N 1
ATOM 2677 C CA . THR A 1 330 ? -8.280 -7.428 19.258 1.00 94.00 330 THR A CA 1
ATOM 2678 C C . THR A 1 330 ? -8.225 -8.628 18.314 1.00 94.00 330 THR A C 1
ATOM 2680 O O . THR A 1 330 ? -9.169 -8.884 17.552 1.00 94.00 330 THR A O 1
ATOM 2683 N N . ARG A 1 331 ? -7.137 -9.398 18.413 1.00 93.62 331 ARG A N 1
ATOM 2684 C CA . ARG A 1 331 ? -6.969 -10.697 17.755 1.00 93.62 331 ARG A CA 1
ATOM 2685 C C . ARG A 1 331 ? -7.754 -11.768 18.510 1.00 93.62 331 ARG A C 1
ATOM 2687 O O . ARG A 1 331 ? -7.523 -11.977 19.697 1.00 93.62 331 ARG A O 1
ATOM 2694 N N . THR A 1 332 ? -8.678 -12.434 17.824 1.00 91.31 332 THR A N 1
ATOM 2695 C CA . THR A 1 332 ? -9.519 -13.502 18.390 1.00 91.31 332 THR A CA 1
ATOM 2696 C C . THR A 1 332 ? -9.479 -14.736 17.488 1.00 91.31 332 THR A C 1
ATOM 2698 O O . THR A 1 332 ? -9.197 -14.586 16.292 1.00 91.31 332 THR A O 1
ATOM 2701 N N . PRO A 1 333 ? -9.794 -15.941 18.001 1.00 90.50 333 PRO A N 1
ATOM 2702 C CA . PRO A 1 333 ? -9.886 -17.148 17.177 1.00 90.50 333 PRO A CA 1
ATOM 2703 C C . PRO A 1 333 ? -10.798 -16.989 15.948 1.00 90.50 333 PRO A C 1
ATOM 2705 O O . PRO A 1 333 ? -10.468 -17.466 14.865 1.00 90.50 333 PRO A O 1
ATOM 2708 N N . GLU A 1 334 ? -11.909 -16.260 16.077 1.00 88.75 334 GLU A N 1
ATOM 2709 C CA . GLU A 1 334 ? -12.866 -15.998 14.993 1.00 88.75 334 GLU A CA 1
ATOM 2710 C C . GLU A 1 334 ? -12.277 -15.106 13.894 1.00 88.75 334 GLU A C 1
ATOM 2712 O O . GLU A 1 334 ? -12.637 -15.231 12.723 1.00 88.75 334 GLU A O 1
ATOM 2717 N N . ARG A 1 335 ? -11.373 -14.190 14.260 1.00 92.94 335 ARG A N 1
ATOM 2718 C CA . ARG A 1 335 ? -10.733 -13.247 13.331 1.00 92.94 335 ARG A CA 1
ATOM 2719 C C . ARG A 1 335 ? -9.415 -13.773 12.773 1.00 92.94 335 ARG A C 1
ATOM 2721 O O . ARG A 1 335 ? -8.956 -13.261 11.756 1.00 92.94 335 ARG A O 1
ATOM 2728 N N . GLU A 1 336 ? -8.826 -14.783 13.408 1.00 94.81 336 GLU A N 1
ATOM 2729 C CA . GLU A 1 336 ? -7.494 -15.310 13.102 1.00 94.81 336 GLU A CA 1
ATOM 2730 C C . GLU A 1 336 ? -7.327 -15.621 11.616 1.00 94.81 336 GLU A C 1
ATOM 2732 O O . GLU A 1 336 ? -6.407 -15.138 10.963 1.00 94.81 336 GLU A O 1
ATOM 2737 N N . SER A 1 337 ? -8.285 -16.362 11.063 1.00 96.12 337 SER A N 1
ATOM 2738 C CA . SER A 1 337 ? -8.261 -16.784 9.666 1.00 96.12 337 SER A CA 1
ATOM 2739 C C . SER A 1 337 ? -8.671 -15.692 8.678 1.00 96.12 337 SER A C 1
ATOM 2741 O O . SER A 1 337 ? -8.631 -15.951 7.479 1.00 96.12 337 SER A O 1
ATOM 2743 N N . LEU A 1 338 ? -9.082 -14.502 9.124 1.00 95.75 338 LEU A N 1
ATOM 2744 C CA . LEU A 1 338 ? -9.590 -13.433 8.255 1.00 95.75 338 LEU A CA 1
ATOM 2745 C C . LEU A 1 338 ? -8.507 -12.428 7.857 1.00 95.75 338 LEU A C 1
ATOM 2747 O O . LEU A 1 338 ? -8.606 -11.832 6.786 1.00 95.75 338 LEU A O 1
ATOM 2751 N N . PHE A 1 339 ? -7.469 -12.269 8.679 1.00 98.00 339 PHE A N 1
ATOM 2752 C CA . PHE A 1 339 ? -6.479 -11.205 8.530 1.00 98.00 339 PHE A CA 1
ATOM 2753 C C . PHE A 1 339 ? -5.049 -11.712 8.694 1.00 98.00 339 PHE A C 1
ATOM 2755 O O . PHE A 1 339 ? -4.808 -12.792 9.228 1.00 98.00 339 PHE A O 1
ATOM 2762 N N . LYS A 1 340 ? -4.094 -10.895 8.251 1.00 98.31 340 LYS A N 1
ATOM 2763 C CA . LYS A 1 340 ? -2.685 -11.000 8.656 1.00 98.31 340 LYS A CA 1
ATOM 2764 C C . LYS A 1 340 ? -2.451 -10.043 9.822 1.00 98.31 340 LYS A C 1
ATOM 2766 O O . LYS A 1 340 ? -3.077 -8.988 9.859 1.00 98.31 340 LYS A O 1
ATOM 2771 N N . TRP A 1 341 ? -1.582 -10.388 10.766 1.00 98.31 341 TRP A N 1
ATOM 2772 C CA . TRP A 1 341 ? -1.489 -9.683 12.050 1.00 98.31 341 TRP A CA 1
ATOM 2773 C C . TRP A 1 341 ? -0.087 -9.139 12.309 1.00 98.31 341 TRP A C 1
ATOM 2775 O O . TRP A 1 341 ? 0.893 -9.855 12.132 1.00 98.31 341 TRP A O 1
ATOM 2785 N N . VAL A 1 342 ? -0.017 -7.901 12.800 1.00 98.56 342 VAL A N 1
ATOM 2786 C CA . VAL A 1 342 ? 1.183 -7.278 13.376 1.00 98.56 342 VAL A CA 1
ATOM 2787 C C . VAL A 1 342 ? 0.841 -6.805 14.779 1.00 98.56 342 VAL A C 1
ATOM 2789 O O . VAL A 1 342 ? -0.196 -6.171 14.994 1.00 98.56 342 VAL A O 1
ATOM 2792 N N . GLY A 1 343 ? 1.691 -7.117 15.751 1.00 96.12 343 GLY A N 1
ATOM 2793 C CA . GLY A 1 343 ? 1.457 -6.732 17.136 1.00 96.12 343 GLY A CA 1
ATOM 2794 C C . GLY A 1 343 ? 1.914 -7.767 18.160 1.00 96.12 343 GLY A C 1
ATOM 2795 O O . GLY A 1 343 ? 2.550 -8.759 17.806 1.00 96.12 343 GLY A O 1
ATOM 2796 N N . PRO A 1 344 ? 1.548 -7.566 19.435 1.00 95.50 344 PRO A N 1
ATOM 2797 C CA . PRO A 1 344 ? 0.610 -6.547 19.920 1.00 95.50 344 PRO A CA 1
ATOM 2798 C C . PRO A 1 344 ? 1.187 -5.120 19.901 1.00 95.50 344 PRO A C 1
ATOM 2800 O O . PRO A 1 344 ? 2.379 -4.930 20.135 1.00 95.50 344 PRO A O 1
ATOM 2803 N N . ILE A 1 345 ? 0.342 -4.115 19.643 1.00 94.69 345 ILE A N 1
ATOM 2804 C CA . ILE A 1 345 ? 0.720 -2.689 19.723 1.00 94.69 345 ILE A CA 1
ATOM 2805 C C . ILE A 1 345 ? 0.557 -2.123 21.137 1.00 94.69 345 ILE A C 1
ATOM 2807 O O . ILE A 1 345 ? 1.359 -1.296 21.557 1.00 94.69 345 ILE A O 1
ATOM 2811 N N . LEU A 1 346 ? -0.456 -2.576 21.879 1.00 91.38 346 LEU A N 1
ATOM 2812 C CA . LEU A 1 346 ? -0.690 -2.217 23.279 1.00 91.38 346 LEU A CA 1
ATOM 2813 C C . LEU A 1 346 ? -1.656 -3.205 23.935 1.00 91.38 346 LEU A C 1
ATOM 2815 O O . LEU A 1 346 ? -2.403 -3.906 23.250 1.00 91.38 346 LEU A O 1
ATOM 2819 N N . ARG A 1 347 ? -1.664 -3.239 25.268 1.00 90.38 347 ARG A N 1
ATOM 2820 C CA . ARG A 1 347 ? -2.660 -3.968 26.061 1.00 90.38 347 ARG A CA 1
ATOM 2821 C C . ARG A 1 347 ? -3.853 -3.054 26.356 1.00 90.38 347 ARG A C 1
ATOM 2823 O O . ARG A 1 347 ? -3.654 -1.894 26.699 1.00 90.38 347 ARG A O 1
ATOM 2830 N N . SER A 1 348 ? -5.068 -3.580 26.230 1.00 88.81 348 SER A N 1
ATOM 2831 C CA . SER A 1 348 ? -6.310 -2.918 26.645 1.00 88.81 348 SER A CA 1
ATOM 2832 C C . SER A 1 348 ? -7.287 -3.992 27.114 1.00 88.81 348 SER A C 1
ATOM 2834 O O . SER A 1 348 ? -7.760 -4.805 26.315 1.00 88.81 348 SER A O 1
ATOM 2836 N N . ASP A 1 349 ? -7.526 -4.028 28.423 1.00 89.81 349 ASP A N 1
ATOM 2837 C CA . ASP A 1 349 ? -8.379 -5.036 29.047 1.00 89.81 349 ASP A CA 1
ATOM 2838 C C . ASP A 1 349 ? -9.855 -4.703 28.812 1.00 89.81 349 ASP A C 1
ATOM 2840 O O . ASP A 1 349 ? -10.285 -3.555 28.959 1.00 89.81 349 ASP A O 1
ATOM 2844 N N . ILE A 1 350 ? -10.645 -5.732 28.506 1.00 91.00 350 ILE A N 1
ATOM 2845 C CA . ILE A 1 350 ? -12.097 -5.604 28.395 1.00 91.00 350 ILE A CA 1
ATOM 2846 C C . ILE A 1 350 ? -12.706 -5.892 29.760 1.00 91.00 350 ILE A C 1
ATOM 2848 O O . ILE A 1 350 ? -12.487 -6.962 30.331 1.00 91.00 350 ILE A O 1
ATOM 2852 N N . VAL A 1 351 ? -13.494 -4.956 30.273 1.00 91.50 351 VAL A N 1
ATOM 2853 C CA . VAL A 1 351 ? -14.137 -5.030 31.588 1.00 91.50 351 VAL A CA 1
ATOM 2854 C C . VAL A 1 351 ? -15.638 -4.810 31.453 1.00 91.50 351 VAL A C 1
ATOM 2856 O O . VAL A 1 351 ? -16.125 -4.339 30.424 1.00 91.50 351 VAL A O 1
ATOM 2859 N N . LEU A 1 352 ? -16.383 -5.156 32.498 1.00 92.19 352 LEU A N 1
ATOM 2860 C CA . LEU A 1 352 ? -17.719 -4.617 32.705 1.00 92.19 352 LEU A CA 1
ATOM 2861 C C . LEU A 1 352 ? -17.601 -3.404 33.638 1.00 92.19 352 LEU A C 1
ATOM 2863 O O . LEU A 1 352 ? -16.929 -3.463 34.664 1.00 92.19 352 LEU A O 1
ATOM 2867 N N . THR A 1 353 ? -18.246 -2.303 33.278 1.00 93.69 353 THR A N 1
ATOM 2868 C CA . THR A 1 353 ? -18.304 -1.075 34.074 1.00 93.69 353 THR A CA 1
ATOM 2869 C C . THR A 1 353 ? -19.739 -0.831 34.516 1.00 93.69 353 THR A C 1
ATOM 2871 O O . THR A 1 353 ? -20.660 -0.886 33.700 1.00 93.69 353 THR A O 1
ATOM 2874 N N . GLY A 1 354 ? -19.932 -0.546 35.800 1.00 93.56 354 GLY A N 1
ATOM 2875 C CA . GLY A 1 354 ? -21.234 -0.295 36.417 1.00 93.56 354 GLY A CA 1
ATOM 2876 C C . GLY A 1 354 ? -21.144 0.765 37.508 1.00 93.56 354 GLY A C 1
ATOM 2877 O O . GLY A 1 354 ? -20.051 1.139 37.930 1.00 93.56 354 GLY A O 1
ATOM 2878 N N . LYS A 1 355 ? -22.292 1.259 37.980 1.00 92.62 355 LYS A N 1
ATOM 2879 C CA . LYS A 1 355 ? -22.334 2.154 39.149 1.00 92.62 355 LYS A CA 1
ATOM 2880 C C . LYS A 1 355 ? -22.073 1.351 40.424 1.00 92.62 355 LYS A C 1
ATOM 2882 O O . LYS A 1 355 ? -22.711 0.314 40.611 1.00 92.62 355 LYS A O 1
ATOM 2887 N N . LYS A 1 356 ? -21.246 1.861 41.342 1.00 91.06 356 LYS A N 1
ATOM 2888 C CA . LYS A 1 356 ? -20.961 1.228 42.649 1.00 91.06 356 LYS A CA 1
ATOM 2889 C C . LYS A 1 356 ? -22.218 0.927 43.455 1.00 91.06 356 LYS A C 1
ATOM 2891 O O . LYS A 1 356 ? -22.306 -0.109 44.100 1.00 91.06 356 LYS A O 1
ATOM 2896 N N . SER A 1 357 ? -23.222 1.798 43.367 1.00 88.50 357 SER A N 1
ATOM 2897 C CA . SER A 1 357 ? -24.516 1.620 44.039 1.00 88.50 357 SER A CA 1
ATOM 2898 C C . SER A 1 357 ? -25.311 0.399 43.564 1.00 88.50 357 SER A C 1
ATOM 2900 O O . SER A 1 357 ? -26.246 -0.016 44.242 1.00 88.50 357 SER A O 1
ATOM 2902 N N . SER A 1 358 ? -24.965 -0.177 42.409 1.00 85.50 358 SER A N 1
ATOM 2903 C CA . SER A 1 358 ? -25.610 -1.387 41.894 1.00 85.50 358 SER A CA 1
ATOM 2904 C C . SER A 1 358 ? -25.026 -2.671 42.492 1.00 85.50 358 SER A C 1
ATOM 2906 O O . SER A 1 358 ? -25.714 -3.689 42.517 1.00 85.50 358 SER A O 1
ATOM 2908 N N . HIS A 1 359 ? -23.770 -2.636 42.959 1.00 81.69 359 HIS A N 1
ATOM 2909 C CA . HIS A 1 359 ? -22.983 -3.796 43.400 1.00 81.69 359 HIS A CA 1
ATOM 2910 C C . HIS A 1 359 ? -22.872 -4.935 42.365 1.00 81.69 359 HIS A C 1
ATOM 2912 O O . HIS A 1 359 ? -22.483 -6.055 42.704 1.00 81.69 359 HIS A O 1
ATOM 2918 N N . LEU A 1 360 ? -23.206 -4.673 41.096 1.00 79.62 360 LEU A N 1
ATOM 2919 C CA . LEU A 1 360 ? -23.268 -5.689 40.042 1.00 79.62 360 LEU A CA 1
ATOM 2920 C C . LEU A 1 360 ? -21.894 -6.018 39.461 1.00 79.62 360 LEU A C 1
ATOM 2922 O O . LEU A 1 360 ? -21.700 -7.120 38.955 1.00 79.62 360 LEU A O 1
ATOM 2926 N N . SER A 1 361 ? -20.935 -5.095 39.551 1.00 68.12 361 SER A N 1
ATOM 2927 C CA . SER A 1 361 ? -19.612 -5.275 38.956 1.00 68.12 361 SER A CA 1
ATOM 2928 C C . SER A 1 361 ? -18.753 -6.322 39.696 1.00 68.12 361 SER A C 1
ATOM 2930 O O . SER A 1 361 ? -17.792 -6.878 39.171 1.00 68.12 361 SER A O 1
ATOM 2932 N N . SER A 1 362 ? -19.101 -6.675 40.928 1.00 69.00 362 SER A N 1
ATOM 2933 C CA . SER A 1 362 ? -18.400 -7.750 41.647 1.00 69.00 362 SER A CA 1
ATOM 2934 C C . SER A 1 362 ? -18.892 -9.160 41.284 1.00 69.00 362 SER A C 1
ATOM 2936 O O . SER A 1 362 ? -18.306 -10.152 41.719 1.00 69.00 362 SER A O 1
ATOM 2938 N N . ILE A 1 363 ? -19.959 -9.270 40.484 1.00 73.19 363 ILE A N 1
ATOM 2939 C CA . ILE A 1 363 ? -20.649 -10.529 40.196 1.00 73.19 363 ILE A CA 1
ATOM 2940 C C . ILE A 1 363 ? -20.260 -11.026 38.801 1.00 73.19 363 ILE A C 1
ATOM 2942 O O . ILE A 1 363 ? -20.262 -10.272 37.828 1.00 73.19 363 ILE A O 1
ATOM 2946 N N . ALA A 1 364 ? -19.953 -12.322 38.695 1.00 71.69 364 ALA A N 1
ATOM 2947 C CA . ALA A 1 364 ? -19.674 -12.961 37.414 1.00 71.69 364 ALA A CA 1
ATOM 2948 C C . ALA A 1 364 ? -20.857 -12.758 36.438 1.00 71.69 364 ALA A C 1
ATOM 2950 O O . ALA A 1 364 ? -22.007 -12.946 36.853 1.00 71.69 364 ALA A O 1
ATOM 2951 N N . PRO A 1 365 ? -20.618 -12.397 35.161 1.00 70.69 365 PRO A N 1
ATOM 2952 C CA . PRO A 1 365 ? -21.683 -12.088 34.201 1.00 70.69 365 PRO A CA 1
ATOM 2953 C C . PRO A 1 365 ? -22.769 -13.168 34.109 1.00 70.69 365 PRO A C 1
ATOM 2955 O O . PRO A 1 365 ? -23.952 -12.874 33.940 1.00 70.69 365 PRO A O 1
ATOM 2958 N N . GLU A 1 366 ? -22.360 -14.426 34.239 1.00 74.94 366 GLU A N 1
ATOM 2959 C CA . GLU A 1 366 ? -23.185 -15.627 34.145 1.00 74.94 366 GLU A CA 1
ATOM 2960 C C . GLU A 1 366 ? -24.132 -15.761 35.352 1.00 74.94 366 GLU A C 1
ATOM 2962 O O . GLU A 1 366 ? -25.241 -16.282 35.228 1.00 74.94 366 GLU A O 1
ATOM 2967 N N . ALA A 1 367 ? -23.722 -15.231 36.508 1.00 72.25 367 ALA A N 1
ATOM 2968 C CA . ALA A 1 367 ? -24.501 -15.204 37.744 1.00 72.25 367 ALA A CA 1
ATOM 2969 C C . ALA A 1 367 ? -25.456 -13.998 37.830 1.00 72.25 367 ALA A C 1
ATOM 2971 O O . ALA A 1 367 ? -26.304 -13.938 38.723 1.00 72.25 367 ALA A O 1
ATOM 2972 N N . LEU A 1 368 ? -25.359 -13.040 36.904 1.00 73.25 368 LEU A N 1
ATOM 2973 C CA . LEU A 1 368 ? -26.247 -11.883 36.873 1.00 73.25 368 LEU A CA 1
ATOM 2974 C C . LEU A 1 368 ? -27.641 -12.273 36.358 1.00 73.25 368 LEU A C 1
ATOM 2976 O O . LEU A 1 368 ? -27.791 -12.827 35.267 1.00 73.25 368 LEU A O 1
ATOM 2980 N N . GLY A 1 369 ? -28.683 -11.927 37.122 1.00 75.69 369 GLY A N 1
ATOM 2981 C CA . GLY A 1 369 ? -30.095 -12.156 36.793 1.00 75.69 369 GLY A CA 1
ATOM 2982 C C . GLY A 1 369 ? -30.598 -11.337 35.592 1.00 75.69 369 GLY A C 1
ATOM 2983 O O . GLY A 1 369 ? -30.120 -11.485 34.468 1.00 75.69 369 GLY A O 1
ATOM 2984 N N . ASN A 1 370 ? -31.607 -10.485 35.784 1.00 82.06 370 ASN A N 1
ATOM 2985 C CA . ASN A 1 370 ? -32.176 -9.659 34.711 1.00 82.06 370 ASN A CA 1
ATOM 2986 C C . ASN A 1 370 ? -31.402 -8.339 34.535 1.00 82.06 370 ASN A C 1
ATOM 2988 O O . ASN A 1 370 ? -31.916 -7.280 34.877 1.00 82.06 370 ASN A O 1
ATOM 2992 N N . VAL A 1 371 ? -30.166 -8.422 34.034 1.00 89.19 371 VAL A N 1
ATOM 2993 C CA . VAL A 1 371 ? -29.310 -7.253 33.763 1.00 89.19 371 VAL A CA 1
ATOM 2994 C C . VAL A 1 371 ? -29.317 -6.863 32.288 1.00 89.19 371 VAL A C 1
ATOM 2996 O O . VAL A 1 371 ? -29.414 -7.718 31.404 1.00 89.19 371 VAL A O 1
ATOM 2999 N N . LYS A 1 372 ? -29.169 -5.567 32.025 1.00 94.50 372 LYS A N 1
ATOM 3000 C CA . LYS A 1 372 ? -28.965 -4.979 30.702 1.00 94.50 372 LYS A CA 1
ATOM 3001 C C . LYS A 1 372 ? -27.516 -4.537 30.566 1.00 94.50 372 LYS A C 1
ATOM 3003 O O . LYS A 1 372 ? -27.067 -3.645 31.282 1.00 94.50 372 LYS A O 1
ATOM 3008 N N . ILE A 1 373 ? -26.806 -5.138 29.622 1.00 94.50 373 ILE A N 1
ATOM 3009 C CA . ILE A 1 373 ? -25.392 -4.880 29.358 1.00 94.50 373 ILE A CA 1
ATOM 3010 C C . ILE A 1 373 ? -25.277 -4.148 28.024 1.00 94.50 373 ILE A C 1
ATOM 3012 O O . ILE A 1 373 ? -25.674 -4.685 26.990 1.00 94.50 373 ILE A O 1
ATOM 3016 N N . CYS A 1 374 ? -24.750 -2.926 28.034 1.00 97.06 374 CYS A N 1
ATOM 3017 C CA . CYS A 1 374 ? -24.448 -2.199 26.807 1.00 97.06 374 CYS A CA 1
ATOM 3018 C C . CYS A 1 374 ? -23.236 -2.813 26.108 1.00 97.06 374 CYS A C 1
ATOM 3020 O O . CYS A 1 374 ? -22.219 -3.073 26.755 1.00 97.06 374 CYS A O 1
ATOM 3022 N N . VAL A 1 375 ? -23.346 -3.028 24.799 1.00 95.81 375 VAL A N 1
ATOM 3023 C CA . VAL A 1 375 ? -22.277 -3.572 23.953 1.00 95.81 375 VAL A CA 1
ATOM 3024 C C . VAL A 1 375 ? -22.257 -2.871 22.599 1.00 95.81 375 VAL A C 1
ATOM 3026 O O . VAL A 1 375 ? -23.286 -2.387 22.116 1.00 95.81 375 VAL A O 1
ATOM 3029 N N . ILE A 1 376 ? -21.096 -2.883 21.949 1.00 94.94 376 ILE A N 1
ATOM 3030 C CA . ILE A 1 376 ? -20.969 -2.505 20.541 1.00 94.94 376 ILE A CA 1
ATOM 3031 C C . ILE A 1 376 ? -21.069 -3.783 19.686 1.00 94.94 376 ILE A C 1
ATOM 3033 O O . ILE A 1 376 ? -20.417 -4.779 20.001 1.00 94.94 376 ILE A O 1
ATOM 3037 N N . PRO A 1 377 ? -21.906 -3.817 18.632 1.00 91.75 377 PRO A N 1
ATOM 3038 C CA . PRO A 1 377 ? -22.069 -5.002 17.794 1.00 91.75 377 PRO A CA 1
ATOM 3039 C C . PRO A 1 377 ? -20.749 -5.497 17.193 1.00 91.75 377 PRO A C 1
ATOM 3041 O O . PRO A 1 377 ? -19.976 -4.696 16.684 1.00 91.75 377 PRO A O 1
ATOM 3044 N N . ALA A 1 378 ? -20.526 -6.812 17.186 1.00 87.88 378 ALA A N 1
ATOM 3045 C CA . ALA A 1 378 ? -19.333 -7.492 16.660 1.00 87.88 378 ALA A CA 1
ATOM 3046 C C . ALA A 1 378 ? -17.987 -7.086 17.296 1.00 87.88 378 ALA A C 1
ATOM 3048 O O . ALA A 1 378 ? -16.935 -7.547 16.833 1.00 87.88 378 ALA A O 1
ATOM 3049 N N . ASP A 1 379 ? -18.005 -6.254 18.337 1.00 91.94 379 ASP A N 1
ATOM 3050 C CA . ASP A 1 379 ? -16.849 -5.956 19.176 1.00 91.94 379 ASP A CA 1
ATOM 3051 C C . ASP A 1 379 ? -16.428 -7.191 19.999 1.00 91.94 379 ASP A C 1
ATOM 3053 O O . ASP A 1 379 ? -17.218 -8.118 20.216 1.00 91.94 379 ASP A O 1
ATOM 3057 N N . VAL A 1 380 ? -15.174 -7.214 20.458 1.00 92.25 380 VAL A N 1
ATOM 3058 C CA . VAL A 1 380 ? -14.635 -8.308 21.277 1.00 92.25 380 VAL A CA 1
ATOM 3059 C C . VAL A 1 380 ? -15.416 -8.508 22.583 1.00 92.25 380 VAL A C 1
ATOM 3061 O O . VAL A 1 380 ? -15.584 -9.650 23.017 1.00 92.25 380 VAL A O 1
ATOM 3064 N N . ALA A 1 381 ? -15.959 -7.447 23.186 1.00 92.12 381 ALA A N 1
ATOM 3065 C CA . ALA A 1 381 ? -16.763 -7.542 24.399 1.00 92.12 381 ALA A CA 1
ATOM 3066 C C . ALA A 1 381 ? -18.070 -8.310 24.153 1.00 92.12 381 ALA A C 1
ATOM 3068 O O . ALA A 1 381 ? -18.429 -9.191 24.936 1.00 92.12 381 ALA A O 1
ATOM 3069 N N . GLU A 1 382 ? -18.755 -8.049 23.031 1.00 92.75 382 GLU A N 1
ATOM 3070 C CA . GLU A 1 382 ? -19.955 -8.805 22.657 1.00 92.75 382 GLU A CA 1
ATOM 3071 C C . GLU A 1 382 ? -19.616 -10.276 22.381 1.00 92.75 382 GLU A C 1
ATOM 3073 O O . GLU A 1 382 ? -20.320 -11.166 22.860 1.00 92.75 382 GLU A O 1
ATOM 3078 N N . GLN A 1 383 ? -18.539 -10.539 21.633 1.00 90.56 383 GLN A N 1
ATOM 3079 C CA . GLN A 1 383 ? -18.098 -11.905 21.331 1.00 90.56 383 GLN A CA 1
ATOM 3080 C C . GLN A 1 383 ? -17.797 -12.682 22.618 1.00 90.56 383 GLN A C 1
ATOM 3082 O O . GLN A 1 383 ? -18.310 -13.784 22.805 1.00 90.56 383 GLN A O 1
ATOM 3087 N N . THR A 1 384 ? -17.064 -12.066 23.546 1.00 90.12 384 THR A N 1
ATOM 3088 C CA . THR A 1 384 ? -16.703 -12.667 24.836 1.00 90.12 384 THR A CA 1
ATOM 3089 C C . THR A 1 384 ? -17.935 -12.986 25.681 1.00 90.12 384 THR A C 1
ATOM 3091 O O . THR A 1 384 ? -18.036 -14.076 26.238 1.00 90.12 384 THR A O 1
ATOM 3094 N N . LEU A 1 385 ? -18.907 -12.070 25.756 1.00 90.75 385 LEU A N 1
ATOM 3095 C CA . LEU A 1 385 ? -20.149 -12.306 26.498 1.00 90.75 385 LEU A CA 1
ATOM 3096 C C . LEU A 1 385 ? -20.988 -13.428 25.875 1.00 90.75 385 LEU A C 1
ATOM 3098 O O . LEU A 1 385 ? -21.569 -14.230 26.600 1.00 90.75 385 LEU A O 1
ATOM 3102 N N . ARG A 1 386 ? -21.036 -13.525 24.542 1.00 89.50 386 ARG A N 1
ATOM 3103 C CA . ARG A 1 386 ? -21.745 -14.622 23.865 1.00 89.50 386 ARG A CA 1
ATOM 3104 C C . ARG A 1 386 ? -21.077 -15.977 24.082 1.00 89.50 386 ARG A C 1
ATOM 3106 O O . ARG A 1 386 ? -21.789 -16.953 24.275 1.00 89.50 386 ARG A O 1
ATOM 3113 N N . LEU A 1 387 ? -19.743 -16.033 24.070 1.00 87.12 387 LEU A N 1
ATOM 3114 C CA . LEU A 1 387 ? -18.976 -17.251 24.368 1.00 87.12 387 LEU A CA 1
ATOM 3115 C C . LEU A 1 387 ? -19.169 -17.734 25.814 1.00 87.12 387 LEU A C 1
ATOM 3117 O O . LEU A 1 387 ? -18.971 -18.909 26.099 1.00 87.12 387 LEU A O 1
ATOM 3121 N N . ARG A 1 388 ? -19.575 -16.833 26.713 1.00 87.19 388 ARG A N 1
ATOM 3122 C CA . ARG A 1 388 ? -19.954 -17.111 28.107 1.00 87.19 388 ARG A CA 1
ATOM 3123 C C . ARG A 1 388 ? -21.463 -17.344 28.284 1.00 87.19 388 ARG A C 1
ATOM 3125 O O . ARG A 1 388 ? -21.995 -17.163 29.375 1.00 87.19 388 ARG A O 1
ATOM 3132 N N . ASP A 1 389 ? -22.171 -17.672 27.204 1.00 88.50 389 ASP A N 1
ATOM 3133 C CA . ASP A 1 389 ? -23.607 -17.980 27.188 1.00 88.50 389 ASP A CA 1
ATOM 3134 C C . ASP A 1 389 ? -24.531 -16.854 27.703 1.00 88.50 389 ASP A C 1
ATOM 3136 O O . ASP A 1 389 ? -25.680 -17.090 28.099 1.00 88.50 389 ASP A O 1
ATOM 3140 N N . ILE A 1 390 ? -24.087 -15.590 27.655 1.00 89.31 390 ILE A N 1
ATOM 3141 C CA . ILE A 1 390 ? -24.948 -14.453 27.995 1.00 89.31 390 ILE A CA 1
ATOM 3142 C C . ILE A 1 390 ? -25.996 -14.259 26.888 1.00 89.31 390 ILE A C 1
ATOM 3144 O O . ILE A 1 390 ? -25.654 -14.018 25.726 1.00 89.31 390 ILE A O 1
ATOM 3148 N N . PRO A 1 391 ? -27.303 -14.324 27.207 1.00 89.38 391 PRO A N 1
ATOM 3149 C CA . PRO A 1 391 ? -28.339 -14.332 26.186 1.00 89.38 391 PRO A CA 1
ATOM 3150 C C . PRO A 1 391 ? -28.497 -12.959 25.525 1.00 89.38 391 PRO A C 1
ATOM 3152 O O . PRO A 1 391 ? -28.572 -11.938 26.207 1.00 89.38 391 PRO A O 1
ATOM 3155 N N . ASN A 1 392 ? -28.702 -12.947 24.201 1.00 90.69 392 ASN A N 1
ATOM 3156 C CA . ASN A 1 392 ? -28.849 -11.725 23.390 1.00 90.69 392 ASN A CA 1
ATOM 3157 C C . ASN A 1 392 ? -29.866 -10.710 23.941 1.00 90.69 392 ASN A C 1
ATOM 3159 O O . ASN A 1 392 ? -29.672 -9.513 23.781 1.00 90.69 392 ASN A O 1
ATOM 3163 N N . ARG A 1 393 ? -30.933 -11.160 24.617 1.00 91.69 393 ARG A N 1
ATOM 3164 C CA . ARG A 1 393 ? -31.944 -10.271 25.226 1.00 91.69 393 ARG A CA 1
ATOM 3165 C C . ARG A 1 393 ? -31.394 -9.361 26.336 1.00 91.69 393 ARG A C 1
ATOM 3167 O O . ARG A 1 393 ? -32.026 -8.359 26.645 1.00 91.69 393 ARG A O 1
ATOM 3174 N N . LYS A 1 394 ? -30.258 -9.723 26.945 1.00 92.38 394 LYS A N 1
ATOM 3175 C CA . LYS A 1 394 ? -29.547 -8.902 27.939 1.00 92.38 394 LYS A CA 1
ATOM 3176 C C . LYS A 1 394 ? -28.582 -7.906 27.286 1.00 92.38 394 LYS A C 1
ATOM 3178 O O . LYS A 1 394 ? -28.148 -6.974 27.952 1.00 92.38 394 LYS A O 1
ATOM 3183 N N . LEU A 1 395 ? -28.240 -8.094 26.010 1.00 94.88 395 LEU A N 1
ATOM 3184 C CA . LEU A 1 395 ? -27.245 -7.294 25.299 1.00 94.88 395 LEU A CA 1
ATOM 3185 C C . LEU A 1 395 ? -27.926 -6.129 24.575 1.00 94.88 395 LEU A C 1
ATOM 3187 O O . LEU A 1 395 ? -28.644 -6.315 23.592 1.00 94.88 395 LEU A O 1
ATOM 3191 N N . ILE A 1 396 ? -27.686 -4.916 25.058 1.00 97.19 396 ILE A N 1
ATOM 3192 C CA . ILE A 1 396 ? -28.213 -3.690 24.470 1.00 97.19 396 ILE A CA 1
ATOM 3193 C C . ILE A 1 396 ? -27.171 -3.119 23.514 1.00 97.19 396 ILE A C 1
ATOM 3195 O O . ILE A 1 396 ? -26.146 -2.582 23.925 1.00 97.19 396 ILE A O 1
ATOM 3199 N N . ARG A 1 397 ? -27.431 -3.277 22.217 1.00 96.19 397 ARG A N 1
ATOM 3200 C CA . ARG A 1 397 ? -26.518 -2.880 21.143 1.00 96.19 397 ARG A CA 1
ATOM 3201 C C . ARG A 1 397 ? -26.635 -1.396 20.812 1.00 96.19 397 ARG A C 1
ATOM 3203 O O . ARG A 1 397 ? -27.727 -0.923 20.502 1.00 96.19 397 ARG A O 1
ATOM 3210 N N . VAL A 1 398 ? -25.502 -0.698 20.784 1.00 95.06 398 VAL A N 1
ATOM 3211 C CA . VAL A 1 398 ? -25.382 0.689 20.301 1.00 95.06 398 VAL A CA 1
ATOM 3212 C C . VAL A 1 398 ? -24.174 0.847 19.378 1.00 95.06 398 VAL A C 1
ATOM 3214 O O . VAL A 1 398 ? -23.288 0.002 19.353 1.00 95.06 398 VAL A O 1
ATOM 3217 N N . ASN A 1 399 ? -24.124 1.939 18.614 1.00 90.88 399 ASN A N 1
ATOM 3218 C CA . ASN A 1 399 ? -23.099 2.125 17.579 1.00 90.88 399 ASN A CA 1
ATOM 3219 C C . ASN A 1 399 ? -21.895 2.976 18.013 1.00 90.88 399 ASN A C 1
ATOM 3221 O O . ASN A 1 399 ? -20.970 3.124 17.220 1.00 90.88 399 ASN A O 1
ATOM 3225 N N . THR A 1 400 ? -21.912 3.571 19.213 1.00 92.44 400 THR A N 1
ATOM 3226 C CA . THR A 1 400 ? -20.810 4.413 19.706 1.00 92.44 400 THR A CA 1
ATOM 3227 C C . THR A 1 400 ? -20.568 4.213 21.205 1.00 92.44 400 THR A C 1
ATOM 3229 O O . THR A 1 400 ? -21.542 4.060 21.952 1.00 92.44 400 THR A O 1
ATOM 3232 N N . PRO A 1 401 ? -19.310 4.298 21.678 1.00 94.94 401 PRO A N 1
ATOM 3233 C CA . PRO A 1 401 ? -19.000 4.277 23.111 1.00 94.94 401 PRO A CA 1
ATOM 3234 C C . PRO A 1 401 ? -19.716 5.391 23.890 1.00 94.94 401 PRO A C 1
ATOM 3236 O O . PRO A 1 401 ? -20.263 5.148 24.964 1.00 94.94 401 PRO A O 1
ATOM 3239 N N . TYR A 1 402 ? -19.814 6.591 23.299 1.00 95.44 402 TYR A N 1
ATOM 3240 C CA . TYR A 1 402 ? -20.557 7.723 23.867 1.00 95.44 402 TYR A CA 1
ATOM 3241 C C . TYR A 1 402 ? -22.009 7.358 24.209 1.00 95.44 402 TYR A C 1
ATOM 3243 O O . TYR A 1 402 ? -22.523 7.733 25.261 1.00 95.44 402 TYR A O 1
ATOM 3251 N N . SER A 1 403 ? -22.667 6.580 23.341 1.00 96.81 403 SER A N 1
ATOM 3252 C CA . SER A 1 403 ? -24.045 6.138 23.571 1.00 96.81 403 SER A CA 1
ATOM 3253 C C . SER A 1 403 ? -24.147 5.196 24.772 1.00 96.81 403 SER A C 1
ATOM 3255 O O . SER A 1 403 ? -25.091 5.324 25.550 1.00 96.81 403 SER A O 1
ATOM 3257 N N . CYS A 1 404 ? -23.186 4.281 24.961 1.00 97.25 404 CYS A N 1
ATOM 3258 C CA . CYS A 1 404 ? -23.168 3.425 26.149 1.00 97.25 404 CYS A CA 1
ATOM 3259 C C . CYS A 1 404 ? -22.944 4.232 27.432 1.00 97.25 404 CYS A C 1
ATOM 3261 O O . CYS A 1 404 ? -23.665 4.006 28.404 1.00 97.25 404 CYS A O 1
ATOM 3263 N N . ALA A 1 405 ? -22.025 5.204 27.424 1.00 97.44 405 ALA A N 1
ATOM 3264 C CA . ALA A 1 405 ? -21.793 6.077 28.576 1.00 97.44 405 ALA A CA 1
ATOM 3265 C C . ALA A 1 405 ? -23.057 6.866 28.966 1.00 97.44 405 ALA A C 1
ATOM 3267 O O . ALA A 1 405 ? -23.465 6.840 30.126 1.00 97.44 405 ALA A O 1
ATOM 3268 N N . GLU A 1 406 ? -23.752 7.478 28.000 1.00 98.19 406 GLU A N 1
ATOM 3269 C CA . GLU A 1 406 ? -25.030 8.167 28.241 1.00 98.19 406 GLU A CA 1
ATOM 3270 C C . GLU A 1 406 ? -26.127 7.225 28.763 1.00 98.19 406 GLU A C 1
ATOM 3272 O O . GLU A 1 406 ? -26.922 7.597 29.632 1.00 98.19 406 GLU A O 1
ATOM 3277 N N . MET A 1 407 ? -26.202 5.994 28.247 1.00 98.06 407 MET A N 1
ATOM 3278 C CA . MET A 1 407 ? -27.176 5.012 28.725 1.00 98.06 407 MET A CA 1
ATOM 3279 C C . MET A 1 407 ? -26.882 4.559 30.155 1.00 98.06 407 MET A C 1
ATOM 3281 O O . MET A 1 407 ? -27.828 4.442 30.937 1.00 98.06 407 MET A O 1
ATOM 3285 N N . LEU A 1 408 ? -25.613 4.333 30.501 1.00 96.88 408 LEU A N 1
ATOM 3286 C CA . LEU A 1 408 ? -25.203 3.921 31.843 1.00 96.88 408 LEU A CA 1
ATOM 3287 C C . LEU A 1 408 ? -25.425 5.055 32.855 1.00 96.88 408 LEU A C 1
ATOM 3289 O O . LEU A 1 408 ? -26.065 4.844 33.887 1.00 96.88 408 LEU A O 1
ATOM 3293 N N . LYS A 1 409 ? -25.033 6.287 32.502 1.00 96.44 409 LYS A N 1
ATOM 3294 C CA . LYS A 1 409 ? -25.320 7.513 33.265 1.00 96.44 409 LYS A CA 1
ATOM 3295 C C . LYS A 1 409 ? -26.799 7.621 33.637 1.00 96.44 409 LYS A C 1
ATOM 3297 O O . LYS A 1 409 ? -27.146 7.815 34.803 1.00 96.44 409 LYS A O 1
ATOM 3302 N N . ARG A 1 410 ? -27.684 7.431 32.653 1.00 96.62 410 ARG A N 1
ATOM 3303 C CA . ARG A 1 410 ? -29.145 7.541 32.807 1.00 96.62 410 ARG A CA 1
ATOM 3304 C C . ARG A 1 410 ? -29.813 6.293 33.402 1.00 96.62 410 ARG A C 1
ATOM 3306 O O . ARG A 1 410 ? -31.039 6.270 33.476 1.00 96.62 410 ARG A O 1
ATOM 3313 N N . GLY A 1 411 ? -29.056 5.250 33.760 1.00 94.88 411 GLY A N 1
ATOM 3314 C CA . GLY A 1 411 ? -29.600 3.989 34.284 1.00 94.88 411 GLY A CA 1
ATOM 3315 C C . GLY A 1 411 ? -30.477 3.222 33.285 1.00 94.88 411 GLY A C 1
ATOM 3316 O O . GLY A 1 411 ? -31.372 2.479 33.676 1.00 94.88 411 GLY A O 1
ATOM 3317 N N . ARG A 1 412 ? -30.277 3.428 31.975 1.00 96.75 412 ARG A N 1
ATOM 3318 C CA . ARG A 1 412 ? -30.987 2.681 30.915 1.00 96.75 412 ARG A CA 1
ATOM 3319 C C . ARG A 1 412 ? -30.402 1.283 30.698 1.00 96.75 412 ARG A C 1
ATOM 3321 O O . ARG A 1 412 ? -31.094 0.405 30.179 1.00 96.75 412 ARG A O 1
ATOM 3328 N N . VAL A 1 413 ? -29.139 1.116 31.074 1.00 96.38 413 VAL A N 1
ATOM 3329 C CA . VAL A 1 413 ? -28.398 -0.144 31.172 1.00 96.38 413 VAL A CA 1
ATOM 3330 C C . VAL A 1 413 ? -27.774 -0.217 32.560 1.00 96.38 413 VAL A C 1
ATOM 3332 O O . VAL A 1 413 ? -27.536 0.821 33.177 1.00 96.38 413 VAL A O 1
ATOM 3335 N N . ASP A 1 414 ? -27.514 -1.432 33.026 1.00 93.56 414 ASP A N 1
ATOM 3336 C CA . ASP A 1 414 ? -26.942 -1.689 34.347 1.00 93.56 414 ASP A CA 1
ATOM 3337 C C . ASP A 1 414 ? -25.412 -1.777 34.285 1.00 93.56 414 ASP A C 1
ATOM 3339 O O . ASP A 1 414 ? -24.720 -1.348 35.205 1.00 93.56 414 ASP A O 1
ATOM 3343 N N . LEU A 1 415 ? -24.890 -2.315 33.176 1.00 94.06 415 LEU A N 1
ATOM 3344 C CA . LEU A 1 415 ? -23.464 -2.505 32.927 1.00 94.06 415 LEU A CA 1
ATOM 3345 C C . LEU A 1 415 ? -23.094 -2.100 31.499 1.00 94.06 415 LEU A C 1
ATOM 3347 O O . LEU A 1 415 ? -23.926 -2.119 30.589 1.00 94.06 415 LEU A O 1
ATOM 3351 N N . TRP A 1 416 ? -21.820 -1.805 31.284 1.00 95.19 416 TRP A N 1
ATOM 3352 C CA . TRP A 1 416 ? -21.223 -1.576 29.973 1.00 95.19 416 TRP A CA 1
ATOM 3353 C C . TRP A 1 416 ? -19.999 -2.474 29.800 1.00 95.19 416 TRP A C 1
ATOM 3355 O O . TRP A 1 416 ? -19.080 -2.403 30.605 1.00 95.19 416 TRP A O 1
ATOM 3365 N N . ALA A 1 417 ? -19.989 -3.327 28.772 1.00 93.62 417 ALA A N 1
ATOM 3366 C CA . ALA A 1 417 ? -18.844 -4.177 28.454 1.00 93.62 417 ALA A CA 1
ATOM 3367 C C . ALA A 1 417 ? -17.961 -3.511 27.394 1.00 93.62 417 ALA A C 1
ATOM 3369 O O . ALA A 1 417 ? -18.389 -3.391 26.242 1.00 93.62 417 ALA A O 1
ATOM 3370 N N . TYR A 1 418 ? -16.762 -3.060 27.775 1.00 93.44 418 TYR A N 1
ATOM 3371 C CA . TYR A 1 418 ? -15.832 -2.395 26.856 1.00 93.44 418 TYR A CA 1
ATOM 3372 C C . TYR A 1 418 ? -14.415 -2.267 27.421 1.00 93.44 418 TYR A C 1
ATOM 3374 O O . TYR A 1 418 ? -14.135 -2.721 28.529 1.00 93.44 418 TYR A O 1
ATOM 3382 N N . GLY A 1 419 ? -13.517 -1.646 26.653 1.00 92.62 419 GLY A N 1
ATOM 3383 C CA . GLY A 1 419 ? -12.175 -1.299 27.112 1.00 92.62 419 GLY A CA 1
ATOM 3384 C C . GLY A 1 419 ? -12.196 -0.401 28.343 1.00 92.62 419 GLY A C 1
ATOM 3385 O O . GLY A 1 419 ? -12.881 0.624 28.339 1.00 92.62 419 GLY A O 1
ATOM 3386 N N . ARG A 1 420 ? -11.420 -0.765 29.369 1.00 91.44 420 ARG A N 1
ATOM 3387 C CA . ARG A 1 420 ? -11.317 -0.035 30.644 1.00 91.44 420 ARG A CA 1
ATOM 3388 C C . ARG A 1 420 ? -11.076 1.463 30.447 1.00 91.44 420 ARG A C 1
ATOM 3390 O O . ARG A 1 420 ? -11.854 2.295 30.909 1.00 91.44 420 ARG A O 1
ATOM 3397 N N . GLU A 1 421 ? -10.004 1.810 29.743 1.00 92.00 421 GLU A N 1
ATOM 3398 C CA . GLU A 1 421 ? -9.569 3.199 29.575 1.00 92.00 421 GLU A CA 1
ATOM 3399 C C . GLU A 1 421 ? -10.593 3.996 28.759 1.00 92.00 421 GLU A C 1
ATOM 3401 O O . GLU A 1 421 ? -10.872 5.159 29.054 1.00 92.00 421 GLU A O 1
ATOM 3406 N N . THR A 1 422 ? -11.217 3.349 27.774 1.00 93.75 422 THR A N 1
ATOM 3407 C CA . THR A 1 422 ? -12.262 3.963 26.957 1.00 93.75 422 THR A CA 1
ATOM 3408 C C . THR A 1 422 ? -13.543 4.196 27.743 1.00 93.75 422 THR A C 1
ATOM 3410 O O . THR A 1 422 ? -14.148 5.262 27.618 1.00 93.75 422 THR A O 1
ATOM 3413 N N . ALA A 1 423 ? -13.943 3.253 28.599 1.00 94.00 423 ALA A N 1
ATOM 3414 C CA . ALA A 1 423 ? -15.098 3.431 29.467 1.00 94.00 423 ALA A CA 1
ATOM 3415 C C . ALA A 1 423 ? -14.918 4.638 30.398 1.00 94.00 423 ALA A C 1
ATOM 3417 O O . ALA A 1 423 ? -15.785 5.514 30.440 1.00 94.00 423 ALA A O 1
ATOM 3418 N N . ARG A 1 424 ? -13.756 4.742 31.059 1.00 93.19 424 ARG A N 1
ATOM 3419 C CA . ARG A 1 424 ? -13.399 5.897 31.904 1.00 93.19 424 ARG A CA 1
ATOM 3420 C C . ARG A 1 424 ? -13.409 7.206 31.126 1.00 93.19 424 ARG A C 1
ATOM 3422 O O . ARG A 1 424 ? -14.023 8.176 31.564 1.00 93.19 424 ARG A O 1
ATOM 3429 N N . TRP A 1 425 ? -12.783 7.235 29.949 1.00 94.06 425 TRP A N 1
ATOM 3430 C CA . TRP A 1 425 ? -12.722 8.444 29.128 1.00 94.06 425 TRP A CA 1
ATOM 3431 C C . TRP A 1 425 ? -14.114 8.974 28.784 1.00 94.06 425 TRP A C 1
ATOM 3433 O O . TRP A 1 425 ? -14.398 10.161 28.955 1.00 94.06 425 TRP A O 1
ATOM 3443 N N . TYR A 1 426 ? -15.006 8.090 28.338 1.00 95.56 426 TYR A N 1
ATOM 3444 C CA . TYR A 1 426 ? -16.350 8.477 27.934 1.00 95.56 426 TYR A CA 1
ATOM 3445 C C . TYR A 1 426 ? -17.263 8.818 29.110 1.00 95.56 426 TYR A C 1
ATOM 3447 O O . TYR A 1 426 ? -18.066 9.737 28.967 1.00 95.56 426 TYR A O 1
ATOM 3455 N N . LEU A 1 427 ? -17.129 8.147 30.259 1.00 95.88 427 LEU A N 1
ATOM 3456 C CA . LEU A 1 427 ? -17.841 8.517 31.487 1.00 95.88 427 LEU A CA 1
ATOM 3457 C C . LEU A 1 427 ? -17.450 9.923 31.957 1.00 95.88 427 LEU A C 1
ATOM 3459 O O . LEU A 1 427 ? -18.324 10.757 32.190 1.00 95.88 427 LEU A O 1
ATOM 3463 N N . ASN A 1 428 ? -16.151 10.229 31.972 1.00 94.69 428 ASN A N 1
ATOM 3464 C CA . ASN A 1 428 ? -15.668 11.577 32.260 1.00 94.69 428 ASN A CA 1
ATOM 3465 C C . ASN A 1 428 ? -16.191 12.597 31.228 1.00 94.69 428 ASN A C 1
ATOM 3467 O O . ASN A 1 428 ? -16.659 13.674 31.589 1.00 94.69 428 ASN A O 1
ATOM 3471 N N . LYS A 1 429 ? -16.195 12.242 29.934 1.00 93.44 429 LYS A N 1
ATOM 3472 C CA . LYS A 1 429 ? -16.694 13.109 28.850 1.00 93.44 429 LYS A CA 1
ATOM 3473 C C . LYS A 1 429 ? -18.191 13.419 28.953 1.00 93.44 429 LYS A C 1
ATOM 3475 O O . LYS A 1 429 ? -18.610 14.500 28.545 1.00 93.44 429 LYS A O 1
ATOM 3480 N N . VAL A 1 430 ? -19.004 12.507 29.494 1.00 96.06 430 VAL A N 1
ATOM 3481 C CA . VAL A 1 430 ? -20.426 12.772 29.787 1.00 96.06 430 VAL A CA 1
ATOM 3482 C C . VAL A 1 430 ? -20.642 13.435 31.157 1.00 96.06 430 VAL A C 1
ATOM 3484 O O . VAL A 1 430 ? -21.789 13.633 31.562 1.00 96.06 430 VAL A O 1
ATOM 3487 N N . GLY A 1 431 ? -19.570 13.828 31.852 1.00 95.25 431 GLY A N 1
ATOM 3488 C CA . GLY A 1 431 ? -19.606 14.591 33.100 1.00 95.25 431 GLY A CA 1
ATOM 3489 C C . GLY A 1 431 ? -19.888 13.762 34.352 1.00 95.25 431 GLY A C 1
ATOM 3490 O O . GLY A 1 431 ? -20.400 14.309 35.324 1.00 95.25 431 GLY A O 1
ATOM 3491 N N . GLU A 1 432 ? -19.617 12.457 34.326 1.00 95.38 432 GLU A N 1
ATOM 3492 C CA . GLU A 1 432 ? -19.766 11.592 35.498 1.00 95.38 432 GLU A CA 1
ATOM 3493 C C . GLU A 1 432 ? -18.507 11.602 36.374 1.00 95.38 432 GLU A C 1
ATOM 3495 O O . GLU A 1 432 ? -17.385 11.663 35.870 1.00 95.38 432 GLU A O 1
ATOM 3500 N N . ASN A 1 433 ? -18.694 11.473 37.690 1.00 94.19 433 ASN A N 1
ATOM 3501 C CA . ASN A 1 433 ? -17.594 11.248 38.623 1.00 94.19 433 ASN A CA 1
ATOM 3502 C C . ASN A 1 433 ? -17.160 9.775 38.560 1.00 94.19 433 ASN A C 1
ATOM 3504 O O . ASN A 1 433 ? -17.913 8.884 38.957 1.00 94.19 433 ASN A O 1
ATOM 3508 N N . LEU A 1 434 ? -15.935 9.515 38.096 1.00 92.75 434 LEU A N 1
ATOM 3509 C CA . LEU A 1 434 ? -15.405 8.156 37.938 1.00 92.75 434 LEU A CA 1
ATOM 3510 C C . LEU A 1 434 ? -15.366 7.364 39.252 1.00 92.75 434 LEU A C 1
ATOM 3512 O O . LEU A 1 434 ? -15.498 6.141 39.221 1.00 92.75 434 LEU A O 1
ATOM 3516 N N . SER A 1 435 ? -15.267 8.029 40.406 1.00 91.94 435 SER A N 1
ATOM 3517 C CA . SER A 1 435 ? -15.284 7.369 41.716 1.00 91.94 435 SER A CA 1
ATOM 3518 C C . SER A 1 435 ? -16.643 6.760 42.079 1.00 91.94 435 SER A C 1
ATOM 3520 O O . SER A 1 435 ? -16.701 5.935 42.993 1.00 91.94 435 SER A O 1
ATOM 3522 N N . GLU A 1 436 ? -17.723 7.090 41.363 1.00 92.94 436 GLU A N 1
ATOM 3523 C CA . GLU A 1 436 ? -19.044 6.454 41.508 1.00 92.94 436 GLU A CA 1
ATOM 3524 C C . GLU A 1 436 ? -19.182 5.150 40.710 1.00 92.94 436 GLU A C 1
ATOM 3526 O O . GLU A 1 436 ? -20.173 4.427 40.859 1.00 92.94 436 GLU A O 1
ATOM 3531 N N . TYR A 1 437 ? -18.192 4.827 39.879 1.00 93.12 437 TYR A N 1
ATOM 3532 C CA . TYR A 1 437 ? -18.190 3.662 39.007 1.00 93.12 437 TYR A CA 1
ATOM 3533 C C . TYR A 1 437 ? -17.184 2.620 39.489 1.00 93.12 437 TYR A C 1
ATOM 3535 O O . TYR A 1 437 ? -16.173 2.924 40.122 1.00 93.12 437 TYR A O 1
ATOM 3543 N N . GLU A 1 438 ? -17.486 1.361 39.209 1.00 90.62 438 GLU A N 1
ATOM 3544 C CA . GLU A 1 438 ? -16.615 0.226 39.485 1.00 90.62 438 GLU A CA 1
ATOM 3545 C C . GLU A 1 438 ? -16.529 -0.692 38.272 1.00 90.62 438 GLU A C 1
ATOM 3547 O O . GLU A 1 438 ? -17.490 -0.878 37.514 1.00 90.62 438 GLU A O 1
ATOM 3552 N N . GLU A 1 439 ? -15.351 -1.279 38.113 1.00 87.00 439 GLU A N 1
ATOM 3553 C CA . GLU A 1 439 ? -15.028 -2.230 37.061 1.00 87.00 439 GLU A CA 1
ATOM 3554 C C . GLU A 1 439 ? -14.953 -3.641 37.640 1.00 87.00 439 GLU A C 1
ATOM 3556 O O . GLU A 1 439 ? -14.516 -3.843 38.773 1.00 87.00 439 GLU A O 1
ATOM 3561 N N . THR A 1 440 ? -15.366 -4.625 36.849 1.00 72.69 440 THR A N 1
ATOM 3562 C CA . THR A 1 440 ? -15.292 -6.046 37.210 1.00 72.69 440 THR A CA 1
ATOM 3563 C C . THR A 1 440 ? -13.892 -6.622 37.009 1.00 72.69 440 THR A C 1
ATOM 3565 O O . THR A 1 440 ? -12.995 -5.967 36.472 1.00 72.69 440 THR A O 1
ATOM 3568 N N . TYR A 1 441 ? -13.722 -7.914 37.328 1.00 63.56 441 TYR A N 1
ATOM 3569 C CA . TYR A 1 441 ? -12.635 -8.713 36.749 1.00 63.56 441 TYR A CA 1
ATOM 3570 C C . TYR A 1 441 ? -12.673 -8.626 35.213 1.00 63.56 441 TYR A C 1
ATOM 3572 O O . TYR A 1 441 ? -13.756 -8.535 34.624 1.00 63.56 441 TYR A O 1
ATOM 3580 N N . ALA A 1 442 ? -11.506 -8.655 34.566 1.00 69.56 442 ALA A N 1
ATOM 3581 C CA . ALA A 1 442 ? -11.406 -8.577 33.114 1.00 69.56 442 ALA A CA 1
ATOM 3582 C C . ALA A 1 442 ? -12.223 -9.705 32.453 1.00 69.56 442 ALA A C 1
ATOM 3584 O O . ALA A 1 442 ? -12.001 -10.889 32.710 1.00 69.56 442 ALA A O 1
ATOM 3585 N N . LEU A 1 443 ? -13.170 -9.341 31.581 1.00 75.44 443 LEU A N 1
ATOM 3586 C CA . LEU A 1 443 ? -13.885 -10.298 30.729 1.00 75.44 443 LEU A CA 1
ATOM 3587 C C . LEU A 1 443 ? -12.893 -11.067 29.854 1.00 75.44 443 LEU A C 1
ATOM 3589 O O . LEU A 1 443 ? -13.046 -12.270 29.641 1.00 75.44 443 LEU A O 1
ATOM 3593 N N . THR A 1 444 ? -11.872 -10.360 29.381 1.00 77.62 444 THR A N 1
ATOM 3594 C CA . THR A 1 444 ? -10.697 -10.928 28.740 1.00 77.62 444 THR A CA 1
ATOM 3595 C C . THR A 1 444 ? -9.536 -9.957 28.899 1.00 77.62 444 THR A C 1
ATOM 3597 O O . THR A 1 444 ? -9.697 -8.745 28.723 1.00 77.62 444 THR A O 1
ATOM 3600 N N . GLU A 1 445 ? -8.354 -10.486 29.204 1.00 78.44 445 GLU A N 1
ATOM 3601 C CA . GLU A 1 445 ? -7.125 -9.758 28.906 1.00 78.44 445 GLU A CA 1
ATOM 3602 C C . GLU A 1 445 ? -7.016 -9.688 27.384 1.00 78.44 445 GLU A C 1
ATOM 3604 O O . GLU A 1 445 ? -7.197 -10.693 26.692 1.00 78.44 445 GLU A O 1
ATOM 3609 N N . SER A 1 446 ? -6.809 -8.492 26.847 1.00 81.06 446 SER A N 1
ATOM 3610 C CA . SER A 1 446 ? -6.786 -8.285 25.406 1.00 81.06 446 SER A CA 1
ATOM 3611 C C . SER A 1 446 ? -5.621 -7.390 25.041 1.00 81.06 446 SER A C 1
ATOM 3613 O O . SER A 1 446 ? -5.290 -6.418 25.722 1.00 81.06 446 SER A O 1
ATOM 3615 N N . SER A 1 447 ? -4.982 -7.745 23.938 1.00 91.31 447 SER A N 1
ATOM 3616 C CA . SER A 1 447 ? -4.009 -6.887 23.293 1.00 91.31 447 SER A CA 1
ATOM 3617 C C . SER A 1 447 ? -4.555 -6.444 21.950 1.00 91.31 447 SER A C 1
ATOM 3619 O O . SER A 1 447 ? -5.211 -7.207 21.238 1.00 91.31 447 SER A O 1
ATOM 3621 N N . GLN A 1 448 ? -4.290 -5.189 21.634 1.00 94.19 448 GLN A N 1
ATOM 3622 C CA . GLN A 1 448 ? -4.645 -4.569 20.378 1.00 94.19 448 GLN A CA 1
ATOM 3623 C C . GLN A 1 448 ? -3.550 -4.850 19.352 1.00 94.19 448 GLN A C 1
ATOM 3625 O O . GLN A 1 448 ? -2.362 -4.867 19.681 1.00 94.19 448 GLN A O 1
ATOM 3630 N N . TYR A 1 449 ? -3.957 -5.075 18.109 1.00 97.69 449 TYR A N 1
ATOM 3631 C CA . TYR A 1 449 ? -3.093 -5.393 16.977 1.00 97.69 449 TYR A CA 1
ATOM 3632 C C . TYR A 1 449 ? -3.394 -4.462 15.799 1.00 97.69 449 TYR A C 1
ATOM 3634 O O . TYR A 1 449 ? -4.383 -3.721 15.787 1.00 97.69 449 TYR A O 1
ATOM 3642 N N . ILE A 1 450 ? -2.532 -4.542 14.791 1.00 98.50 450 ILE A N 1
ATOM 3643 C CA . ILE A 1 450 ? -2.817 -4.116 13.426 1.00 98.50 450 ILE A CA 1
ATOM 3644 C C . ILE A 1 450 ? -3.189 -5.378 12.642 1.00 98.50 450 ILE A C 1
ATOM 3646 O O . ILE A 1 450 ? -2.432 -6.351 12.625 1.00 98.50 450 ILE A O 1
ATOM 3650 N N . ALA A 1 451 ? -4.355 -5.373 12.008 1.00 98.31 451 ALA A N 1
ATOM 3651 C CA . ALA A 1 451 ? -4.826 -6.442 11.144 1.00 98.31 451 ALA A CA 1
ATOM 3652 C C . ALA A 1 451 ? -4.878 -5.958 9.693 1.00 98.31 451 ALA A C 1
ATOM 3654 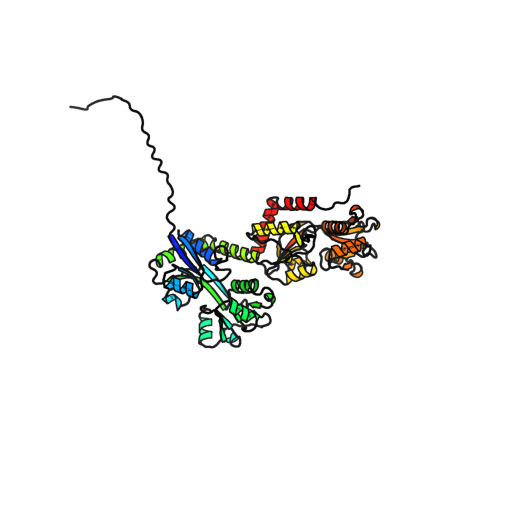O O . ALA A 1 451 ? -5.398 -4.885 9.397 1.00 98.31 451 ALA A O 1
ATOM 3655 N N . PHE A 1 452 ? -4.365 -6.766 8.777 1.00 98.38 452 PHE A N 1
ATOM 3656 C CA . PHE A 1 452 ? -4.281 -6.462 7.355 1.00 98.38 452 PHE A CA 1
ATOM 3657 C C . PHE A 1 452 ? -5.204 -7.371 6.563 1.00 98.38 452 PHE A C 1
ATOM 3659 O O . PHE A 1 452 ? -5.354 -8.558 6.877 1.00 98.38 452 PHE A O 1
ATOM 3666 N N . ASN A 1 453 ? -5.773 -6.830 5.488 1.00 96.62 453 ASN A N 1
ATOM 3667 C CA . ASN A 1 453 ? -6.451 -7.651 4.497 1.00 96.62 453 ASN A CA 1
ATOM 3668 C C . ASN A 1 453 ? -5.482 -8.708 3.929 1.00 96.62 453 ASN A C 1
ATOM 3670 O O . ASN A 1 453 ? -4.289 -8.454 3.755 1.00 96.62 453 ASN A O 1
ATOM 3674 N N . LYS A 1 454 ? -5.988 -9.905 3.608 1.00 93.31 454 LYS A N 1
ATOM 3675 C CA . LYS A 1 454 ? -5.162 -11.007 3.089 1.00 93.31 454 LYS A CA 1
ATOM 3676 C C . LYS A 1 454 ? -4.429 -10.690 1.787 1.00 93.31 454 LYS A C 1
ATOM 3678 O O . LYS A 1 454 ? -3.406 -11.316 1.513 1.00 93.31 454 LYS A O 1
ATOM 3683 N N . ALA A 1 455 ? -4.944 -9.755 0.995 1.00 88.81 455 ALA A N 1
ATOM 3684 C CA . ALA A 1 455 ? -4.315 -9.344 -0.251 1.00 88.81 455 ALA A CA 1
ATOM 3685 C C . ALA A 1 455 ? -3.093 -8.428 -0.048 1.00 88.81 455 ALA A C 1
ATOM 3687 O O . ALA A 1 455 ? -2.342 -8.221 -1.002 1.00 88.81 455 ALA A O 1
ATOM 3688 N N . VAL A 1 456 ? -2.843 -7.929 1.171 1.00 91.62 456 VAL A N 1
ATOM 3689 C CA . VAL A 1 456 ? -1.621 -7.177 1.483 1.00 91.62 456 VAL A CA 1
ATOM 3690 C C . VAL A 1 456 ? -0.403 -8.114 1.394 1.00 91.62 456 VAL A C 1
ATOM 3692 O O . VAL A 1 456 ? -0.411 -9.176 2.026 1.00 91.62 456 VAL A O 1
ATOM 3695 N N . PRO A 1 457 ? 0.648 -7.768 0.627 1.00 89.50 457 PRO A N 1
ATOM 3696 C CA . PRO A 1 457 ? 1.837 -8.610 0.467 1.00 89.50 457 PRO A CA 1
ATOM 3697 C C . PRO A 1 457 ? 2.585 -8.905 1.783 1.00 89.50 457 PRO A C 1
ATOM 3699 O O . PRO A 1 457 ? 2.686 -8.040 2.648 1.00 89.50 457 PRO A O 1
ATOM 3702 N N . GLU A 1 458 ? 3.155 -10.109 1.931 1.00 91.56 458 GLU A N 1
ATOM 3703 C CA . GLU A 1 458 ? 3.857 -10.535 3.165 1.00 91.56 458 GLU A CA 1
ATOM 3704 C C . GLU A 1 458 ? 5.046 -9.643 3.537 1.00 91.56 458 GLU A C 1
ATOM 3706 O O . GLU A 1 458 ? 5.290 -9.379 4.711 1.00 91.56 458 GLU A O 1
ATOM 3711 N N . ASN A 1 459 ? 5.767 -9.124 2.544 1.00 88.62 459 ASN A N 1
ATOM 3712 C CA . ASN A 1 459 ? 6.842 -8.159 2.759 1.00 88.62 459 ASN A CA 1
ATOM 3713 C C . ASN A 1 459 ? 6.338 -6.884 3.449 1.00 88.62 459 ASN A C 1
ATOM 3715 O O . ASN A 1 459 ? 7.046 -6.342 4.287 1.00 88.62 459 ASN A O 1
ATOM 3719 N N . VAL A 1 460 ? 5.113 -6.425 3.171 1.00 94.19 460 VAL A N 1
ATOM 3720 C CA . VAL A 1 460 ? 4.527 -5.282 3.891 1.00 94.19 460 VAL A CA 1
ATOM 3721 C C . VAL A 1 460 ? 4.295 -5.645 5.358 1.00 94.19 460 VAL A C 1
ATOM 3723 O O . VAL A 1 460 ? 4.685 -4.884 6.240 1.00 94.19 460 VAL A O 1
ATOM 3726 N N . ILE A 1 461 ? 3.731 -6.826 5.628 1.00 97.38 461 ILE A N 1
ATOM 3727 C CA . ILE A 1 461 ? 3.471 -7.312 6.993 1.00 97.38 461 ILE A CA 1
ATOM 3728 C C . ILE A 1 461 ? 4.773 -7.400 7.796 1.00 97.38 461 ILE A C 1
ATOM 3730 O O . ILE A 1 461 ? 4.858 -6.847 8.892 1.00 97.38 461 ILE A O 1
ATOM 3734 N N . GLY A 1 462 ? 5.808 -8.023 7.223 1.00 95.31 462 GLY A N 1
ATOM 3735 C CA . GLY A 1 462 ? 7.124 -8.141 7.853 1.00 95.31 462 GLY A CA 1
ATOM 3736 C C . GLY A 1 462 ? 7.746 -6.781 8.171 1.00 95.31 462 GLY A C 1
ATOM 3737 O O . GLY A 1 462 ? 8.246 -6.573 9.271 1.00 95.31 462 GLY A O 1
ATOM 3738 N N . ARG A 1 463 ? 7.629 -5.807 7.262 1.00 94.25 463 ARG A N 1
ATOM 3739 C CA . ARG A 1 463 ? 8.159 -4.453 7.477 1.00 94.25 463 ARG A CA 1
ATOM 3740 C C . ARG A 1 463 ? 7.425 -3.695 8.583 1.00 94.25 463 ARG A C 1
ATOM 3742 O O . ARG A 1 463 ? 8.064 -3.000 9.369 1.00 94.25 463 ARG A O 1
ATOM 3749 N N . PHE A 1 464 ? 6.107 -3.850 8.687 1.00 97.88 464 PHE A N 1
ATOM 3750 C CA . PHE A 1 464 ? 5.346 -3.307 9.815 1.00 97.88 464 PHE A CA 1
ATOM 3751 C C . PHE A 1 464 ? 5.742 -3.959 11.146 1.00 97.88 464 PHE A C 1
ATOM 3753 O O . PHE A 1 464 ? 5.871 -3.254 12.147 1.00 97.88 464 PHE A O 1
ATOM 3760 N N . GLN A 1 465 ? 5.962 -5.277 11.154 1.00 98.06 465 GLN A N 1
ATOM 3761 C CA . GLN A 1 465 ? 6.430 -6.004 12.334 1.00 98.06 465 GLN A CA 1
ATOM 3762 C C . GLN A 1 465 ? 7.819 -5.516 12.777 1.00 98.06 465 GLN A C 1
ATOM 3764 O O . GLN A 1 465 ? 7.975 -5.132 13.932 1.00 98.06 465 GLN A O 1
ATOM 3769 N N . GLU A 1 466 ? 8.785 -5.411 11.859 1.00 96.81 466 GLU A N 1
ATOM 3770 C CA . GLU A 1 466 ? 10.126 -4.863 12.130 1.00 96.81 466 GLU A CA 1
ATOM 3771 C C . GLU A 1 466 ? 10.066 -3.431 12.691 1.00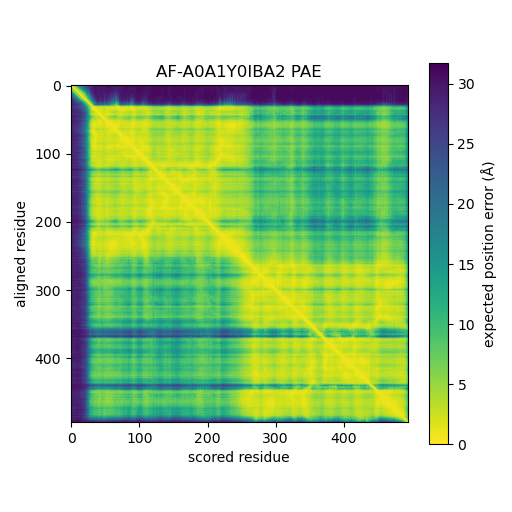 96.81 466 GLU A C 1
ATOM 3773 O O . GLU A 1 466 ? 10.764 -3.089 13.647 1.00 96.81 466 GLU A O 1
ATOM 3778 N N . ALA A 1 467 ? 9.219 -2.574 12.110 1.00 96.94 467 ALA A N 1
ATOM 3779 C CA . ALA A 1 467 ? 9.059 -1.195 12.562 1.00 96.94 467 ALA A CA 1
ATOM 3780 C C . ALA A 1 467 ? 8.456 -1.111 13.975 1.00 96.94 467 ALA A C 1
ATOM 3782 O O . ALA A 1 467 ? 8.883 -0.276 14.777 1.00 96.94 467 ALA A O 1
ATOM 3783 N N . LEU A 1 468 ? 7.491 -1.977 14.297 1.00 98.00 468 LEU A N 1
ATOM 3784 C CA . LEU A 1 468 ? 6.909 -2.063 15.634 1.00 98.00 468 LEU A CA 1
ATOM 3785 C C . LEU A 1 468 ? 7.912 -2.611 16.659 1.00 98.00 468 LEU A C 1
ATOM 3787 O O . LEU A 1 468 ? 8.039 -2.048 17.745 1.00 98.00 468 LEU A O 1
ATOM 3791 N N . GLU A 1 469 ? 8.648 -3.668 16.317 1.00 97.88 469 GLU A N 1
ATOM 3792 C CA . GLU A 1 469 ? 9.696 -4.238 17.171 1.00 97.88 469 GLU A CA 1
ATOM 3793 C C . GLU A 1 469 ? 10.776 -3.208 17.484 1.00 97.88 469 GLU A C 1
ATOM 3795 O O . GLU A 1 469 ? 11.205 -3.089 18.632 1.00 97.88 469 GLU A O 1
ATOM 3800 N N . TYR A 1 470 ? 11.159 -2.391 16.499 1.00 97.44 470 TYR A N 1
ATOM 3801 C CA . TYR A 1 470 ? 12.052 -1.269 16.750 1.00 97.44 470 TYR A CA 1
ATOM 3802 C C . TYR A 1 470 ? 11.478 -0.343 17.830 1.00 97.44 470 TYR A C 1
ATOM 3804 O O . TYR A 1 470 ? 12.185 -0.023 18.781 1.00 97.44 470 TYR A O 1
ATOM 3812 N N . LEU A 1 471 ? 10.217 0.095 17.705 1.00 97.31 471 LEU A N 1
ATOM 3813 C CA . LEU A 1 471 ? 9.587 1.007 18.674 1.00 97.31 471 LEU A CA 1
ATOM 3814 C C . LEU A 1 471 ? 9.539 0.417 20.088 1.00 97.31 471 LEU A C 1
ATOM 3816 O O . LEU A 1 471 ? 9.656 1.144 21.076 1.00 97.31 471 LEU A O 1
ATOM 3820 N N . GLN A 1 472 ? 9.361 -0.899 20.186 1.00 94.94 472 GLN A N 1
ATOM 3821 C CA . GLN A 1 472 ? 9.378 -1.627 21.451 1.00 94.94 472 GLN A CA 1
ATOM 3822 C C . GLN A 1 472 ? 10.785 -1.656 22.061 1.00 94.94 472 GLN A C 1
ATOM 3824 O O . GLN A 1 472 ? 10.948 -1.353 23.246 1.00 94.94 472 GLN A O 1
ATOM 3829 N N . LEU A 1 473 ? 11.797 -1.997 21.257 1.00 96.62 473 LEU A N 1
ATOM 3830 C CA . LEU A 1 473 ? 13.186 -2.144 21.695 1.00 96.62 473 LEU A CA 1
ATOM 3831 C C . LEU A 1 473 ? 13.863 -0.799 21.986 1.00 96.62 473 LEU A C 1
ATOM 3833 O O . LEU A 1 473 ? 14.667 -0.719 22.913 1.00 96.62 473 LEU A O 1
ATOM 3837 N N . SER A 1 474 ? 13.528 0.259 21.241 1.00 97.12 474 SER A N 1
ATOM 3838 C CA . SER A 1 474 ? 14.082 1.603 21.448 1.00 97.12 474 SER A CA 1
ATOM 3839 C C . SER A 1 474 ? 13.507 2.315 22.672 1.00 97.12 474 SER A C 1
ATOM 3841 O O . SER A 1 474 ? 14.078 3.305 23.119 1.00 97.12 474 SER A O 1
ATOM 3843 N N . GLY A 1 475 ? 12.391 1.826 23.222 1.00 95.81 475 GLY A N 1
ATOM 3844 C CA . GLY A 1 475 ? 11.680 2.463 24.330 1.00 95.81 475 GLY A CA 1
ATOM 3845 C C . GLY A 1 475 ? 10.664 3.524 23.899 1.00 95.81 475 GLY A C 1
ATOM 3846 O O . GLY A 1 475 ? 9.836 3.911 24.721 1.00 95.81 475 GLY A O 1
ATOM 3847 N N . GLU A 1 476 ? 10.637 3.916 22.620 1.00 96.12 476 GLU A N 1
ATOM 3848 C CA . GLU A 1 476 ? 9.682 4.901 22.090 1.00 96.12 476 GLU A CA 1
ATOM 3849 C C . GLU A 1 476 ? 8.228 4.503 22.361 1.00 96.12 476 GLU A C 1
ATOM 3851 O O . GLU A 1 476 ? 7.412 5.348 22.722 1.00 96.12 476 GLU A O 1
ATOM 3856 N N . LEU A 1 477 ? 7.890 3.212 22.253 1.00 94.19 477 LEU A N 1
ATOM 3857 C CA . LEU A 1 477 ? 6.534 2.748 22.550 1.00 94.19 477 LEU A CA 1
ATOM 3858 C C . LEU A 1 477 ? 6.138 3.038 24.007 1.00 94.19 477 LEU A C 1
ATOM 3860 O O . LEU A 1 477 ? 5.015 3.465 24.273 1.00 94.19 477 LEU A O 1
ATOM 3864 N N . LYS A 1 478 ? 7.066 2.849 24.954 1.00 93.94 478 LYS A N 1
ATOM 3865 C CA . LYS A 1 478 ? 6.824 3.125 26.378 1.00 93.94 478 LYS A CA 1
ATOM 3866 C C . LYS A 1 478 ? 6.655 4.620 26.635 1.00 93.94 478 LYS A C 1
ATOM 3868 O O . LYS A 1 478 ? 5.805 4.990 27.439 1.00 93.94 478 LYS A O 1
ATOM 3873 N N . GLU A 1 479 ? 7.424 5.463 25.949 1.00 95.56 479 GLU A N 1
ATOM 3874 C CA . GLU A 1 479 ? 7.311 6.923 26.046 1.00 95.56 479 GLU A CA 1
ATOM 3875 C C . GLU A 1 479 ? 5.947 7.417 25.559 1.00 95.56 479 GLU A C 1
ATOM 3877 O O . GLU A 1 479 ? 5.292 8.189 26.260 1.00 95.56 479 GLU A O 1
ATOM 3882 N N . ILE A 1 480 ? 5.481 6.916 24.407 1.00 95.06 480 ILE A N 1
ATOM 3883 C CA . ILE A 1 480 ? 4.150 7.235 23.868 1.00 95.06 480 ILE A CA 1
ATOM 3884 C C . ILE A 1 480 ? 3.081 6.843 24.888 1.00 95.06 480 ILE A C 1
ATOM 3886 O O . ILE A 1 480 ? 2.247 7.664 25.266 1.00 95.06 480 ILE A O 1
ATOM 3890 N N . MET A 1 481 ? 3.123 5.601 25.377 1.00 91.81 481 MET A N 1
ATOM 3891 C CA . MET A 1 481 ? 2.153 5.124 26.361 1.00 91.81 481 MET A CA 1
ATOM 3892 C C . MET A 1 481 ? 2.168 5.978 27.632 1.00 91.81 481 MET A C 1
ATOM 3894 O O . MET A 1 481 ? 1.109 6.394 28.090 1.00 91.81 481 MET A O 1
ATOM 3898 N N . HIS A 1 482 ? 3.343 6.287 28.181 1.00 91.62 482 HIS A N 1
ATOM 3899 C CA . HIS A 1 482 ? 3.461 7.103 29.388 1.00 91.62 482 HIS A CA 1
ATOM 3900 C C . HIS A 1 482 ? 2.890 8.517 29.195 1.00 91.62 482 HIS A C 1
ATOM 3902 O O . HIS A 1 482 ? 2.130 8.999 30.037 1.00 91.62 482 HIS A O 1
ATOM 3908 N N . TYR A 1 483 ? 3.205 9.163 28.069 1.00 92.94 483 TYR A N 1
ATOM 3909 C CA . TYR A 1 483 ? 2.727 10.509 27.760 1.00 92.94 483 TYR A CA 1
ATOM 3910 C C . TYR A 1 483 ? 1.198 10.593 27.709 1.00 92.94 483 TYR A C 1
ATOM 3912 O O . TYR A 1 483 ? 0.618 11.503 28.294 1.00 92.94 483 TYR A O 1
ATOM 3920 N N . TYR A 1 484 ? 0.537 9.651 27.037 1.00 91.38 484 TYR A N 1
ATOM 3921 C CA . TYR A 1 484 ? -0.919 9.686 26.885 1.00 91.38 484 TYR A CA 1
ATOM 3922 C C . TYR A 1 484 ? -1.665 9.137 28.107 1.00 91.38 484 TYR A C 1
ATOM 3924 O O . TYR A 1 484 ? -2.680 9.708 28.497 1.00 91.38 484 TYR A O 1
ATOM 3932 N N . LEU A 1 485 ? -1.186 8.053 28.729 1.00 87.00 485 LEU A N 1
ATOM 3933 C CA . LEU A 1 485 ? -1.860 7.466 29.895 1.00 87.00 485 LEU A CA 1
ATOM 3934 C C . LEU A 1 485 ? -1.788 8.385 31.121 1.00 87.00 485 LEU A C 1
ATOM 3936 O O . LEU A 1 485 ? -2.731 8.414 31.899 1.00 87.00 485 LEU A O 1
ATOM 3940 N N . SER A 1 486 ? -0.727 9.187 31.270 1.00 87.25 486 SER A N 1
ATOM 3941 C CA . SER A 1 486 ? -0.623 10.178 32.357 1.00 87.25 486 SER A CA 1
ATOM 3942 C C . SER A 1 486 ? -1.613 11.345 32.246 1.00 87.25 486 SER A C 1
ATOM 3944 O O . SER A 1 486 ? -1.791 12.086 33.209 1.00 87.25 486 SER A O 1
ATOM 3946 N N . GLN A 1 487 ? -2.267 11.510 31.093 1.00 85.69 487 GLN A N 1
ATOM 3947 C CA . GLN A 1 487 ? -3.293 12.531 30.862 1.00 85.69 487 GLN A CA 1
ATOM 3948 C C . GLN A 1 487 ? -4.714 11.993 31.064 1.00 85.69 487 GLN A C 1
ATOM 3950 O O . GLN A 1 487 ? -5.681 12.738 30.891 1.00 85.69 487 GLN A O 1
ATOM 3955 N N . LEU A 1 488 ? -4.863 10.700 31.370 1.00 82.38 488 LEU A N 1
ATOM 3956 C CA . LEU A 1 488 ? -6.176 10.108 31.559 1.00 82.38 488 LEU A CA 1
ATOM 3957 C C . LEU A 1 488 ? -6.824 10.571 32.864 1.00 82.38 488 LEU A C 1
ATOM 3959 O O . LEU A 1 488 ? -6.137 10.720 33.874 1.00 82.38 488 LEU A O 1
ATOM 3963 N N . PRO A 1 489 ? -8.154 10.768 32.860 1.00 78.06 489 PRO A N 1
ATOM 3964 C CA . PRO A 1 489 ? -8.887 10.994 34.090 1.00 78.06 489 PRO A CA 1
ATOM 3965 C C . PRO A 1 489 ? -8.821 9.722 34.946 1.00 78.06 489 PRO A C 1
ATOM 3967 O O . PRO A 1 489 ? -9.247 8.648 34.514 1.00 78.06 489 PRO A O 1
ATOM 3970 N N . GLU A 1 490 ? -8.285 9.855 36.156 1.00 76.06 490 GLU A N 1
ATOM 3971 C CA . GLU A 1 490 ? -8.276 8.803 37.171 1.00 76.06 490 GLU A CA 1
ATOM 3972 C C . GLU A 1 490 ? -9.410 9.035 38.183 1.00 76.06 490 GLU A C 1
ATOM 3974 O O . GLU A 1 490 ? -9.830 10.178 38.378 1.00 76.06 490 GLU A O 1
ATOM 3979 N N . PRO A 1 491 ? -9.931 7.978 38.832 1.00 70.62 491 PRO A N 1
ATOM 3980 C CA . PRO A 1 491 ? -10.839 8.139 39.960 1.00 70.62 491 PRO A CA 1
ATOM 3981 C C . PRO A 1 491 ? -10.149 8.913 41.090 1.00 70.62 491 PRO A C 1
ATOM 3983 O O . PRO A 1 491 ? -9.001 8.616 41.430 1.00 70.62 491 PRO A O 1
ATOM 3986 N N . ASP A 1 492 ? -10.859 9.848 41.720 1.00 67.50 492 ASP A N 1
ATOM 3987 C CA . ASP A 1 492 ? -10.386 10.481 42.949 1.00 67.50 492 ASP A CA 1
ATOM 3988 C C . ASP A 1 492 ? -10.188 9.400 44.022 1.00 67.50 492 ASP A C 1
ATOM 3990 O O . ASP A 1 492 ? -11.142 8.727 44.433 1.00 67.50 492 ASP A O 1
ATOM 3994 N N . LEU A 1 493 ? -8.938 9.220 44.459 1.00 46.97 493 LEU A N 1
ATOM 3995 C CA . LEU A 1 493 ? -8.576 8.377 45.597 1.00 46.97 493 LEU A CA 1
ATOM 3996 C C . LEU A 1 493 ? -8.968 9.123 46.880 1.00 46.97 493 LEU A C 1
ATOM 3998 O O . LEU A 1 493 ? -8.181 9.900 47.427 1.00 46.97 493 LEU A O 1
ATOM 4002 N N . HIS A 1 494 ? -10.202 8.921 47.334 1.00 37.00 494 HIS A N 1
ATOM 4003 C CA . HIS A 1 494 ? -10.699 9.413 48.619 1.00 37.00 494 HIS A CA 1
ATOM 4004 C C . HIS A 1 494 ? -11.106 8.266 49.534 1.00 37.00 494 HIS A C 1
ATOM 4006 O O . HIS A 1 494 ? -11.809 7.345 49.055 1.00 37.00 494 HIS A O 1
#

Radius of gyration: 32.75 Å; Cα contacts (8 Å, |Δi|>4): 899; chains: 1; bounding box: 134×41×87 Å

Sequence (494 aa):
MKSCTERTRLTLFALFLWALTSNSYAIEPTSRISVSYGDWAPFTGKDIAHGGILTELVRQAFMKSGYTVIPQAMGWSEALEHTRKQTTDVSIGWLYSPERANDFAYSESIAYTKNVFFHHRELPVSWDRLSDLALLRIGVTKGYYYGERFEQAHSDKTIRVFVADTDADNMRKLVQGEIDLFPLDNFVGRHLLETLYPRDILEITYDENPLLMEPLHLIISQQHPKRTQIMNAFNRGMKALKRSGEHSRILTELQTLLAVERLRLITEDYAPFNYLNEQNQVTGISIEIMNRIMARLGVDRKVGPESVYPWIRAYTEIQRTPNAAIFSITRTPERESLFKWVGPILRSDIVLTGKKSSHLSSIAPEALGNVKICVIPADVAEQTLRLRDIPNRKLIRVNTPYSCAEMLKRGRVDLWAYGRETARWYLNKVGENLSEYEETYALTESSQYIAFNKAVPENVIGRFQEALEYLQLSGELKEIMHYYLSQLPEPDLH

Nearest PDB structures (foldseek):
  6mkw-assembly1_A  TM=7.901E-01  e=6.557E-14  Salmonella enterica subsp. enterica serovar Typhimurium str. 14028S
  6mln-assembly1_E  TM=8.035E-01  e=1.953E-13  Salmonella enterica subsp. enterica serovar Typhimurium str. LT2
  6mla-assembly1_E  TM=7.908E-01  e=2.756E-13  Salmonella enterica subsp. enterica serovar Typhimurium str. LT2
  6ml0-assembly1_A  TM=6.876E-01  e=1.100E-13  Salmonella enterica subsp. enterica serovar Typhimurium str. LT2
  6mlv-assembly1_A  TM=6.932E-01  e=2.068E-13  Salmonella enterica subsp. enterica serovar Typhimurium str. LT2

Mean predicted aligned error: 9.25 Å